Protein AF-A9VCV0-F1 (afdb_monomer)

Secondary structure (DSSP, 8-state):
----PPPPP---HHHHHHHHHHHHHHHHHHHHHHT-----HHHHT-HHHHHHHHHHTTT-HHHHHHHHHHHHHHHHHHHTTTT----HHHHHHHHHTTS-EE-SS--TTSPEEEEEETTT--GGGS-HHHHHHHHHHHHHHHTTSHHHHSTTT-EEEEEE-TT--HHHHTSHHHHHHHHHHHHTSSS-EEEEEEES--HHHHHHHHHHGGGS-HHHHHHEEE--TTSTTGGGTS-GGGSBGGGTS-B-TTS--THHHHHHHHHHHHEEEEEEEEE--SS---EEEEEETTEEEEEEE-TTSHHHHTT--TT-EEEEETTEEP-SGGG----TT-SEEEEEEEEE-HHHHHHHHHHHHHHHHHHHHHHHHHHHHHHTTS----

Organism: Monosiga brevicollis (NCBI:txid81824)

Solvent-accessible surface area (backbone atoms only — not comparable to full-atom values): 20542 Å² total; per-residue (Å²): 134,83,77,89,76,75,74,62,83,81,74,55,74,76,56,48,59,56,50,49,56,50,37,52,54,48,43,56,52,50,35,63,74,66,70,49,80,84,76,61,71,72,58,76,72,32,65,74,62,52,44,28,28,27,39,40,40,73,64,36,56,68,60,17,41,54,24,51,55,43,31,50,58,44,43,55,72,62,39,42,97,80,67,63,88,81,49,61,55,59,36,46,51,50,37,58,37,23,62,54,36,70,49,58,40,60,32,82,69,56,12,46,29,32,38,23,35,29,72,65,35,56,81,84,79,48,59,60,57,59,55,55,47,34,54,51,53,51,48,57,59,49,53,71,37,68,54,27,16,32,60,63,28,4,34,29,36,43,32,39,24,69,61,60,48,71,70,57,63,72,28,69,56,42,52,52,51,53,53,43,66,69,61,21,58,51,49,31,72,43,50,35,37,37,17,32,54,46,83,62,44,62,58,50,47,66,67,47,49,83,83,41,56,73,72,57,52,76,25,52,39,83,38,36,60,67,29,52,64,46,73,81,72,33,49,50,65,60,30,42,47,92,41,75,29,66,21,65,82,82,52,61,16,70,70,49,56,62,48,45,57,54,39,57,73,44,31,46,82,44,83,33,59,41,76,33,61,76,43,54,29,34,49,47,53,42,56,45,54,78,46,18,25,23,70,37,56,41,80,92,19,35,36,38,69,41,62,59,47,66,50,26,31,42,48,25,52,72,87,39,75,3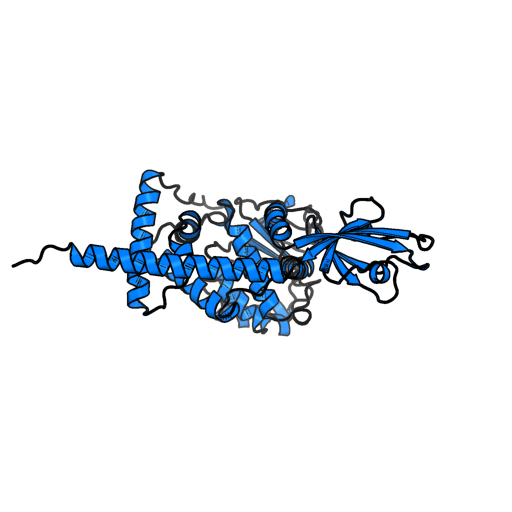3,67,37,40,85,53,61,68,47,67,45,82,47,54,63,48,38,32,37,29,36,36,73,39,72,65,60,52,56,47,52,53,51,51,52,53,49,55,48,56,51,50,53,52,50,54,52,52,51,53,55,52,54,63,74,65,56,79,82,85,125

Structure (mmCIF, N/CA/C/O backbone):
data_AF-A9VCV0-F1
#
_entry.id   AF-A9VCV0-F1
#
loop_
_atom_site.group_PDB
_atom_site.id
_atom_site.type_symbol
_atom_site.label_atom_id
_atom_site.label_alt_id
_atom_site.label_comp_id
_atom_site.label_asym_id
_atom_site.label_entity_id
_atom_site.label_seq_id
_atom_site.pdbx_PDB_ins_code
_atom_site.Cartn_x
_atom_site.Cartn_y
_atom_site.Cartn_z
_atom_site.occupancy
_atom_site.B_iso_or_equiv
_atom_site.auth_seq_id
_atom_site.auth_comp_id
_atom_site.auth_asym_id
_atom_site.auth_atom_id
_atom_site.pdbx_PDB_model_num
ATOM 1 N N . MET A 1 1 ? -25.151 -20.012 10.950 1.00 28.73 1 MET A N 1
ATOM 2 C CA . MET A 1 1 ? -25.998 -18.798 10.973 1.00 28.73 1 MET A CA 1
ATOM 3 C C . MET A 1 1 ? -25.136 -17.638 11.441 1.00 28.73 1 MET A C 1
ATOM 5 O O . MET A 1 1 ? -24.756 -17.620 12.603 1.00 28.73 1 MET A O 1
ATOM 9 N N . ALA A 1 2 ? -24.744 -16.738 10.537 1.00 30.23 2 ALA A N 1
ATOM 10 C CA . ALA A 1 2 ? -24.016 -15.526 10.910 1.00 30.23 2 ALA A CA 1
ATOM 11 C C . ALA A 1 2 ? -24.978 -14.563 11.625 1.00 30.23 2 ALA A C 1
ATOM 13 O O . ALA A 1 2 ? -26.103 -14.368 11.165 1.00 30.23 2 ALA A O 1
ATOM 14 N N . ALA A 1 3 ? -24.561 -14.001 12.761 1.00 27.30 3 ALA A N 1
ATOM 15 C CA . ALA A 1 3 ? -25.341 -12.993 13.473 1.00 27.30 3 ALA A CA 1
ATOM 16 C C . ALA A 1 3 ? -25.596 -11.773 12.560 1.00 27.30 3 ALA A C 1
ATOM 18 O O . ALA A 1 3 ? -24.694 -11.397 11.805 1.00 27.30 3 ALA A O 1
ATOM 19 N N . PRO A 1 4 ? -26.778 -11.131 12.625 1.00 28.61 4 PRO A N 1
ATOM 20 C CA . PRO A 1 4 ? -27.043 -9.929 11.848 1.00 28.61 4 PRO A CA 1
ATOM 21 C C . PRO A 1 4 ? -26.094 -8.820 12.314 1.00 28.61 4 PRO A C 1
ATOM 23 O O . PRO A 1 4 ? -26.136 -8.389 13.467 1.00 28.61 4 PRO A O 1
ATOM 26 N N . GLN A 1 5 ? -25.183 -8.399 11.435 1.00 47.62 5 GLN A N 1
ATOM 27 C CA . GLN A 1 5 ? -24.211 -7.357 11.748 1.00 47.62 5 GLN A CA 1
ATOM 28 C C . GLN A 1 5 ? -24.866 -5.981 11.615 1.00 47.62 5 GLN A C 1
ATOM 30 O O . GLN A 1 5 ? -25.432 -5.640 10.578 1.00 47.62 5 GLN A O 1
ATOM 35 N N . ALA A 1 6 ? -24.787 -5.194 12.689 1.00 38.06 6 ALA A N 1
ATOM 36 C CA . ALA A 1 6 ? -25.297 -3.832 12.739 1.00 38.06 6 ALA A CA 1
ATOM 37 C C . ALA A 1 6 ? -24.638 -2.970 11.650 1.00 38.06 6 ALA A C 1
ATOM 39 O O . ALA A 1 6 ? -23.415 -2.794 11.644 1.00 38.06 6 ALA A O 1
ATOM 40 N N . GLN A 1 7 ? -25.456 -2.415 10.752 1.00 41.75 7 GLN A N 1
ATOM 41 C CA . GLN A 1 7 ? -25.031 -1.349 9.848 1.00 41.75 7 GLN A CA 1
ATOM 42 C C . GLN A 1 7 ? -24.396 -0.231 10.682 1.00 41.75 7 GLN A C 1
ATOM 44 O O . GLN A 1 7 ? -24.913 0.143 11.738 1.00 41.75 7 GLN A O 1
ATOM 49 N N . SER A 1 8 ? -23.244 0.281 10.238 1.00 47.47 8 SER A N 1
ATOM 50 C CA . SER A 1 8 ? -22.664 1.464 10.878 1.00 47.47 8 SER A CA 1
ATOM 51 C C . SER A 1 8 ? -23.692 2.596 10.769 1.00 47.47 8 SER A C 1
ATOM 53 O O . SER A 1 8 ? -24.211 2.804 9.670 1.00 47.47 8 SER A O 1
ATOM 55 N N . PRO A 1 9 ? -24.040 3.285 11.871 1.00 50.66 9 PRO A N 1
ATOM 56 C CA . PRO A 1 9 ? -25.091 4.292 11.843 1.00 50.66 9 PRO A CA 1
ATOM 57 C C . PRO A 1 9 ? -24.738 5.360 10.808 1.00 50.66 9 PRO A C 1
ATOM 59 O O . PRO A 1 9 ? -23.654 5.943 10.844 1.00 50.66 9 PRO A O 1
ATOM 62 N N . THR A 1 10 ? -25.640 5.579 9.853 1.00 57.75 10 THR A N 1
ATOM 63 C CA . THR A 1 10 ? -25.502 6.660 8.877 1.00 57.75 10 THR A CA 1
ATOM 64 C C . THR A 1 10 ? -26.121 7.901 9.505 1.00 57.75 10 THR A C 1
ATOM 66 O O . THR A 1 10 ? -27.335 7.960 9.667 1.00 57.75 10 THR A O 1
ATOM 69 N N . MET A 1 11 ? -25.288 8.852 9.931 1.00 63.97 11 MET A N 1
ATOM 70 C CA . MET A 1 11 ? -25.761 10.119 10.497 1.00 63.97 11 MET A CA 1
ATOM 71 C C . MET A 1 11 ? -26.401 11.006 9.427 1.00 63.97 11 MET A C 1
ATOM 73 O O . MET A 1 11 ? -25.958 11.011 8.274 1.00 63.97 11 MET A O 1
ATOM 77 N N . ALA A 1 12 ? -27.414 11.782 9.820 1.00 63.72 12 ALA A N 1
ATOM 78 C CA . ALA A 1 12 ? -27.997 12.803 8.960 1.00 63.72 12 ALA A CA 1
ATOM 79 C C . ALA A 1 12 ? -26.977 13.933 8.689 1.00 63.72 12 ALA A C 1
ATOM 81 O O . ALA A 1 12 ? -26.151 14.226 9.557 1.00 63.72 12 ALA A O 1
ATOM 82 N N . PRO A 1 13 ? -27.024 14.607 7.521 1.00 60.06 13 PRO A N 1
ATOM 83 C CA . PRO A 1 13 ? -26.061 15.655 7.169 1.00 60.06 13 PRO A CA 1
ATOM 84 C C . PRO A 1 13 ? -25.959 16.801 8.189 1.00 60.06 13 PRO A C 1
ATOM 86 O O . PRO A 1 13 ? -24.859 17.270 8.465 1.00 60.06 13 PRO A O 1
ATOM 89 N N . SER A 1 14 ? -27.080 17.211 8.794 1.00 57.59 14 SER A N 1
ATOM 90 C CA . SER A 1 14 ? -27.118 18.249 9.837 1.00 57.59 14 SER A CA 1
ATOM 91 C C . SER A 1 14 ? -26.346 17.859 11.099 1.00 57.59 14 SER A C 1
ATOM 93 O O . SER A 1 14 ? -25.718 18.708 11.731 1.00 57.59 14 SER A O 1
ATOM 95 N N . ASP A 1 15 ? -26.345 16.571 11.440 1.00 77.62 15 ASP A N 1
ATOM 96 C CA . ASP A 1 15 ? -25.659 16.064 12.625 1.00 77.62 15 ASP A CA 1
ATOM 97 C C . ASP A 1 15 ? -24.148 15.954 12.373 1.00 77.62 15 ASP A C 1
ATOM 99 O O . ASP A 1 15 ? -23.347 16.121 13.290 1.00 77.62 15 ASP A O 1
ATOM 103 N N . ILE A 1 16 ? -23.735 15.741 11.115 1.00 83.19 16 ILE A N 1
ATOM 104 C CA . ILE A 1 16 ? -22.322 15.634 10.725 1.00 83.19 16 ILE A CA 1
ATOM 105 C C . ILE A 1 16 ? -21.578 16.954 10.960 1.00 83.19 16 ILE A C 1
ATOM 107 O O . ILE A 1 16 ? -20.512 16.938 11.575 1.00 83.19 16 ILE A O 1
ATOM 111 N N . THR A 1 17 ? -22.133 18.093 10.532 1.00 85.56 17 THR A N 1
ATOM 112 C CA . THR A 1 17 ? -21.494 19.409 10.722 1.00 85.56 17 THR A CA 1
ATOM 113 C C . THR A 1 17 ? -21.317 19.739 12.206 1.00 85.56 17 THR A C 1
ATOM 115 O O . THR A 1 17 ? -20.238 20.159 12.630 1.00 85.56 17 THR A O 1
ATOM 118 N N . GLY A 1 18 ? -22.351 19.495 13.021 1.00 88.44 18 GLY A N 1
ATOM 119 C CA . GLY A 1 18 ? -22.283 19.697 14.470 1.00 88.44 18 GLY A CA 1
ATOM 120 C C . GLY A 1 18 ? -21.236 18.800 15.138 1.00 88.44 18 GLY A C 1
ATOM 121 O O . GLY A 1 18 ? -20.457 19.267 15.975 1.00 88.44 18 GLY A O 1
ATOM 122 N N . THR A 1 19 ? -21.164 17.532 14.729 1.00 91.50 19 THR A N 1
ATOM 123 C CA . THR A 1 19 ? -20.177 16.574 15.240 1.00 91.50 19 THR A CA 1
ATOM 124 C C . THR A 1 19 ? -18.753 16.905 14.811 1.00 91.50 19 THR A C 1
ATOM 126 O O . THR A 1 19 ? -17.856 16.793 15.640 1.00 91.50 19 THR A O 1
ATOM 129 N N . LEU A 1 20 ? -18.521 17.374 13.584 1.00 92.44 20 LEU A N 1
ATOM 130 C CA . LEU A 1 20 ? -17.201 17.838 13.140 1.00 92.44 20 LEU A CA 1
ATOM 131 C C . LEU A 1 20 ? -16.725 19.048 13.947 1.00 92.44 20 LEU A C 1
ATOM 133 O O . LEU A 1 20 ? -15.592 19.063 14.424 1.00 92.44 20 LEU A O 1
ATOM 137 N N . ALA A 1 21 ? -17.603 20.025 14.192 1.00 90.38 21 ALA A N 1
ATOM 138 C CA . ALA A 1 21 ? -17.280 21.167 15.047 1.00 90.38 21 ALA A CA 1
ATOM 139 C C . ALA A 1 21 ? -16.968 20.737 16.493 1.00 90.38 21 ALA A C 1
ATOM 141 O O . ALA A 1 21 ? -16.046 21.260 17.121 1.00 90.38 21 ALA A O 1
ATOM 142 N N . ALA A 1 22 ? -17.715 19.769 17.034 1.00 92.25 22 ALA A N 1
ATOM 143 C CA . ALA A 1 22 ? -17.426 19.196 18.346 1.00 92.25 22 ALA A CA 1
ATOM 144 C C . ALA A 1 22 ? -16.100 18.423 18.361 1.00 92.25 22 ALA A C 1
ATOM 146 O O . ALA A 1 22 ? -15.353 18.519 19.334 1.00 92.25 22 ALA A O 1
ATOM 147 N N . PHE A 1 23 ? -15.788 17.701 17.284 1.00 93.69 23 PHE A N 1
ATOM 148 C CA . PHE A 1 23 ? -14.555 16.942 17.158 1.00 93.69 23 PHE A CA 1
ATOM 149 C C . PHE A 1 23 ? -13.328 17.853 17.101 1.00 93.69 23 PHE A C 1
ATOM 151 O O . PHE A 1 23 ? -12.401 17.635 17.873 1.00 93.69 23 PHE A O 1
ATOM 158 N N . ARG A 1 24 ? -13.365 18.928 16.303 1.00 90.75 24 ARG A N 1
ATOM 159 C CA . ARG A 1 24 ? -12.315 19.963 16.269 1.00 90.75 24 ARG A CA 1
ATOM 160 C C . ARG A 1 24 ? -12.036 20.545 17.654 1.00 90.75 24 ARG A C 1
ATOM 162 O O . ARG A 1 24 ? -10.899 20.533 18.109 1.00 90.75 24 ARG A O 1
ATOM 169 N N . ARG A 1 25 ? -13.087 20.928 18.392 1.00 89.44 25 ARG A N 1
ATOM 170 C CA . ARG A 1 25 ? -12.940 21.389 19.787 1.00 89.44 25 ARG A CA 1
ATOM 171 C C . ARG A 1 25 ? -12.324 20.325 20.698 1.00 89.44 25 ARG A C 1
ATOM 173 O O . ARG A 1 25 ? -11.567 20.660 21.605 1.00 89.44 25 ARG A O 1
ATOM 180 N N . ASN A 1 26 ? -12.665 19.050 20.502 1.00 90.31 26 ASN A N 1
ATOM 181 C CA . ASN A 1 26 ? -12.069 17.967 21.280 1.00 90.31 26 ASN A CA 1
ATOM 182 C C . ASN A 1 26 ? -10.576 17.792 20.963 1.00 90.31 26 ASN A C 1
ATOM 184 O O . ASN A 1 26 ? -9.793 17.640 21.896 1.00 90.31 26 ASN A O 1
ATOM 188 N N . ILE A 1 27 ? -10.190 17.869 19.685 1.00 89.69 27 ILE A N 1
ATOM 189 C CA . ILE A 1 27 ? -8.788 17.846 19.244 1.00 89.69 27 ILE A CA 1
ATOM 190 C C . ILE A 1 27 ? -8.018 18.993 19.906 1.00 89.69 27 ILE A C 1
ATOM 192 O O . ILE A 1 27 ? -6.995 18.740 20.533 1.00 89.69 27 ILE A O 1
ATOM 196 N N . ASP A 1 28 ? -8.542 20.223 19.876 1.00 85.00 28 ASP A N 1
ATOM 197 C CA . ASP A 1 28 ? -7.894 21.382 20.509 1.00 85.00 28 ASP A C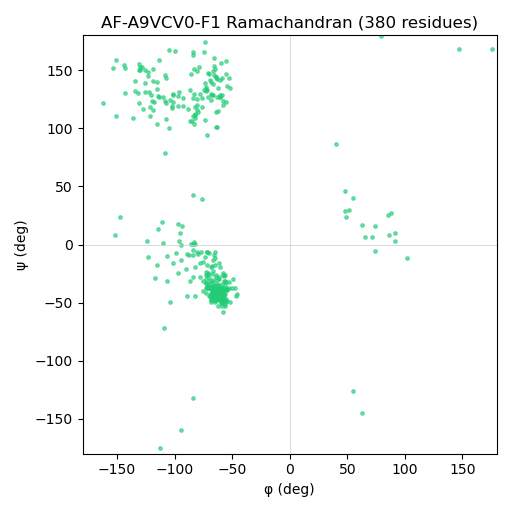A 1
ATOM 198 C C . ASP A 1 28 ? -7.683 21.190 22.015 1.00 85.00 28 ASP A C 1
ATOM 200 O O . ASP A 1 28 ? -6.648 21.564 22.573 1.00 85.00 28 ASP A O 1
ATOM 204 N N . ASN A 1 29 ? -8.678 20.626 22.701 1.00 86.00 29 ASN A N 1
ATOM 205 C CA . ASN A 1 29 ? -8.593 20.361 24.132 1.00 86.00 29 ASN A CA 1
ATOM 206 C C . ASN A 1 29 ? -7.572 19.260 24.444 1.00 86.00 29 ASN A C 1
ATOM 208 O O . ASN A 1 29 ? -6.796 19.393 25.392 1.00 86.00 29 ASN A O 1
ATOM 212 N N . ASP A 1 30 ? -7.555 18.184 23.659 1.00 86.06 30 ASP A N 1
ATOM 213 C CA . ASP A 1 30 ? -6.621 17.075 23.845 1.00 86.06 30 ASP A CA 1
ATOM 214 C C . ASP A 1 30 ? -5.184 17.465 23.474 1.00 86.06 30 ASP A C 1
ATOM 216 O O . ASP A 1 30 ? -4.265 17.109 24.212 1.00 86.06 30 ASP A O 1
ATOM 220 N N . ALA A 1 31 ? -4.981 18.272 22.427 1.00 83.81 31 ALA A N 1
ATOM 221 C CA . ALA A 1 31 ? -3.679 18.835 22.068 1.00 83.81 31 ALA A CA 1
ATOM 222 C C . ALA A 1 31 ? -3.087 19.648 23.230 1.00 83.81 31 ALA A C 1
ATOM 224 O O . ALA A 1 31 ? -1.946 19.416 23.637 1.00 83.81 31 ALA A O 1
ATOM 225 N N . ARG A 1 32 ? -3.894 20.531 23.847 1.00 83.12 32 ARG A N 1
ATOM 226 C CA . ARG A 1 32 ? -3.487 21.304 25.036 1.00 83.12 32 ARG A CA 1
ATOM 227 C C . ARG A 1 32 ? -3.113 20.404 26.209 1.00 83.12 32 ARG A C 1
ATOM 229 O O . ARG A 1 32 ? -2.096 20.639 26.854 1.00 83.12 32 ARG A O 1
ATOM 236 N N . ARG A 1 33 ? -3.913 19.369 26.490 1.00 84.19 33 ARG A N 1
ATOM 237 C CA . ARG A 1 33 ? -3.637 18.414 27.582 1.00 84.19 33 ARG A CA 1
ATOM 238 C C . ARG A 1 33 ? -2.342 17.639 27.359 1.00 84.19 33 ARG A C 1
ATOM 240 O O . ARG A 1 33 ? -1.606 17.410 28.312 1.00 84.19 33 ARG A O 1
ATOM 247 N N . ARG A 1 34 ? -2.083 17.226 26.117 1.00 81.94 34 ARG A N 1
ATOM 248 C CA . ARG A 1 34 ? -0.906 16.436 25.735 1.00 81.94 34 ARG A CA 1
ATOM 249 C C . ARG A 1 34 ? 0.361 17.279 25.577 1.00 81.94 34 ARG A C 1
ATOM 251 O O . ARG A 1 34 ? 1.424 16.697 25.407 1.00 81.94 34 ARG A O 1
ATOM 258 N N . GLN A 1 35 ? 0.255 18.613 25.625 1.00 79.69 35 GLN A N 1
ATOM 259 C CA . GLN A 1 35 ? 1.340 19.536 25.258 1.00 79.69 35 GLN A CA 1
ATOM 260 C C . GLN A 1 35 ? 1.922 19.207 23.872 1.00 79.69 35 GLN A C 1
ATOM 262 O O . GLN A 1 35 ? 3.108 19.405 23.618 1.00 79.69 35 GLN A O 1
ATOM 267 N N . ALA A 1 36 ? 1.088 18.656 22.987 1.00 66.75 36 ALA A N 1
ATOM 268 C CA . ALA A 1 36 ? 1.520 18.236 21.669 1.00 66.75 36 ALA A CA 1
ATOM 269 C C . ALA A 1 36 ? 1.728 19.483 20.796 1.00 66.75 36 ALA A C 1
ATOM 271 O O . ALA A 1 36 ? 0.857 20.360 20.790 1.00 66.75 36 ALA A O 1
ATOM 272 N N . PRO A 1 37 ? 2.847 19.596 20.057 1.00 59.62 37 PRO A N 1
ATOM 273 C CA . PRO A 1 37 ? 2.950 20.604 19.015 1.00 59.62 37 PRO A CA 1
ATOM 274 C C . PRO A 1 37 ? 1.854 20.331 17.982 1.00 59.62 37 PRO A C 1
ATOM 276 O O . PRO A 1 37 ? 1.733 19.215 17.486 1.00 59.62 37 PRO A O 1
ATOM 279 N N . THR A 1 38 ? 1.036 21.334 17.671 1.00 53.50 38 THR A N 1
ATOM 280 C CA . THR A 1 38 ? -0.007 21.218 16.649 1.00 53.50 38 THR A CA 1
ATOM 281 C C . THR A 1 38 ? 0.663 20.974 15.295 1.00 53.50 38 THR A C 1
ATOM 283 O O . THR A 1 38 ? 1.193 21.910 14.692 1.00 53.50 38 THR A O 1
ATOM 286 N N . ARG A 1 39 ? 0.693 19.727 14.811 1.00 54.78 39 ARG A N 1
ATOM 287 C CA . ARG A 1 39 ? 1.146 19.440 13.445 1.00 54.78 39 ARG A CA 1
ATOM 288 C C . ARG A 1 39 ? 0.019 19.789 12.465 1.00 54.78 39 ARG A C 1
ATOM 290 O O . ARG A 1 39 ? -1.135 19.437 12.650 1.00 54.78 39 ARG A O 1
ATOM 297 N N . LEU A 1 40 ? 0.400 20.569 11.453 1.00 52.62 40 LEU A N 1
ATOM 298 C CA . LEU A 1 40 ? -0.338 20.992 10.255 1.00 52.62 40 LEU A CA 1
ATOM 299 C C . LEU A 1 40 ? -1.831 21.348 10.448 1.00 52.62 40 LEU A C 1
ATOM 301 O O . LEU A 1 40 ? -2.701 20.544 10.108 1.00 52.62 40 LEU A O 1
ATOM 305 N N . PRO A 1 41 ? -2.151 22.608 10.813 1.00 52.66 41 PRO A N 1
ATOM 306 C CA . PRO A 1 41 ? -3.531 23.108 10.903 1.00 52.66 41 PRO A CA 1
ATOM 307 C C . PRO A 1 41 ? -4.386 22.813 9.660 1.00 52.66 41 PRO A C 1
ATOM 309 O O . PRO A 1 41 ? -5.588 22.607 9.765 1.00 52.66 41 PRO A O 1
ATOM 312 N N . ILE A 1 42 ? -3.755 22.732 8.480 1.00 54.16 42 ILE A N 1
ATOM 313 C CA . ILE A 1 42 ? -4.431 22.470 7.203 1.00 54.16 42 ILE A CA 1
ATOM 314 C C . ILE A 1 42 ? -5.200 21.137 7.210 1.00 54.16 42 ILE A C 1
ATOM 316 O O . ILE A 1 42 ? -6.291 21.093 6.650 1.00 54.16 42 ILE A O 1
ATOM 320 N N . ARG A 1 43 ? -4.691 20.071 7.854 1.00 69.69 43 ARG A N 1
ATOM 321 C CA . ARG A 1 43 ? -5.380 18.762 7.870 1.00 69.69 43 ARG A CA 1
ATOM 322 C C . ARG A 1 43 ? -6.621 18.762 8.769 1.00 69.69 43 ARG A C 1
ATOM 324 O O . ARG A 1 43 ? -7.571 18.041 8.491 1.00 69.69 43 ARG A O 1
ATOM 331 N N . TYR A 1 44 ? -6.650 19.570 9.828 1.00 74.06 44 TYR A N 1
ATOM 332 C CA . TYR A 1 44 ? -7.803 19.638 10.743 1.00 74.06 44 TYR A CA 1
ATOM 333 C C . TYR A 1 44 ? -8.966 20.465 10.184 1.00 74.06 44 TYR A C 1
ATOM 335 O O . TYR A 1 44 ? -10.106 20.365 10.648 1.00 74.06 44 TYR A O 1
ATOM 343 N N . ASP A 1 45 ? -8.696 21.256 9.154 1.00 74.56 45 ASP A N 1
ATOM 344 C CA . ASP A 1 45 ? -9.710 22.013 8.430 1.00 74.56 45 ASP A CA 1
ATOM 345 C C . ASP A 1 45 ? -10.318 21.221 7.261 1.00 74.56 45 ASP A C 1
ATOM 347 O O . ASP A 1 45 ? -11.336 21.631 6.709 1.00 74.56 45 ASP A O 1
ATOM 351 N N . ASP A 1 46 ? -9.763 20.048 6.948 1.00 83.62 46 ASP A N 1
ATOM 352 C CA . ASP A 1 46 ? -10.320 19.096 5.990 1.00 83.62 46 ASP A CA 1
ATOM 353 C C . ASP A 1 46 ? -11.369 18.192 6.672 1.00 83.62 46 ASP A C 1
ATOM 355 O O . ASP A 1 46 ? -11.057 17.297 7.466 1.00 83.62 46 ASP A O 1
ATOM 359 N N . ASP A 1 47 ? -12.645 18.441 6.361 1.00 88.56 47 ASP A N 1
ATOM 360 C CA . ASP A 1 47 ? -13.772 17.643 6.852 1.00 88.56 47 ASP A CA 1
ATOM 361 C C . ASP A 1 47 ? -13.652 16.163 6.452 1.00 88.56 47 ASP A C 1
ATOM 363 O O . ASP A 1 47 ? -13.951 15.284 7.267 1.00 88.56 47 ASP A O 1
ATOM 367 N N . ASP A 1 48 ? -13.199 15.860 5.233 1.00 84.38 48 ASP A N 1
ATOM 368 C CA . ASP A 1 48 ? -13.107 14.486 4.741 1.00 84.38 48 ASP A CA 1
ATOM 369 C C . ASP A 1 48 ? -12.002 13.709 5.451 1.00 84.38 48 ASP A C 1
ATOM 371 O O . ASP A 1 48 ? -12.196 12.530 5.767 1.00 84.38 48 ASP A O 1
ATOM 375 N N . TYR A 1 49 ? -10.887 14.364 5.783 1.00 86.06 49 TYR A N 1
ATOM 376 C CA . TYR A 1 49 ? -9.840 13.787 6.626 1.00 86.06 49 TYR A CA 1
ATOM 377 C C . TYR A 1 49 ? -10.361 13.455 8.032 1.00 86.06 49 TYR A C 1
ATOM 379 O O . TYR A 1 49 ? -10.270 12.305 8.478 1.00 86.06 49 TYR A O 1
ATOM 387 N N . LEU A 1 50 ? -10.985 14.419 8.719 1.00 90.19 50 LEU A N 1
ATOM 388 C CA . LEU A 1 50 ? -11.512 14.218 10.075 1.00 90.19 50 LEU A CA 1
ATOM 389 C C . LEU A 1 50 ? -12.613 13.151 10.135 1.00 90.19 50 LEU A C 1
ATOM 391 O O . LEU A 1 50 ? -12.702 12.378 11.100 1.00 90.19 50 LEU A O 1
ATOM 395 N N . LEU A 1 51 ? -13.442 13.067 9.091 1.00 89.75 51 LEU A N 1
ATOM 396 C CA . LEU A 1 51 ? -14.497 12.066 8.998 1.00 89.75 51 LEU A CA 1
ATOM 397 C C . LEU A 1 51 ? -13.960 10.633 9.000 1.00 89.75 51 LEU A C 1
ATOM 399 O O . LEU A 1 51 ? -14.672 9.753 9.487 1.00 89.75 51 LEU A O 1
ATOM 403 N N . ARG A 1 52 ? -12.727 10.379 8.535 1.00 89.62 52 ARG A N 1
ATOM 404 C CA . ARG A 1 52 ? -12.104 9.042 8.588 1.00 89.62 52 ARG A CA 1
ATOM 405 C C . ARG A 1 52 ? -12.070 8.531 10.031 1.00 89.62 52 ARG A C 1
ATOM 407 O O . ARG A 1 52 ? -12.592 7.453 10.323 1.00 89.62 52 ARG A O 1
ATOM 414 N N . PHE A 1 53 ? -11.556 9.347 10.953 1.00 90.62 53 PHE A N 1
ATOM 415 C CA . PHE A 1 53 ? -11.426 9.016 12.377 1.00 90.62 53 PHE A CA 1
ATOM 416 C C . PHE A 1 53 ? -12.782 8.856 13.057 1.00 90.62 53 PHE A C 1
ATOM 418 O O . PHE A 1 53 ? -13.001 7.878 13.776 1.00 90.62 53 PHE A O 1
ATOM 425 N N . LEU A 1 54 ? -13.715 9.771 12.788 1.00 90.81 54 LEU A N 1
ATOM 426 C CA . LEU A 1 54 ? -15.069 9.699 13.332 1.00 90.81 54 LEU A CA 1
ATOM 427 C C . LEU A 1 54 ? -15.791 8.428 12.874 1.00 90.81 54 LEU A C 1
ATOM 429 O O . LEU A 1 54 ? -16.337 7.702 13.704 1.00 90.81 54 LEU A O 1
ATOM 433 N N . ARG A 1 55 ? -15.748 8.101 11.576 1.00 88.38 55 ARG A N 1
ATOM 434 C CA . ARG A 1 55 ? -16.417 6.917 11.011 1.00 88.38 55 ARG A CA 1
ATOM 435 C C . ARG A 1 55 ? -15.909 5.630 11.659 1.00 88.38 55 ARG A C 1
ATOM 437 O O . ARG A 1 55 ? -16.714 4.843 12.163 1.00 88.38 55 ARG A O 1
ATOM 444 N N . VAL A 1 56 ? -14.590 5.434 11.732 1.00 85.81 56 VAL A N 1
ATOM 445 C CA . VAL A 1 56 ? -14.012 4.218 12.329 1.00 85.81 56 VAL A CA 1
ATOM 446 C C . VAL A 1 56 ? -14.169 4.170 13.858 1.00 85.81 56 VAL A C 1
ATOM 448 O O . VAL A 1 56 ? -14.225 3.089 14.450 1.00 85.81 56 VAL A O 1
ATOM 451 N N . ALA A 1 57 ? -14.273 5.322 14.525 1.00 88.69 57 ALA A N 1
ATOM 452 C CA . ALA A 1 57 ? -14.548 5.424 15.959 1.00 88.69 57 ALA A CA 1
ATOM 453 C C . ALA A 1 57 ? -16.046 5.342 16.298 1.00 88.69 57 ALA A C 1
ATOM 455 O O . ALA A 1 57 ? -16.400 5.401 17.474 1.00 88.69 57 ALA A O 1
ATOM 456 N N . LYS A 1 58 ? -16.929 5.175 15.300 1.00 88.19 58 LYS A N 1
ATOM 457 C CA . LYS A 1 58 ? -18.392 5.232 15.472 1.00 88.19 58 LYS A CA 1
ATOM 458 C C . LYS A 1 58 ? -18.847 6.540 16.136 1.00 88.19 58 LYS A C 1
ATOM 460 O O . LYS A 1 58 ? -19.732 6.528 16.984 1.00 88.19 58 LYS A O 1
ATOM 465 N N . TYR A 1 59 ? -18.214 7.642 15.740 1.00 89.75 59 TYR A N 1
ATOM 466 C CA . TYR A 1 59 ? -18.456 9.012 16.196 1.00 89.75 59 TYR A CA 1
ATOM 467 C C . TYR A 1 59 ? -18.188 9.259 17.693 1.00 89.75 59 TYR A C 1
ATOM 469 O O . TYR A 1 59 ? -18.592 10.281 18.240 1.00 89.75 59 TYR A O 1
ATOM 477 N N . ASP A 1 60 ? -17.451 8.360 18.352 1.00 91.50 60 ASP A N 1
ATOM 478 C CA . ASP A 1 60 ? -16.889 8.586 19.684 1.00 91.50 60 ASP A CA 1
ATOM 479 C C . ASP A 1 60 ? -15.709 9.567 19.580 1.00 91.50 60 ASP A C 1
ATOM 481 O O . ASP A 1 60 ? -14.644 9.218 19.064 1.00 91.50 60 ASP A O 1
ATOM 485 N N . LEU A 1 61 ? -15.917 10.803 20.044 1.00 93.12 61 LEU A N 1
ATOM 486 C CA . LEU A 1 61 ? -14.949 11.896 19.898 1.00 93.12 61 LEU A CA 1
ATOM 487 C C . LEU A 1 61 ? -13.620 11.603 20.601 1.00 93.12 61 LEU A C 1
ATOM 489 O O . LEU A 1 61 ? -12.562 11.923 20.064 1.00 93.12 61 LEU A O 1
ATOM 493 N N . THR A 1 62 ? -13.666 10.964 21.772 1.00 91.25 62 THR A N 1
ATOM 494 C CA . THR A 1 62 ? -12.468 10.634 22.549 1.00 91.25 62 THR A CA 1
ATOM 495 C C . THR A 1 62 ? -11.643 9.575 21.830 1.00 91.25 62 THR A C 1
ATOM 497 O O . THR A 1 62 ? -10.446 9.767 21.635 1.00 91.25 62 THR A O 1
ATOM 500 N N . LYS A 1 63 ? -12.278 8.495 21.354 1.00 90.25 63 LYS A N 1
ATOM 501 C CA . LYS A 1 63 ? -11.578 7.450 20.587 1.00 90.25 63 LYS A CA 1
ATOM 502 C C . LYS A 1 63 ? -11.068 7.954 19.238 1.00 90.25 63 LYS A C 1
ATOM 504 O O . LYS A 1 63 ? -10.009 7.522 18.790 1.00 90.25 63 LYS A O 1
ATOM 509 N N . ALA A 1 64 ? -11.822 8.829 18.571 1.00 91.38 64 ALA A N 1
ATOM 510 C CA . ALA A 1 64 ? -11.403 9.438 17.311 1.00 91.38 64 ALA A CA 1
ATOM 511 C C . ALA A 1 64 ? -10.158 10.315 17.510 1.00 91.38 64 ALA A C 1
ATOM 513 O O . ALA A 1 64 ? -9.206 10.196 16.744 1.00 91.38 64 ALA A O 1
ATOM 514 N N . SER A 1 65 ? -10.152 11.129 18.570 1.00 90.81 65 SER A N 1
ATOM 515 C CA . SER A 1 65 ? -9.034 12.003 18.946 1.00 90.81 65 SER A CA 1
ATOM 516 C C . SER A 1 65 ? -7.795 11.197 19.320 1.00 90.81 65 SER A C 1
ATOM 518 O O . SER A 1 65 ? -6.715 11.426 18.787 1.00 90.81 65 SER A O 1
ATOM 520 N N . GLU A 1 66 ? -7.957 10.177 20.167 1.00 89.50 66 GLU A N 1
ATOM 521 C CA . GLU A 1 66 ? -6.868 9.277 20.545 1.00 89.50 66 GLU A CA 1
ATOM 522 C C . GLU A 1 66 ? -6.208 8.637 19.319 1.00 89.50 66 GLU A C 1
ATOM 524 O O . GLU A 1 66 ? -4.986 8.654 19.203 1.00 89.50 66 GLU A O 1
ATOM 529 N N . ARG A 1 67 ? -7.012 8.129 18.379 1.00 89.38 67 ARG A N 1
ATOM 530 C CA . ARG A 1 67 ? -6.510 7.518 17.147 1.00 89.38 67 ARG A CA 1
ATOM 531 C C . ARG A 1 67 ? -5.794 8.519 16.240 1.00 89.38 67 ARG A C 1
ATOM 533 O O . ARG A 1 67 ? -4.761 8.167 15.685 1.00 89.38 67 ARG A O 1
ATOM 540 N N . LEU A 1 68 ? -6.314 9.741 16.116 1.00 90.00 68 LEU A N 1
ATOM 541 C CA . LEU A 1 68 ? -5.681 10.819 15.352 1.00 90.00 68 LEU A CA 1
ATOM 542 C C . LEU A 1 68 ? -4.282 11.121 15.890 1.00 90.00 68 LEU A C 1
ATOM 544 O O . LEU A 1 68 ? -3.311 11.008 15.149 1.00 90.00 68 LEU A O 1
ATOM 548 N N . PHE A 1 69 ? -4.153 11.377 17.191 1.00 87.31 69 PHE A N 1
ATOM 549 C CA . PHE A 1 69 ? -2.844 11.652 17.790 1.00 87.31 69 PHE A CA 1
ATOM 550 C C . PHE A 1 69 ? -1.903 10.439 17.765 1.00 87.31 69 PHE A C 1
ATOM 552 O O . PHE A 1 69 ? -0.689 10.605 17.685 1.00 87.31 69 PHE A O 1
ATOM 559 N N . ASN A 1 70 ? -2.435 9.215 17.837 1.00 88.06 70 ASN A N 1
ATOM 560 C CA . ASN A 1 70 ? -1.624 8.002 17.711 1.00 88.06 70 ASN A CA 1
ATOM 561 C C . ASN A 1 70 ? -1.079 7.811 16.289 1.00 88.06 70 ASN A C 1
ATOM 563 O O . ASN A 1 70 ? 0.011 7.255 16.142 1.00 88.06 70 ASN A O 1
ATOM 567 N N . LEU A 1 71 ? -1.831 8.226 15.262 1.00 86.81 71 LEU A N 1
ATOM 568 C CA . LEU A 1 71 ? -1.351 8.246 13.883 1.00 86.81 71 LEU A CA 1
ATOM 569 C C . LEU A 1 71 ? -0.262 9.301 13.715 1.00 86.81 71 LEU A C 1
ATOM 571 O O . LEU A 1 71 ? 0.809 8.969 13.235 1.00 86.81 71 LEU A O 1
ATOM 575 N N . GLU A 1 72 ? -0.493 10.527 14.182 1.00 84.19 72 GLU A N 1
ATOM 576 C CA . GLU A 1 72 ? 0.494 11.608 14.081 1.00 84.19 72 GLU A CA 1
ATOM 577 C C . GLU A 1 72 ? 1.802 11.247 14.779 1.00 84.19 72 GLU A C 1
ATOM 579 O O . GLU A 1 72 ? 2.852 11.266 14.157 1.00 84.19 72 GLU A O 1
ATOM 584 N N . ALA A 1 73 ? 1.752 10.782 16.031 1.00 83.88 73 ALA A N 1
ATOM 585 C CA . ALA A 1 73 ? 2.957 10.342 16.735 1.00 83.88 73 ALA A CA 1
ATOM 586 C C . ALA A 1 73 ? 3.715 9.232 15.982 1.00 83.88 73 ALA A C 1
ATOM 588 O O . ALA A 1 73 ? 4.937 9.137 16.066 1.00 83.88 73 ALA A O 1
ATOM 589 N N . TRP A 1 74 ? 2.996 8.383 15.248 1.00 84.75 74 TRP A N 1
ATOM 590 C CA . TRP A 1 74 ? 3.609 7.357 14.421 1.00 84.75 74 TRP A CA 1
ATOM 591 C C . TRP A 1 74 ? 4.222 7.915 13.138 1.00 84.75 74 TRP A C 1
ATOM 593 O O . TRP A 1 74 ? 5.312 7.483 12.764 1.00 84.75 74 TRP A O 1
ATOM 603 N N . GLU A 1 75 ? 3.551 8.869 12.489 1.00 81.75 75 GLU A N 1
ATOM 604 C CA . GLU A 1 75 ? 4.083 9.611 11.346 1.00 81.75 75 GLU A CA 1
ATOM 605 C C . GLU A 1 75 ? 5.385 10.325 11.735 1.00 81.75 75 GLU A C 1
ATOM 607 O O . GLU A 1 75 ? 6.387 10.205 11.033 1.00 81.75 75 GLU A O 1
ATOM 612 N N . ASP A 1 76 ? 5.410 10.979 12.898 1.00 79.94 76 ASP A N 1
ATOM 613 C CA . ASP A 1 76 ? 6.597 11.620 13.469 1.00 79.94 76 ASP A CA 1
ATOM 614 C C . ASP A 1 76 ? 7.761 10.632 13.643 1.00 79.94 76 ASP A C 1
ATOM 616 O O . ASP A 1 76 ? 8.904 10.949 13.307 1.00 79.94 76 ASP A O 1
ATOM 620 N N . GLU A 1 77 ? 7.465 9.433 14.150 1.00 82.56 77 GLU A N 1
ATOM 621 C CA . GLU A 1 77 ? 8.443 8.380 14.437 1.00 82.56 77 GLU A CA 1
ATOM 622 C C . GLU A 1 77 ? 8.993 7.712 13.159 1.00 82.56 77 GLU A C 1
ATOM 624 O O . GLU A 1 77 ? 10.183 7.407 13.105 1.00 82.56 77 GLU A O 1
ATOM 629 N N . HIS A 1 78 ? 8.169 7.510 12.119 1.00 79.69 78 HIS A N 1
ATOM 630 C CA . HIS A 1 78 ? 8.514 6.645 10.972 1.00 79.69 78 HIS A CA 1
ATOM 631 C C . HIS A 1 78 ? 8.645 7.370 9.623 1.00 79.69 78 HIS A C 1
ATOM 633 O O . HIS A 1 78 ? 9.216 6.816 8.677 1.00 79.69 78 HIS A O 1
ATOM 639 N N . LEU A 1 79 ? 8.116 8.590 9.491 1.00 75.31 79 LEU A N 1
ATOM 640 C CA . LEU A 1 79 ? 8.141 9.365 8.240 1.00 75.31 79 LEU A CA 1
ATOM 641 C C . LEU A 1 79 ? 9.133 10.542 8.277 1.00 75.31 79 LEU A C 1
ATOM 643 O O . LEU A 1 79 ? 9.417 11.125 7.230 1.00 75.31 79 LEU A O 1
ATOM 647 N N . GLY A 1 80 ? 9.700 10.863 9.447 1.00 65.19 80 GLY A N 1
ATOM 648 C CA . GLY A 1 80 ? 10.670 11.949 9.637 1.00 65.19 80 GLY A CA 1
ATOM 649 C C . GLY A 1 80 ? 10.040 13.349 9.717 1.00 65.19 80 GLY A C 1
ATOM 650 O O . GLY A 1 80 ? 8.824 13.516 9.628 1.00 65.19 80 GLY A O 1
ATOM 651 N N . SER A 1 81 ? 10.869 14.388 9.902 1.00 53.47 81 SER A N 1
ATOM 652 C CA . SER A 1 81 ? 10.422 15.789 10.066 1.00 53.47 81 SER A CA 1
ATOM 653 C C . SER A 1 81 ? 9.663 16.339 8.858 1.00 53.47 81 SER A C 1
ATOM 655 O O . SER A 1 81 ? 8.753 17.150 9.022 1.00 53.47 81 SER A O 1
ATOM 657 N N . ASP A 1 82 ? 9.989 15.843 7.668 1.00 54.06 82 ASP A N 1
ATOM 658 C CA . ASP A 1 82 ? 9.439 16.333 6.404 1.00 54.06 82 ASP A CA 1
ATOM 659 C C . ASP A 1 82 ? 8.240 15.479 5.933 1.00 54.06 82 ASP A C 1
ATOM 661 O O . ASP A 1 82 ? 7.688 15.730 4.866 1.00 54.06 82 ASP A O 1
ATOM 665 N N . HIS A 1 83 ? 7.824 14.475 6.731 1.00 54.03 83 HIS A N 1
ATOM 666 C CA . HIS A 1 83 ? 6.770 13.481 6.440 1.00 54.03 83 HIS A CA 1
ATOM 667 C C . HIS A 1 83 ? 6.888 12.810 5.060 1.00 54.03 83 HIS A C 1
ATOM 669 O O . HIS A 1 83 ? 5.887 12.344 4.503 1.00 54.03 83 HIS A O 1
ATOM 675 N N . HIS A 1 84 ? 8.086 12.782 4.468 1.00 56.12 84 HIS A N 1
ATOM 676 C CA . HIS A 1 84 ? 8.192 12.472 3.053 1.00 56.12 84 HIS A CA 1
ATOM 677 C C . HIS A 1 84 ? 9.495 11.809 2.612 1.00 56.12 84 HIS A C 1
ATOM 679 O O . HIS A 1 84 ? 10.528 12.472 2.519 1.00 56.12 84 HIS A O 1
ATOM 685 N N . PRO A 1 85 ? 9.438 10.521 2.221 1.00 60.28 85 PRO A N 1
ATOM 686 C CA . PRO A 1 85 ? 10.431 10.060 1.249 1.00 60.28 85 PRO A CA 1
ATOM 687 C C . PRO A 1 85 ? 9.943 8.967 0.277 1.00 60.28 85 PRO A C 1
ATOM 689 O O . PRO A 1 85 ? 10.769 8.212 -0.239 1.00 60.28 85 PRO A O 1
ATOM 692 N N . MET A 1 86 ? 8.635 8.838 0.023 1.00 74.06 86 MET A N 1
ATOM 693 C CA . MET A 1 86 ? 8.112 7.770 -0.838 1.00 74.06 86 MET A CA 1
ATOM 694 C C . MET A 1 86 ? 7.650 8.307 -2.189 1.00 74.06 86 MET A C 1
ATOM 696 O O . MET A 1 86 ? 6.596 8.922 -2.277 1.00 74.06 86 MET A O 1
ATOM 700 N N . THR A 1 87 ? 8.409 8.004 -3.239 1.00 77.62 87 THR A N 1
ATOM 701 C CA . THR A 1 87 ? 7.999 8.275 -4.620 1.00 77.62 87 THR A CA 1
ATOM 702 C C . THR A 1 87 ? 7.005 7.225 -5.110 1.00 77.62 87 THR A C 1
ATOM 704 O O . THR A 1 87 ? 7.064 6.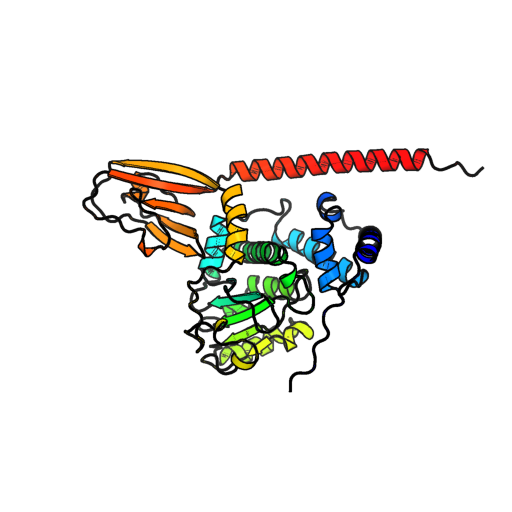061 -4.697 1.00 77.62 87 THR A O 1
ATOM 707 N N . ALA A 1 88 ? 6.143 7.587 -6.057 1.00 79.00 88 ALA A N 1
ATOM 708 C CA . ALA A 1 88 ? 5.156 6.694 -6.652 1.00 79.00 88 ALA A CA 1
ATOM 709 C C . ALA A 1 88 ? 5.786 5.416 -7.216 1.00 79.00 88 ALA A C 1
ATOM 711 O O . ALA A 1 88 ? 5.261 4.321 -7.031 1.00 79.00 88 ALA A O 1
ATOM 712 N N . VAL A 1 89 ? 6.963 5.520 -7.829 1.00 79.50 89 VAL A N 1
ATOM 713 C CA . VAL A 1 89 ? 7.672 4.361 -8.385 1.00 79.50 89 VAL A CA 1
ATOM 714 C C . VAL A 1 89 ? 8.262 3.449 -7.310 1.00 79.50 89 VAL A C 1
ATOM 716 O O . VAL A 1 89 ? 8.181 2.229 -7.444 1.00 79.50 89 VAL A O 1
ATOM 719 N N . ARG A 1 90 ? 8.787 3.997 -6.202 1.00 83.44 90 ARG A N 1
ATOM 720 C CA . ARG A 1 90 ? 9.239 3.176 -5.067 1.00 83.44 90 ARG A CA 1
ATOM 721 C C . ARG A 1 90 ? 8.054 2.510 -4.377 1.00 83.44 90 ARG A C 1
ATOM 723 O O . ARG A 1 90 ? 8.154 1.356 -3.966 1.00 83.44 90 ARG A O 1
ATOM 730 N N . PHE A 1 91 ? 6.942 3.224 -4.267 1.00 85.00 91 PHE A N 1
ATOM 731 C CA . PHE A 1 91 ? 5.703 2.685 -3.739 1.00 85.00 91 PHE A CA 1
ATOM 732 C C . PHE A 1 91 ? 5.228 1.489 -4.578 1.00 85.00 91 PHE A C 1
ATOM 734 O O . PHE A 1 91 ? 5.000 0.410 -4.030 1.00 85.00 91 PHE A O 1
ATOM 741 N N . LEU A 1 92 ? 5.188 1.634 -5.908 1.00 86.06 92 LEU A N 1
ATOM 742 C CA . LEU A 1 92 ? 4.863 0.543 -6.832 1.00 86.06 92 LEU A CA 1
ATOM 743 C C . LEU A 1 92 ? 5.854 -0.628 -6.735 1.00 86.06 92 LEU A C 1
ATOM 745 O O . LEU A 1 92 ? 5.422 -1.777 -6.780 1.00 86.06 92 LEU A O 1
ATOM 749 N N . ASP A 1 93 ? 7.153 -0.369 -6.555 1.00 87.38 93 ASP A N 1
ATOM 750 C CA . ASP A 1 93 ? 8.181 -1.402 -6.344 1.00 87.38 93 ASP A CA 1
ATOM 751 C C . ASP A 1 93 ? 7.901 -2.253 -5.095 1.00 87.38 93 ASP A C 1
ATOM 753 O O . ASP A 1 93 ? 7.894 -3.487 -5.160 1.00 87.38 93 ASP A O 1
ATOM 757 N N . VAL A 1 94 ? 7.545 -1.613 -3.976 1.00 88.94 94 VAL A N 1
ATOM 758 C CA . VAL A 1 94 ? 7.148 -2.332 -2.757 1.00 88.94 94 VAL A CA 1
ATOM 759 C C . VAL A 1 94 ? 5.849 -3.117 -2.970 1.00 88.94 94 VAL A C 1
ATOM 761 O O . VAL A 1 94 ? 5.789 -4.288 -2.595 1.00 88.94 94 VAL A O 1
ATOM 764 N N . LEU A 1 95 ? 4.820 -2.544 -3.606 1.00 87.00 95 LEU A N 1
ATOM 765 C CA . LEU A 1 95 ? 3.577 -3.283 -3.875 1.00 87.00 95 LEU A CA 1
ATOM 766 C C . LEU A 1 95 ? 3.815 -4.499 -4.786 1.00 87.00 95 LEU A C 1
ATOM 768 O O . LEU A 1 95 ? 3.318 -5.589 -4.501 1.00 87.00 95 LEU A O 1
ATOM 772 N N . GLY A 1 96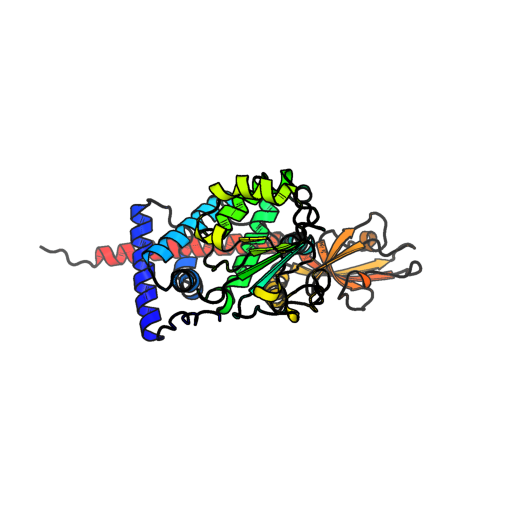 ? 4.597 -4.327 -5.856 1.00 85.81 96 GLY A N 1
ATOM 773 C CA . GLY A 1 96 ? 4.903 -5.372 -6.838 1.00 85.81 96 GLY A CA 1
ATOM 774 C C . GLY A 1 96 ? 5.740 -6.520 -6.284 1.00 85.81 96 GLY A C 1
ATOM 775 O O . GLY A 1 96 ? 5.661 -7.641 -6.784 1.00 85.81 96 GLY A O 1
ATOM 776 N N . SER A 1 97 ? 6.483 -6.275 -5.205 1.00 87.69 97 SER A N 1
ATOM 777 C CA . SER A 1 97 ? 7.243 -7.314 -4.509 1.00 87.69 97 SER A CA 1
ATOM 778 C C . SER A 1 97 ? 6.380 -8.310 -3.719 1.00 87.69 97 SER A C 1
ATOM 780 O O . SER A 1 97 ? 6.907 -9.297 -3.213 1.00 87.69 97 SER A O 1
ATOM 782 N N . GLY A 1 98 ? 5.064 -8.084 -3.625 1.00 87.50 98 GLY A N 1
ATOM 783 C CA . GLY A 1 98 ? 4.129 -8.971 -2.930 1.00 87.50 98 GLY A CA 1
ATOM 784 C C . GLY A 1 98 ? 3.897 -8.622 -1.459 1.00 87.50 98 GLY A C 1
ATOM 785 O O . GLY A 1 98 ? 3.259 -9.401 -0.759 1.00 87.50 98 GLY A O 1
ATOM 786 N N . MET A 1 99 ? 4.375 -7.466 -0.976 1.00 87.75 99 MET A N 1
ATOM 787 C CA . MET A 1 99 ? 4.204 -7.060 0.426 1.00 87.75 99 MET A CA 1
ATOM 788 C C . MET A 1 99 ? 2.726 -6.992 0.832 1.00 87.75 99 MET A C 1
ATOM 790 O O . MET A 1 99 ? 2.297 -7.650 1.780 1.00 87.75 99 MET A O 1
ATOM 794 N N . LEU A 1 100 ? 1.948 -6.167 0.129 1.00 88.00 100 LEU A N 1
ATOM 795 C CA . LEU A 1 100 ? 0.518 -5.985 0.358 1.00 88.00 100 LEU A CA 1
ATOM 796 C C . LEU A 1 100 ? -0.099 -5.341 -0.886 1.00 88.00 100 LEU A C 1
ATOM 798 O O . LEU A 1 100 ? 0.319 -4.259 -1.278 1.00 88.00 100 LEU A O 1
ATOM 802 N N . THR A 1 101 ? -1.080 -5.981 -1.514 1.00 85.81 101 THR A N 1
ATOM 803 C CA . THR A 1 101 ? -1.670 -5.521 -2.781 1.00 85.81 101 THR A CA 1
ATOM 804 C C . THR A 1 101 ? -3.196 -5.520 -2.701 1.00 85.81 101 THR A C 1
ATOM 806 O O . THR A 1 101 ? -3.768 -6.543 -2.324 1.00 85.81 101 THR A O 1
ATOM 809 N N . PRO A 1 102 ? -3.893 -4.430 -3.072 1.00 85.56 102 PRO A N 1
ATOM 810 C CA . PRO A 1 102 ? -5.350 -4.438 -3.147 1.00 85.56 102 PRO A CA 1
ATOM 811 C C . PRO A 1 102 ? -5.862 -5.332 -4.270 1.00 85.56 102 PRO A C 1
ATOM 813 O O . PRO A 1 102 ? -5.457 -5.188 -5.426 1.00 85.56 102 PRO A O 1
ATOM 816 N N . LEU A 1 103 ? -6.786 -6.226 -3.933 1.00 84.69 103 LEU A N 1
ATOM 817 C CA . LEU A 1 103 ? -7.455 -7.099 -4.888 1.00 84.69 103 LEU A CA 1
ATOM 818 C C . LEU A 1 103 ? -8.636 -6.376 -5.555 1.00 84.69 103 LEU A C 1
ATOM 820 O O . LEU A 1 103 ? -9.257 -5.506 -4.945 1.00 84.69 103 LEU A O 1
ATOM 824 N N . PRO A 1 104 ? -8.986 -6.735 -6.803 1.00 79.69 104 PRO A N 1
ATOM 825 C CA . PRO A 1 104 ? -10.002 -6.015 -7.570 1.00 79.69 104 PRO A CA 1
ATOM 826 C C . PRO A 1 104 ? -11.432 -6.207 -7.069 1.00 79.69 104 PRO A C 1
ATOM 828 O O . PRO A 1 104 ? -12.282 -5.357 -7.318 1.00 79.69 104 PRO A O 1
ATOM 831 N N . ALA A 1 105 ? -11.713 -7.308 -6.374 1.00 79.38 105 ALA A N 1
ATOM 832 C CA . ALA A 1 105 ? -13.046 -7.609 -5.878 1.00 79.38 105 ALA A CA 1
ATOM 833 C C . ALA A 1 105 ? -13.161 -7.273 -4.380 1.00 79.38 105 ALA A C 1
ATOM 835 O O . ALA A 1 105 ? -12.342 -7.754 -3.589 1.00 79.38 105 ALA A O 1
ATOM 836 N N . PRO A 1 106 ? -14.196 -6.521 -3.953 1.00 84.31 106 PRO A N 1
ATOM 837 C CA . PRO A 1 106 ? -14.472 -6.348 -2.535 1.00 84.31 106 PRO A CA 1
ATOM 838 C C . PRO A 1 106 ? -14.884 -7.685 -1.918 1.00 84.31 106 PRO A C 1
ATOM 840 O O . PRO A 1 106 ? -15.431 -8.563 -2.592 1.00 84.31 106 PRO A O 1
ATOM 843 N N . GLY A 1 107 ? -14.645 -7.838 -0.621 1.00 85.19 107 GLY A N 1
ATOM 844 C CA . GLY A 1 107 ? -15.051 -9.020 0.124 1.00 85.19 107 GLY A CA 1
ATOM 845 C C . GLY A 1 107 ? -16.556 -9.072 0.395 1.00 85.19 107 GLY A C 1
ATOM 846 O O . GLY A 1 107 ? -17.270 -8.098 0.146 1.00 85.19 107 GLY A O 1
ATOM 847 N N . PRO A 1 108 ? -17.060 -10.178 0.972 1.00 84.50 108 PRO A N 1
ATOM 848 C CA . PRO A 1 108 ? -18.498 -10.393 1.178 1.00 84.50 108 PRO A CA 1
ATOM 849 C C . PRO A 1 108 ? -19.202 -9.317 2.017 1.00 84.50 108 PRO A C 1
ATOM 851 O O . PRO A 1 108 ? -20.406 -9.123 1.892 1.00 84.50 108 PRO A O 1
ATOM 854 N N . LEU A 1 109 ? -18.457 -8.605 2.870 1.00 8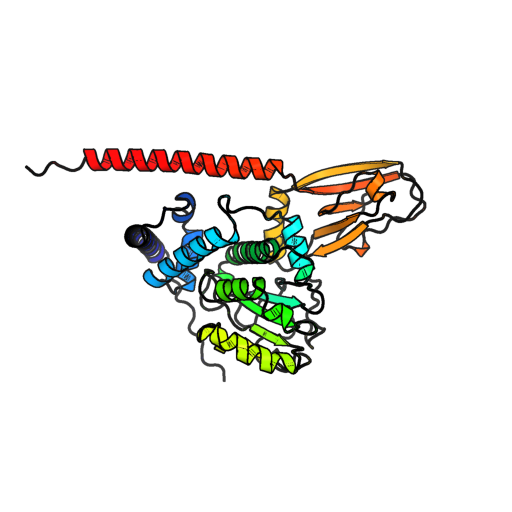2.38 109 LEU A N 1
ATOM 855 C CA . LEU A 1 109 ? -18.982 -7.504 3.687 1.00 82.38 109 LEU A CA 1
ATOM 856 C C . LEU A 1 109 ? -18.772 -6.124 3.042 1.00 82.38 109 LEU A C 1
ATOM 858 O O . LEU A 1 109 ? -18.942 -5.120 3.721 1.00 82.38 109 LEU A O 1
ATOM 862 N N . GLY A 1 110 ? -18.349 -6.056 1.776 1.00 81.31 110 GLY A N 1
ATOM 863 C CA . GLY A 1 110 ? -17.999 -4.807 1.089 1.00 81.31 110 GLY A CA 1
ATOM 864 C C . GLY A 1 110 ? -16.663 -4.200 1.532 1.00 81.31 110 GLY A C 1
ATOM 865 O O . GLY A 1 110 ? -16.419 -3.019 1.302 1.00 81.31 110 GLY A O 1
ATOM 866 N N . HIS A 1 111 ? -15.820 -4.980 2.209 1.00 84.81 111 HIS A N 1
ATOM 867 C CA . HIS A 1 111 ? -14.487 -4.562 2.639 1.00 84.81 111 HIS A CA 1
ATOM 868 C C . HIS A 1 111 ? -13.478 -4.657 1.496 1.00 84.81 111 HIS A C 1
ATOM 870 O O . HIS A 1 111 ? -13.591 -5.542 0.646 1.00 84.81 111 HIS A O 1
ATOM 876 N N . THR A 1 112 ? -12.462 -3.795 1.499 1.00 86.50 112 THR A N 1
ATOM 877 C CA . THR A 1 112 ? -11.324 -3.958 0.587 1.00 86.50 112 THR A CA 1
ATOM 878 C C . THR A 1 112 ? -10.542 -5.202 0.996 1.00 86.50 112 THR A C 1
ATOM 880 O O . THR A 1 112 ? -10.208 -5.364 2.171 1.00 86.50 112 THR A O 1
ATOM 883 N N . VAL A 1 113 ? -10.254 -6.090 0.045 1.00 88.31 113 VAL A N 1
ATOM 884 C CA . VAL A 1 113 ? -9.411 -7.265 0.290 1.00 88.31 113 VAL A CA 1
ATOM 885 C C . VAL A 1 113 ? -7.996 -6.947 -0.165 1.00 88.31 113 VAL A C 1
ATOM 887 O O . VAL A 1 113 ? -7.788 -6.505 -1.291 1.00 88.31 113 VAL A O 1
ATOM 890 N N . LEU A 1 114 ? -7.031 -7.168 0.716 1.00 90.31 114 LEU A N 1
ATOM 891 C CA . LEU A 1 114 ? -5.609 -7.040 0.439 1.00 90.31 114 LEU A CA 1
ATOM 892 C C . LEU A 1 114 ? -4.980 -8.432 0.400 1.00 90.31 114 LEU A C 1
ATOM 894 O O . LEU A 1 114 ? -5.382 -9.319 1.155 1.00 90.31 114 LEU A O 1
ATOM 898 N N . PHE A 1 115 ? -3.980 -8.611 -0.452 1.00 89.94 115 PHE A N 1
ATOM 899 C CA . PHE A 1 115 ? -3.218 -9.844 -0.563 1.00 89.94 115 PHE A CA 1
ATOM 900 C C . PHE A 1 115 ? -1.739 -9.601 -0.281 1.00 89.94 115 PHE A C 1
ATOM 902 O O . PHE A 1 115 ? -1.133 -8.717 -0.881 1.00 89.94 115 PHE A O 1
ATOM 909 N N . SER A 1 116 ? -1.173 -10.395 0.621 1.00 90.75 116 SER A N 1
ATOM 910 C CA . SER A 1 116 ? 0.265 -10.480 0.866 1.00 90.75 116 SER A CA 1
ATOM 911 C C . SER A 1 116 ? 0.778 -11.805 0.318 1.00 90.75 116 SER A C 1
ATOM 913 O O . SER A 1 116 ? 0.318 -12.868 0.731 1.00 90.75 116 SER A O 1
ATOM 915 N N . ASP A 1 117 ? 1.736 -11.742 -0.598 1.00 88.81 117 ASP A N 1
ATOM 916 C CA . ASP A 1 117 ? 2.388 -12.894 -1.214 1.00 88.81 117 ASP A CA 1
ATOM 917 C C . ASP A 1 117 ? 3.823 -13.009 -0.686 1.00 88.81 117 ASP A C 1
ATOM 919 O O . ASP A 1 117 ? 4.794 -12.618 -1.346 1.00 88.81 117 ASP A O 1
ATOM 923 N N . TYR A 1 118 ? 3.977 -13.549 0.528 1.00 86.25 118 TYR A N 1
ATOM 924 C CA . TYR A 1 118 ? 5.306 -13.724 1.118 1.00 86.25 118 TYR A CA 1
ATOM 925 C C . TYR A 1 118 ? 6.125 -14.802 0.411 1.00 86.25 118 TYR A C 1
ATOM 927 O O . TYR A 1 118 ? 7.314 -14.911 0.680 1.00 86.25 118 TYR A O 1
ATOM 935 N N . SER A 1 119 ? 5.554 -15.565 -0.530 1.00 82.81 119 SER A N 1
ATOM 936 C CA . SER A 1 119 ? 6.363 -16.425 -1.401 1.00 82.81 119 SER A CA 1
ATOM 937 C C . SER A 1 119 ? 7.310 -15.609 -2.298 1.00 82.81 119 SER A C 1
ATOM 939 O O . SER A 1 119 ? 8.373 -16.104 -2.674 1.00 82.81 119 SER A O 1
ATOM 941 N N . LYS A 1 120 ? 6.956 -14.349 -2.592 1.00 83.56 120 LYS A N 1
ATOM 942 C CA . LYS A 1 120 ? 7.730 -13.420 -3.432 1.00 83.56 120 LYS A CA 1
ATOM 943 C C . LYS A 1 120 ? 8.421 -12.319 -2.638 1.00 83.56 120 LYS A C 1
ATOM 945 O O . LYS A 1 120 ? 9.479 -11.844 -3.055 1.00 83.56 120 LYS A O 1
ATOM 950 N N . PHE A 1 121 ? 7.827 -11.901 -1.523 1.00 86.44 121 PHE A N 1
ATOM 951 C CA . PHE A 1 121 ? 8.340 -10.773 -0.762 1.00 86.44 121 PHE A CA 1
ATOM 952 C C . PHE A 1 121 ? 9.624 -11.119 -0.002 1.00 86.44 121 PHE A C 1
ATOM 954 O O . PHE A 1 121 ? 9.700 -12.125 0.697 1.00 86.44 121 PHE A O 1
ATOM 961 N N . ASN A 1 122 ? 10.619 -10.236 -0.089 1.00 82.69 122 ASN A N 1
ATOM 962 C CA . ASN A 1 122 ? 11.862 -10.335 0.667 1.00 82.69 122 ASN A CA 1
ATOM 963 C C . ASN A 1 122 ? 12.039 -9.080 1.529 1.00 82.69 122 ASN A C 1
ATOM 965 O O . ASN A 1 122 ? 12.345 -8.005 1.009 1.00 82.69 122 ASN A O 1
ATOM 969 N N . PHE A 1 123 ? 11.918 -9.234 2.850 1.00 79.12 123 PHE A N 1
ATOM 970 C CA . PHE A 1 123 ? 12.075 -8.145 3.820 1.00 79.12 123 PHE A CA 1
ATOM 971 C C . PHE A 1 123 ? 13.447 -7.459 3.753 1.00 79.12 123 PHE A C 1
ATOM 973 O O . PHE A 1 123 ? 13.552 -6.282 4.080 1.00 79.12 123 PHE A O 1
ATOM 980 N N . ASN A 1 124 ? 14.488 -8.159 3.292 1.00 82.19 124 ASN A N 1
ATOM 981 C CA . ASN A 1 124 ? 15.843 -7.614 3.175 1.00 82.19 124 ASN A CA 1
ATOM 982 C C . ASN A 1 124 ? 16.103 -6.906 1.836 1.00 82.19 124 ASN A C 1
ATOM 984 O O . ASN A 1 124 ? 17.144 -6.272 1.678 1.00 82.19 124 ASN A O 1
ATOM 988 N N . ALA A 1 125 ? 15.189 -7.011 0.864 1.00 83.94 125 ALA A N 1
ATOM 989 C CA . ALA A 1 125 ? 15.325 -6.328 -0.424 1.00 83.94 125 ALA A CA 1
ATOM 990 C C . ALA A 1 125 ? 15.017 -4.824 -0.331 1.00 83.94 125 ALA A C 1
ATOM 992 O O . ALA A 1 125 ? 15.365 -4.060 -1.230 1.00 83.94 125 ALA A O 1
ATOM 993 N N . PHE A 1 126 ? 14.383 -4.391 0.761 1.00 85.06 126 PHE A N 1
ATOM 994 C CA . PHE A 1 126 ? 13.980 -3.012 0.982 1.00 85.06 126 PHE A CA 1
ATOM 995 C C . PHE A 1 126 ? 14.527 -2.495 2.306 1.00 85.06 126 PHE A C 1
ATOM 997 O O . PHE A 1 126 ? 14.664 -3.228 3.283 1.00 85.06 126 PHE A O 1
ATOM 1004 N N . ARG A 1 127 ? 14.785 -1.186 2.359 1.00 85.25 127 ARG A N 1
ATOM 1005 C CA . ARG A 1 127 ? 14.962 -0.505 3.642 1.00 85.25 127 ARG A CA 1
ATOM 1006 C C . ARG A 1 127 ? 13.649 -0.564 4.424 1.00 85.25 127 ARG A C 1
ATOM 1008 O O . ARG A 1 127 ? 12.576 -0.457 3.827 1.00 85.25 127 ARG A O 1
ATOM 1015 N N . LYS A 1 128 ? 13.736 -0.691 5.746 1.00 84.31 128 LYS A N 1
ATOM 1016 C CA . LYS A 1 128 ? 12.570 -0.819 6.635 1.00 84.31 128 LYS A CA 1
ATOM 1017 C C . LYS A 1 128 ? 11.606 0.352 6.470 1.00 84.31 128 LYS A C 1
ATOM 1019 O O . LYS A 1 128 ? 10.400 0.157 6.341 1.00 84.31 128 LYS A O 1
ATOM 1024 N N . GLU A 1 129 ? 12.167 1.551 6.370 1.00 82.81 129 GLU A N 1
ATOM 1025 C CA . GLU A 1 129 ? 11.433 2.803 6.228 1.00 82.81 129 GLU A CA 1
ATOM 1026 C C . GLU A 1 129 ? 10.600 2.799 4.942 1.00 82.81 129 GLU A C 1
ATOM 1028 O O . GLU A 1 129 ? 9.448 3.218 4.963 1.00 82.81 129 GLU A O 1
ATOM 1033 N N . HIS A 1 130 ? 11.129 2.242 3.842 1.00 84.69 130 HIS A N 1
ATOM 1034 C CA . HIS A 1 130 ? 10.391 2.148 2.579 1.00 84.69 130 HIS A CA 1
ATOM 1035 C C . HIS A 1 130 ? 9.174 1.228 2.688 1.00 84.69 130 HIS A C 1
ATOM 1037 O O . HIS A 1 130 ? 8.126 1.532 2.126 1.00 84.69 130 HIS A O 1
ATOM 1043 N N . ILE A 1 131 ? 9.294 0.107 3.403 1.00 87.31 131 ILE A N 1
ATOM 1044 C CA . ILE A 1 131 ? 8.173 -0.820 3.593 1.00 87.31 131 ILE A CA 1
ATOM 1045 C C . ILE A 1 131 ? 7.073 -0.123 4.397 1.00 87.31 131 ILE A C 1
ATOM 1047 O O . ILE A 1 131 ? 5.912 -0.103 3.993 1.00 87.31 131 ILE A O 1
ATOM 1051 N N . VAL A 1 132 ? 7.457 0.488 5.516 1.00 86.25 132 VAL A N 1
ATOM 1052 C CA . VAL A 1 132 ? 6.541 1.173 6.427 1.00 86.25 132 VAL A CA 1
ATOM 1053 C C . VAL A 1 132 ? 5.837 2.349 5.742 1.00 86.25 132 VAL A C 1
ATOM 1055 O O . VAL A 1 132 ? 4.614 2.475 5.822 1.00 86.25 132 VAL A O 1
ATOM 1058 N N . GLN A 1 133 ? 6.584 3.168 5.004 1.00 84.81 133 GLN A N 1
ATOM 1059 C CA . GLN A 1 133 ? 6.036 4.272 4.220 1.00 84.81 133 GLN A CA 1
ATOM 1060 C C . GLN A 1 133 ? 5.096 3.776 3.132 1.00 84.81 133 GLN A C 1
ATOM 1062 O O . GLN A 1 133 ? 4.011 4.324 2.979 1.00 84.81 133 GLN A O 1
ATOM 1067 N N . ALA A 1 134 ? 5.464 2.723 2.401 1.00 86.62 134 ALA A N 1
ATOM 1068 C CA . ALA A 1 134 ? 4.600 2.198 1.357 1.00 86.62 134 ALA A CA 1
ATOM 1069 C C . ALA A 1 134 ? 3.272 1.708 1.943 1.00 86.62 134 ALA A C 1
ATOM 1071 O O . ALA A 1 134 ? 2.217 2.015 1.402 1.00 86.62 134 ALA A O 1
ATOM 1072 N N . LEU A 1 135 ? 3.286 1.033 3.093 1.00 87.31 135 LEU A N 1
ATOM 1073 C CA . LEU A 1 135 ? 2.045 0.668 3.774 1.00 87.31 135 LEU A CA 1
ATOM 1074 C C . LEU A 1 135 ? 1.233 1.903 4.176 1.00 87.31 135 LEU A C 1
ATOM 1076 O O . LEU A 1 135 ? 0.031 1.931 3.930 1.00 87.31 135 LEU A O 1
ATOM 1080 N N . TYR A 1 136 ? 1.867 2.936 4.731 1.00 86.25 136 TYR A N 1
ATOM 1081 C CA . TYR A 1 136 ? 1.183 4.189 5.053 1.00 86.25 136 TYR A CA 1
ATOM 1082 C C . TYR A 1 136 ? 0.491 4.812 3.834 1.00 86.25 136 TYR A C 1
ATOM 1084 O O . TYR A 1 136 ? -0.719 5.036 3.871 1.00 86.25 136 TYR A O 1
ATOM 1092 N N . TYR A 1 137 ? 1.220 4.997 2.731 1.00 82.44 137 TYR A N 1
ATOM 1093 C CA . TYR A 1 137 ? 0.662 5.545 1.493 1.00 82.44 137 TYR A CA 1
ATOM 1094 C C . TYR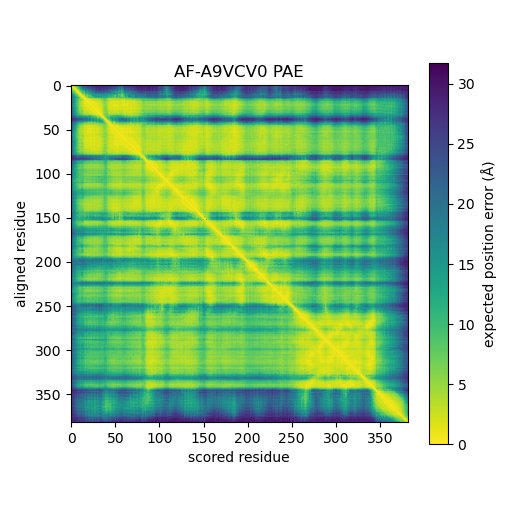 A 1 137 ? -0.452 4.666 0.931 1.00 82.44 137 TYR A C 1
ATOM 1096 O O . TYR A 1 137 ? -1.487 5.185 0.525 1.00 82.44 137 TYR A O 1
ATOM 1104 N N . LEU A 1 138 ? -0.295 3.341 0.967 1.00 85.00 138 LEU A N 1
ATOM 1105 C CA . LEU A 1 138 ? -1.347 2.424 0.544 1.00 85.00 138 LEU A CA 1
ATOM 1106 C C . LEU A 1 138 ? -2.634 2.681 1.331 1.00 85.00 138 LEU A C 1
ATOM 1108 O O . LEU A 1 138 ? -3.699 2.834 0.739 1.00 85.00 138 LEU A O 1
ATOM 1112 N N . PHE A 1 139 ? -2.548 2.756 2.658 1.00 85.31 139 PHE A N 1
ATOM 1113 C CA . PHE A 1 139 ? -3.723 2.987 3.489 1.00 85.31 139 PHE A CA 1
ATOM 1114 C C . PHE A 1 139 ? -4.317 4.384 3.311 1.00 85.31 139 PHE A C 1
ATOM 1116 O O . PHE A 1 139 ? -5.540 4.486 3.288 1.00 85.31 139 PHE A O 1
ATOM 1123 N N . GLU A 1 140 ? -3.509 5.427 3.113 1.00 81.31 140 GLU A N 1
ATOM 1124 C CA . GLU A 1 140 ? -4.009 6.763 2.759 1.00 81.31 140 GLU A CA 1
ATOM 1125 C C . GLU A 1 140 ? -4.853 6.734 1.477 1.00 81.31 140 GLU A C 1
ATOM 1127 O O . GLU A 1 140 ? -5.942 7.309 1.439 1.00 81.31 140 GLU A O 1
ATOM 1132 N N . GLN A 1 141 ? -4.407 5.993 0.457 1.00 77.81 141 GLN A N 1
ATOM 1133 C CA . GLN A 1 141 ? -5.147 5.824 -0.798 1.00 77.81 141 GLN A CA 1
ATOM 1134 C C . GLN A 1 141 ? -6.437 5.022 -0.594 1.00 77.81 141 GLN A C 1
ATOM 1136 O O . GLN A 1 141 ? -7.512 5.441 -1.025 1.00 77.81 141 GLN A O 1
ATOM 1141 N N . LEU A 1 142 ? -6.376 3.909 0.144 1.00 79.75 142 LEU A N 1
ATOM 1142 C CA . LEU A 1 142 ? -7.564 3.114 0.476 1.00 79.75 142 LEU A CA 1
ATOM 1143 C C . LEU A 1 142 ? -8.601 3.940 1.248 1.00 79.75 142 LEU A C 1
ATOM 1145 O O . LEU A 1 142 ? -9.805 3.830 1.008 1.00 79.75 142 LEU A O 1
ATOM 1149 N N . LEU A 1 143 ? -8.135 4.800 2.154 1.00 80.31 143 LEU A N 1
ATOM 1150 C CA . LEU A 1 143 ? -8.964 5.677 2.968 1.00 80.31 143 LEU A CA 1
ATOM 1151 C C . LEU A 1 143 ? -9.595 6.826 2.183 1.00 80.31 143 LEU A C 1
ATOM 1153 O O . LEU A 1 143 ? -10.461 7.487 2.745 1.00 80.31 143 LEU A O 1
ATOM 1157 N N . GLN A 1 144 ? -9.279 7.045 0.905 1.00 74.00 144 GLN A N 1
ATOM 1158 C CA . GLN A 1 144 ? -10.062 7.958 0.062 1.00 74.00 144 GLN A CA 1
ATOM 1159 C C . GLN A 1 144 ? -11.470 7.407 -0.213 1.00 74.00 144 GLN A C 1
ATOM 1161 O O . GLN A 1 144 ? -12.429 8.159 -0.394 1.00 74.00 144 GLN A O 1
ATOM 1166 N N . ARG A 1 145 ? -11.648 6.080 -0.159 1.00 68.62 145 ARG A N 1
ATOM 1167 C CA . ARG A 1 145 ? -12.954 5.445 -0.342 1.00 68.62 145 ARG A CA 1
ATOM 1168 C C . ARG A 1 145 ? -13.738 5.429 0.955 1.00 68.62 145 ARG A C 1
ATOM 1170 O O . ARG A 1 145 ? -13.339 4.805 1.938 1.00 68.62 145 ARG A O 1
ATOM 1177 N N . ARG A 1 146 ? -14.961 5.963 0.917 1.00 64.56 146 ARG A N 1
ATOM 1178 C CA . ARG A 1 146 ? -15.897 5.879 2.049 1.00 64.56 146 ARG A CA 1
ATOM 1179 C C . ARG A 1 146 ? -16.089 4.436 2.532 1.00 64.56 146 ARG A C 1
ATOM 1181 O O . ARG A 1 146 ? -16.149 4.219 3.735 1.00 64.56 146 ARG A O 1
ATOM 1188 N N . GLY A 1 147 ? -16.126 3.460 1.619 1.00 65.19 147 GLY A N 1
ATOM 1189 C CA . GLY A 1 147 ? -16.230 2.034 1.945 1.00 65.19 147 GLY A CA 1
ATOM 1190 C C . GLY A 1 147 ? -15.111 1.522 2.857 1.00 65.19 147 GLY A C 1
ATOM 1191 O O . GLY A 1 147 ? -15.401 0.791 3.792 1.00 65.19 147 GLY A O 1
ATOM 1192 N N . ALA A 1 148 ? -13.862 1.954 2.688 1.00 65.88 148 ALA A N 1
ATOM 1193 C CA . ALA A 1 148 ? -12.763 1.542 3.568 1.00 65.88 148 ALA A CA 1
ATOM 1194 C C . ALA A 1 148 ? -12.841 2.201 4.961 1.00 65.88 148 ALA A C 1
ATOM 1196 O O . ALA A 1 148 ? -12.374 1.644 5.953 1.00 65.88 148 ALA A O 1
ATOM 1197 N N . GLN A 1 149 ? -13.472 3.375 5.052 1.00 65.06 149 GLN A N 1
ATOM 1198 C CA . GLN A 1 149 ? -13.568 4.163 6.285 1.00 65.06 149 GLN A CA 1
ATOM 1199 C C . GLN A 1 149 ? -14.698 3.706 7.224 1.00 65.06 149 GLN A C 1
ATOM 1201 O O . GLN A 1 149 ? -14.713 4.054 8.408 1.00 65.06 149 GLN A O 1
ATOM 1206 N N . LEU A 1 150 ? -15.693 2.970 6.718 1.00 67.94 150 LEU A N 1
ATOM 1207 C CA . LEU A 1 150 ? -16.833 2.552 7.534 1.00 67.94 150 LEU A CA 1
ATOM 1208 C C . LEU A 1 150 ? -16.424 1.454 8.524 1.00 67.94 150 LEU A C 1
ATOM 1210 O O . LEU A 1 150 ? -15.809 0.448 8.172 1.00 67.94 150 LEU A O 1
ATOM 1214 N N . ALA A 1 151 ? -16.867 1.593 9.776 1.00 56.97 151 ALA A N 1
ATOM 1215 C CA . ALA A 1 151 ? -16.563 0.647 10.852 1.00 56.97 151 ALA A CA 1
ATOM 1216 C C . ALA A 1 151 ? -17.158 -0.766 10.653 1.00 56.97 151 ALA A C 1
ATOM 1218 O O . ALA A 1 151 ? -16.897 -1.650 11.477 1.00 56.97 151 ALA A O 1
ATOM 1219 N N . GLY A 1 152 ? -17.984 -0.975 9.621 1.00 60.44 152 GLY A N 1
ATOM 1220 C CA . GLY A 1 152 ? -18.593 -2.261 9.266 1.00 60.44 152 GLY A CA 1
ATOM 1221 C C . GLY A 1 152 ? -17.859 -3.034 8.164 1.00 60.44 152 GLY A C 1
ATOM 1222 O O . GLY A 1 152 ? -17.949 -4.254 8.136 1.00 60.44 152 GLY A O 1
ATOM 1223 N N . THR A 1 153 ? -17.113 -2.345 7.303 1.00 73.81 153 THR A N 1
ATOM 1224 C CA . THR A 1 153 ? -16.463 -2.896 6.101 1.00 73.81 153 THR A CA 1
ATOM 1225 C C . THR A 1 153 ? -14.950 -2.948 6.325 1.00 73.81 153 THR A C 1
ATOM 1227 O O . THR A 1 153 ? -14.419 -4.017 6.616 1.00 73.81 153 THR A O 1
ATOM 1230 N N . GLY A 1 154 ? -14.258 -1.806 6.334 1.00 84.31 154 GLY A N 1
ATOM 1231 C CA . GLY A 1 154 ? -12.814 -1.752 6.570 1.00 84.31 154 GLY A CA 1
ATOM 1232 C C . GLY A 1 154 ? -11.988 -2.490 5.509 1.00 84.31 154 GLY A C 1
ATOM 1233 O O . GLY A 1 154 ? -12.349 -2.512 4.332 1.00 84.31 154 GLY A O 1
ATOM 1234 N N . VAL A 1 155 ? -10.890 -3.110 5.947 1.00 88.19 155 VAL A N 1
ATOM 1235 C CA . VAL A 1 155 ? -9.994 -3.942 5.127 1.00 88.19 155 VAL A CA 1
ATOM 1236 C C . VAL A 1 155 ? -9.952 -5.374 5.646 1.00 88.19 155 VAL A C 1
ATOM 1238 O O . VAL A 1 155 ? -10.076 -5.590 6.844 1.00 88.19 155 VAL A O 1
ATOM 1241 N N . ALA A 1 156 ? -9.711 -6.357 4.793 1.00 91.31 156 ALA A N 1
ATOM 1242 C CA . ALA A 1 156 ? -9.346 -7.710 5.205 1.00 91.31 156 ALA A CA 1
ATOM 1243 C C . ALA A 1 156 ? -8.107 -8.159 4.432 1.00 91.31 156 ALA A C 1
ATOM 1245 O O . ALA A 1 156 ? -7.864 -7.676 3.330 1.00 91.31 156 ALA A O 1
ATOM 1246 N N . VAL A 1 157 ? -7.320 -9.060 5.010 1.00 92.19 157 VAL A N 1
ATOM 1247 C CA . VAL A 1 157 ? -6.039 -9.493 4.446 1.00 92.19 157 VAL A CA 1
ATOM 1248 C C . VAL A 1 157 ? -6.056 -11.000 4.242 1.00 92.19 157 VAL A C 1
ATOM 1250 O O . VAL A 1 157 ? -6.402 -11.745 5.157 1.00 92.19 157 VAL A O 1
ATOM 1253 N N . ILE A 1 158 ? -5.651 -11.441 3.056 1.00 92.50 158 ILE A N 1
ATOM 1254 C CA . ILE A 1 158 ? -5.231 -12.814 2.779 1.00 92.50 158 ILE A CA 1
ATOM 1255 C C . ILE A 1 158 ? -3.704 -12.782 2.692 1.00 92.50 158 ILE A C 1
ATOM 1257 O O . ILE A 1 158 ? -3.153 -12.004 1.922 1.00 92.50 158 ILE A O 1
ATOM 1261 N N . ALA A 1 159 ? -3.010 -13.596 3.479 1.00 90.94 159 ALA A N 1
ATOM 1262 C CA . ALA A 1 159 ? -1.555 -13.679 3.465 1.00 90.94 159 ALA A CA 1
ATOM 1263 C C . ALA A 1 159 ? -1.112 -15.106 3.137 1.00 90.94 159 ALA A C 1
ATOM 1265 O O . ALA A 1 159 ? -1.403 -16.037 3.888 1.00 90.94 159 ALA A O 1
ATOM 1266 N N . ASP A 1 160 ? -0.401 -15.277 2.027 1.00 89.06 160 ASP A N 1
ATOM 1267 C CA . ASP A 1 160 ? 0.327 -16.504 1.721 1.00 89.06 160 ASP A CA 1
ATOM 1268 C C . ASP A 1 160 ? 1.676 -16.474 2.445 1.00 89.06 160 ASP A C 1
ATOM 1270 O O . ASP A 1 160 ? 2.538 -15.656 2.127 1.00 89.06 160 ASP A O 1
ATOM 1274 N N . ALA A 1 161 ? 1.849 -17.349 3.436 1.00 85.56 161 ALA A N 1
ATOM 1275 C CA . ALA A 1 161 ? 3.011 -17.378 4.315 1.00 85.56 161 ALA A CA 1
ATOM 1276 C C . ALA A 1 161 ? 4.095 -18.395 3.899 1.00 85.56 161 ALA A C 1
ATOM 1278 O O . ALA A 1 161 ? 4.945 -18.723 4.727 1.00 85.56 161 ALA A O 1
ATOM 1279 N N . THR A 1 162 ? 4.099 -18.883 2.649 1.00 80.94 162 THR A N 1
ATOM 1280 C CA . THR A 1 162 ? 4.986 -19.972 2.177 1.00 80.94 162 THR A CA 1
ATOM 1281 C C . THR A 1 162 ? 6.476 -19.772 2.508 1.00 80.94 162 THR A C 1
ATOM 1283 O O . THR A 1 162 ? 7.141 -20.740 2.872 1.00 80.94 162 THR A O 1
ATOM 1286 N N . ASN A 1 163 ? 6.999 -18.540 2.457 1.00 76.19 163 ASN A N 1
ATOM 1287 C CA . ASN A 1 163 ? 8.390 -18.224 2.836 1.00 76.19 163 ASN A CA 1
ATOM 1288 C C . ASN A 1 163 ? 8.497 -17.317 4.070 1.00 76.19 163 ASN A C 1
ATOM 1290 O O . ASN A 1 163 ? 9.564 -16.781 4.350 1.00 76.19 163 ASN A O 1
ATOM 1294 N N . PHE A 1 164 ? 7.407 -17.139 4.816 1.00 78.38 164 PHE A N 1
ATOM 1295 C CA . PHE A 1 164 ? 7.410 -16.284 5.993 1.00 78.38 164 PHE A CA 1
ATOM 1296 C C . PHE A 1 164 ? 7.968 -17.040 7.203 1.00 78.38 164 PHE A C 1
ATOM 1298 O O . PHE A 1 164 ? 7.368 -18.006 7.692 1.00 78.38 164 PHE A O 1
ATOM 1305 N N . GLY A 1 165 ? 9.140 -16.613 7.671 1.00 72.81 165 GLY A N 1
ATOM 1306 C CA . GLY A 1 165 ? 9.909 -17.303 8.699 1.00 72.81 165 GLY A CA 1
ATOM 1307 C C . GLY A 1 165 ? 10.012 -16.563 10.032 1.00 72.81 165 GLY A C 1
ATOM 1308 O O . GLY A 1 165 ? 9.444 -15.496 10.257 1.00 72.81 165 GLY A O 1
ATOM 1309 N N . TRP A 1 166 ? 10.798 -17.153 10.937 1.00 70.81 166 TRP A N 1
ATOM 1310 C CA . TRP A 1 166 ? 11.106 -16.583 12.253 1.00 70.81 166 TRP A CA 1
ATOM 1311 C C . TRP A 1 166 ? 11.719 -15.178 12.152 1.00 70.81 166 TRP A C 1
ATOM 1313 O O . TRP A 1 166 ? 11.268 -14.260 12.834 1.00 70.81 166 TRP A O 1
ATOM 1323 N N . SER A 1 167 ? 12.722 -15.010 11.283 1.00 73.81 167 SER A N 1
ATOM 1324 C CA . SER A 1 167 ? 13.453 -13.750 11.099 1.00 73.81 167 SER A CA 1
ATOM 1325 C C . SER A 1 167 ? 12.562 -12.608 10.625 1.00 73.81 167 SER A C 1
ATOM 1327 O O . SER A 1 167 ? 12.764 -11.469 11.044 1.00 73.81 167 SER A O 1
ATOM 1329 N N . ASP A 1 168 ? 11.570 -12.917 9.791 1.00 75.19 168 ASP A N 1
ATOM 1330 C CA . ASP A 1 168 ? 10.655 -11.927 9.229 1.00 75.19 168 ASP A CA 1
ATOM 1331 C C . ASP A 1 168 ? 9.679 -11.430 10.295 1.00 75.19 168 ASP A C 1
ATOM 1333 O O . ASP A 1 168 ? 9.461 -10.224 10.418 1.00 75.19 168 ASP A O 1
ATOM 1337 N N . LEU A 1 169 ? 9.158 -12.329 11.142 1.00 68.50 169 LEU A N 1
ATOM 1338 C CA . LEU A 1 169 ? 8.223 -11.927 12.193 1.00 68.50 169 LEU A CA 1
ATOM 1339 C C . LEU A 1 169 ? 8.897 -11.171 13.346 1.00 68.50 169 LEU A C 1
ATOM 1341 O 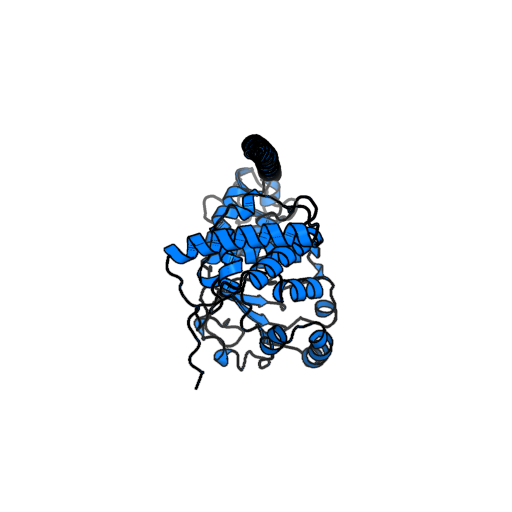O . LEU A 1 169 ? 8.278 -10.288 13.933 1.00 68.50 169 LEU A O 1
ATOM 1345 N N . THR A 1 170 ? 10.149 -11.497 13.676 1.00 64.00 170 THR A N 1
ATOM 1346 C CA . THR A 1 170 ? 10.916 -10.761 14.699 1.00 64.00 170 THR A CA 1
ATOM 1347 C C . THR A 1 170 ? 11.590 -9.502 14.157 1.00 64.00 170 THR A C 1
ATOM 1349 O O . THR A 1 170 ? 12.340 -8.845 14.878 1.00 64.00 170 THR A O 1
ATOM 1352 N N . SER A 1 171 ? 11.383 -9.180 12.879 1.00 75.38 171 SER A N 1
ATOM 1353 C CA . SER A 1 171 ? 11.916 -7.953 12.307 1.00 75.38 171 SER A CA 1
ATOM 1354 C C . SER A 1 171 ? 11.249 -6.733 12.948 1.00 75.38 171 SER A C 1
ATOM 1356 O O . SER A 1 171 ? 10.061 -6.730 13.273 1.00 75.38 171 SER A O 1
ATOM 1358 N N . GLU A 1 172 ? 12.019 -5.661 13.103 1.00 79.12 172 GLU A N 1
ATOM 1359 C CA . GLU A 1 172 ? 11.501 -4.358 13.543 1.00 79.12 172 GLU A CA 1
ATOM 1360 C C . GLU A 1 172 ? 10.351 -3.876 12.643 1.00 79.12 172 GLU A C 1
ATOM 1362 O O . GLU A 1 172 ? 9.325 -3.435 13.148 1.00 79.12 172 GLU A O 1
ATOM 1367 N N . VAL A 1 173 ? 10.455 -4.127 11.328 1.00 80.81 173 VAL A N 1
ATOM 1368 C CA . VAL A 1 173 ? 9.394 -3.852 10.344 1.00 80.81 173 VAL A CA 1
ATOM 1369 C C . VAL A 1 173 ? 8.071 -4.464 10.784 1.00 80.81 173 VAL A C 1
ATOM 1371 O O . VAL A 1 173 ? 7.047 -3.788 10.801 1.00 80.81 173 VAL A O 1
ATOM 1374 N N . GLN A 1 174 ? 8.070 -5.740 11.164 1.00 79.88 174 GLN A N 1
ATOM 1375 C CA . GLN A 1 174 ? 6.840 -6.413 11.547 1.00 79.88 174 GLN A CA 1
ATOM 1376 C C . GLN A 1 174 ? 6.245 -5.837 12.836 1.00 79.88 174 GLN A C 1
ATOM 1378 O O . GLN A 1 174 ? 5.023 -5.710 12.939 1.00 79.88 174 GLN A O 1
ATOM 1383 N N . HIS A 1 175 ? 7.077 -5.467 13.813 1.00 80.94 175 HIS A N 1
ATOM 1384 C CA . HIS A 1 175 ? 6.602 -4.796 15.023 1.00 80.94 175 HIS A CA 1
ATOM 1385 C C . HIS A 1 175 ? 5.920 -3.462 14.697 1.00 80.94 175 HIS A C 1
ATOM 1387 O O . HIS A 1 175 ? 4.841 -3.187 15.235 1.00 80.94 175 HIS A O 1
ATOM 1393 N N . ASP A 1 176 ? 6.486 -2.684 13.777 1.00 83.75 176 ASP A N 1
ATOM 1394 C CA . ASP A 1 176 ? 5.916 -1.407 13.349 1.00 83.75 176 ASP A CA 1
ATOM 1395 C C . ASP A 1 176 ? 4.601 -1.603 12.599 1.00 83.75 176 ASP A C 1
ATOM 1397 O O . ASP A 1 176 ? 3.613 -0.942 12.922 1.00 83.75 176 ASP A O 1
ATOM 1401 N N . VAL A 1 177 ? 4.533 -2.584 11.691 1.00 83.62 177 VAL A N 1
ATOM 1402 C CA . VAL A 1 177 ? 3.299 -2.959 10.979 1.00 83.62 177 VAL A CA 1
ATOM 1403 C C . VAL A 1 177 ? 2.206 -3.398 11.951 1.00 83.62 177 VAL A C 1
ATOM 1405 O O . VAL A 1 177 ? 1.060 -2.960 11.853 1.00 83.62 177 VAL A O 1
ATOM 1408 N N . ILE A 1 178 ? 2.542 -4.239 12.928 1.00 82.50 178 ILE A N 1
ATOM 1409 C CA . ILE A 1 178 ? 1.599 -4.720 13.942 1.00 82.50 178 ILE A CA 1
ATOM 1410 C C . ILE A 1 178 ? 1.038 -3.550 14.756 1.00 82.50 178 ILE A C 1
ATOM 1412 O O . ILE A 1 178 ? -0.174 -3.488 14.974 1.00 82.50 178 ILE A O 1
ATOM 1416 N N . ARG A 1 179 ? 1.886 -2.610 15.190 1.00 82.38 179 ARG A N 1
ATOM 1417 C CA . ARG A 1 179 ? 1.436 -1.422 15.930 1.00 82.38 179 ARG A CA 1
ATOM 1418 C C . ARG A 1 179 ? 0.625 -0.469 15.044 1.00 82.38 179 ARG A C 1
ATOM 1420 O O . ARG A 1 179 ? -0.371 0.090 15.502 1.00 82.38 179 ARG A O 1
ATOM 1427 N N . PHE A 1 180 ? 1.012 -0.318 13.779 1.00 83.12 180 PHE A N 1
ATOM 1428 C CA . PHE A 1 180 ? 0.306 0.474 12.770 1.00 83.12 180 PHE A CA 1
ATOM 1429 C C . PHE A 1 180 ? -1.131 -0.025 12.538 1.00 83.12 180 PHE A C 1
ATOM 1431 O O . PHE A 1 180 ? -2.079 0.762 12.581 1.00 83.12 180 PHE A O 1
ATOM 1438 N N . LEU A 1 181 ? -1.316 -1.344 12.412 1.00 81.44 181 LEU A N 1
ATOM 1439 C CA . LEU A 1 181 ? -2.622 -1.977 12.190 1.00 81.44 181 LEU A CA 1
ATOM 1440 C C . LEU A 1 181 ? -3.545 -1.991 13.421 1.00 81.44 181 LEU A C 1
ATOM 1442 O O . LEU A 1 181 ? -4.759 -2.138 13.267 1.00 81.44 181 LEU A O 1
ATOM 1446 N N . GLN A 1 182 ? -3.004 -1.903 14.640 1.00 78.06 182 GLN A N 1
ATOM 1447 C CA . GLN A 1 182 ? -3.794 -2.142 15.852 1.00 78.06 182 GLN A CA 1
ATOM 1448 C C . GLN A 1 182 ? -4.613 -0.951 16.318 1.00 78.06 182 GLN A C 1
ATOM 1450 O O . GLN A 1 182 ? -5.774 -1.160 16.662 1.00 78.06 182 GLN A O 1
ATOM 1455 N N . ASP A 1 183 ? -4.048 0.258 16.328 1.00 72.12 183 ASP A N 1
ATOM 1456 C CA . ASP A 1 183 ? -4.707 1.413 16.958 1.00 72.12 183 ASP A CA 1
ATOM 1457 C C . ASP A 1 183 ? -4.341 2.776 16.334 1.00 72.12 183 ASP A C 1
ATOM 1459 O O . ASP A 1 183 ? -4.746 3.813 16.862 1.00 72.12 183 ASP A O 1
ATOM 1463 N N . ARG A 1 184 ? -3.611 2.794 15.210 1.00 81.62 184 ARG A N 1
ATOM 1464 C CA . ARG A 1 184 ? -3.106 4.035 14.593 1.00 81.62 184 ARG A CA 1
ATOM 1465 C C . ARG A 1 184 ? -3.899 4.438 13.353 1.00 81.62 184 ARG A C 1
ATOM 1467 O O . ARG A 1 184 ? -4.384 5.558 13.271 1.00 81.62 184 ARG A O 1
ATOM 1474 N N . LEU A 1 185 ? -4.127 3.514 12.424 1.00 82.50 185 LEU A N 1
ATOM 1475 C CA . LEU A 1 185 ? -4.882 3.821 11.210 1.00 82.50 185 LEU A CA 1
ATOM 1476 C C . LEU A 1 185 ? -6.370 4.110 11.473 1.00 82.50 185 LEU A C 1
ATOM 1478 O O . LEU A 1 185 ? -7.018 3.347 12.201 1.00 82.50 185 LEU A O 1
ATOM 1482 N N . PRO A 1 186 ? -6.982 5.101 10.791 1.00 85.69 186 PRO A N 1
ATOM 1483 C CA . PRO A 1 186 ? -8.425 5.327 10.805 1.00 85.69 186 PRO A CA 1
ATOM 1484 C C . PRO A 1 186 ? -9.187 4.316 9.927 1.00 85.69 186 PRO A C 1
ATOM 1486 O O . PRO A 1 186 ? -10.171 4.650 9.274 1.00 85.69 186 PRO A O 1
ATOM 1489 N N . VAL A 1 187 ? -8.752 3.054 9.940 1.00 86.12 187 VAL A N 1
ATOM 1490 C CA . VAL A 1 187 ? -9.341 1.942 9.195 1.00 86.12 187 VAL A CA 1
ATOM 1491 C C . VAL A 1 187 ? -9.725 0.824 10.153 1.00 86.12 187 VAL A C 1
ATOM 1493 O O . VAL A 1 187 ? -9.051 0.555 11.151 1.00 86.12 187 VAL A O 1
ATOM 1496 N N . ARG A 1 188 ? -10.818 0.124 9.857 1.00 84.00 188 ARG A N 1
ATOM 1497 C CA . ARG A 1 188 ? -11.096 -1.138 10.539 1.00 84.00 188 ARG A CA 1
ATOM 1498 C C . ARG A 1 188 ? -10.302 -2.246 9.862 1.00 84.00 188 ARG A C 1
ATOM 1500 O O . ARG A 1 188 ? -10.595 -2.598 8.729 1.00 84.00 188 ARG A O 1
ATOM 1507 N N . VAL A 1 189 ? -9.400 -2.881 10.597 1.00 87.00 189 VAL A N 1
ATOM 1508 C CA . VAL A 1 189 ? -8.861 -4.183 10.189 1.00 87.00 189 VAL A CA 1
ATOM 1509 C C . VAL A 1 189 ? -9.914 -5.257 10.475 1.00 87.00 189 VAL A C 1
ATOM 1511 O O . VAL A 1 189 ? -10.368 -5.399 11.601 1.00 87.00 189 VAL A O 1
ATOM 1514 N N . GLY A 1 190 ? -10.389 -5.948 9.455 1.00 88.12 190 GLY A N 1
ATOM 1515 C CA . GLY A 1 190 ? -11.299 -7.085 9.511 1.00 88.12 190 GLY A CA 1
ATOM 1516 C C . GLY A 1 190 ? -10.519 -8.369 9.757 1.00 88.12 190 GLY A C 1
ATOM 1517 O O . GLY A 1 190 ? -9.686 -8.408 10.655 1.00 88.12 190 GLY A O 1
ATOM 1518 N N . THR A 1 191 ? -10.794 -9.412 8.980 1.00 90.62 191 THR A N 1
ATOM 1519 C CA . THR A 1 191 ? -10.075 -10.690 9.060 1.00 90.62 191 THR A CA 1
ATOM 1520 C C . THR A 1 191 ? -8.669 -10.574 8.467 1.00 90.62 191 THR A C 1
ATOM 1522 O O . THR A 1 191 ? -8.503 -9.971 7.411 1.00 90.62 191 THR A O 1
ATOM 1525 N N . ILE A 1 192 ? -7.677 -11.189 9.112 1.00 91.50 192 ILE A N 1
ATOM 1526 C CA . ILE A 1 192 ? -6.351 -11.471 8.544 1.00 91.50 192 ILE A CA 1
ATOM 1527 C C . ILE A 1 192 ? -6.217 -12.992 8.464 1.00 91.50 192 ILE A C 1
ATOM 1529 O O . ILE A 1 192 ? -6.024 -13.638 9.490 1.00 91.50 192 ILE A O 1
ATOM 1533 N N . ALA A 1 193 ? -6.353 -13.573 7.276 1.00 91.50 193 ALA A N 1
ATOM 1534 C CA . ALA A 1 193 ? -6.245 -15.011 7.060 1.00 91.50 193 ALA A CA 1
ATOM 1535 C C . ALA A 1 193 ? -4.835 -15.386 6.581 1.00 91.50 193 ALA A C 1
ATOM 1537 O O . ALA A 1 193 ? -4.410 -14.932 5.520 1.00 91.50 193 ALA A O 1
ATOM 1538 N N . LEU A 1 194 ? -4.118 -16.213 7.344 1.00 88.69 194 LEU A N 1
ATOM 1539 C CA . LEU A 1 194 ? -2.780 -16.699 6.996 1.00 88.69 194 LEU A CA 1
ATOM 1540 C C . LEU A 1 194 ? -2.853 -18.135 6.464 1.00 88.69 194 LEU A C 1
ATOM 1542 O O . LEU A 1 194 ? -3.231 -19.054 7.194 1.00 88.69 194 LEU A O 1
ATOM 1546 N N . CYS A 1 195 ? -2.452 -18.309 5.207 1.00 87.94 195 CYS A N 1
ATOM 1547 C CA . CYS A 1 195 ? -2.392 -19.575 4.469 1.00 87.94 195 CYS A CA 1
ATOM 1548 C C . CYS A 1 195 ? -0.942 -20.052 4.350 1.00 87.94 195 CYS A C 1
ATOM 1550 O O . CYS A 1 195 ? -0.026 -19.275 4.609 1.00 87.94 195 CYS A O 1
ATOM 1552 N N . HIS A 1 196 ? -0.719 -21.309 3.942 1.00 80.44 196 HIS A N 1
ATOM 1553 C CA . HIS A 1 196 ? 0.626 -21.884 3.758 1.00 80.44 196 HIS A CA 1
ATOM 1554 C C . HIS A 1 196 ? 1.580 -21.643 4.941 1.00 80.44 196 HIS A C 1
ATOM 1556 O O . HIS A 1 196 ? 2.797 -21.557 4.790 1.00 80.44 196 HIS A O 1
ATOM 1562 N N . HIS A 1 197 ? 1.030 -21.526 6.147 1.00 73.38 197 HIS A N 1
ATOM 1563 C CA . HIS A 1 197 ? 1.822 -21.265 7.326 1.00 73.38 197 HIS A CA 1
ATOM 1564 C C . HIS A 1 197 ? 2.612 -22.523 7.704 1.00 73.38 197 HIS A C 1
ATOM 1566 O O . HIS A 1 197 ? 2.077 -23.632 7.746 1.00 73.38 197 HIS A O 1
ATOM 1572 N N . SER A 1 198 ? 3.909 -22.365 7.957 1.00 70.19 198 SER A N 1
ATOM 1573 C CA . SER A 1 198 ? 4.750 -23.480 8.393 1.00 70.19 198 SER A CA 1
ATOM 1574 C C . SER A 1 198 ? 4.322 -23.975 9.783 1.00 70.19 198 SER A C 1
ATOM 1576 O O . SER A 1 198 ? 3.726 -23.230 10.561 1.00 70.19 198 SER A O 1
ATOM 1578 N N . ALA A 1 199 ? 4.689 -25.205 10.163 1.00 68.44 199 ALA A N 1
ATOM 1579 C CA . ALA A 1 199 ? 4.511 -25.672 11.548 1.00 68.44 199 ALA A CA 1
ATOM 1580 C C . ALA A 1 199 ? 5.218 -24.747 12.567 1.00 68.44 199 ALA A C 1
ATOM 1582 O O . ALA A 1 199 ? 4.786 -24.611 13.712 1.00 68.44 199 ALA A O 1
ATOM 1583 N N . VAL A 1 200 ? 6.274 -24.055 12.122 1.00 64.06 200 VAL A N 1
ATOM 1584 C CA . VAL A 1 200 ? 6.980 -23.016 12.878 1.00 64.06 200 VAL A CA 1
ATOM 1585 C C . VAL A 1 200 ? 6.090 -21.788 13.107 1.00 64.06 200 VAL A C 1
ATOM 1587 O O . VAL A 1 200 ? 6.169 -21.188 14.177 1.00 64.06 200 VAL A O 1
ATOM 1590 N N . MET A 1 201 ? 5.175 -21.453 12.189 1.00 69.94 201 MET A N 1
ATOM 1591 C CA . MET A 1 201 ? 4.255 -20.321 12.346 1.00 69.94 201 MET A CA 1
ATOM 1592 C C . MET A 1 201 ? 3.363 -20.454 13.584 1.00 69.94 201 MET A C 1
ATOM 1594 O O . MET A 1 201 ? 3.113 -19.460 14.256 1.00 69.94 201 MET A O 1
ATOM 1598 N N . SER A 1 202 ? 2.889 -21.652 13.939 1.00 70.25 202 SER A N 1
ATOM 1599 C CA . SER A 1 202 ? 2.063 -21.815 15.146 1.00 70.25 202 SER A CA 1
ATOM 1600 C C . SER A 1 202 ? 2.843 -21.476 16.424 1.00 70.25 202 SER A C 1
ATOM 1602 O O . SER A 1 202 ? 2.303 -20.840 17.330 1.00 70.25 202 SER A O 1
ATOM 1604 N N . MET A 1 203 ? 4.129 -21.843 16.482 1.00 66.94 203 MET A N 1
ATOM 1605 C CA . MET A 1 203 ? 5.031 -21.485 17.586 1.00 66.94 203 MET A CA 1
ATOM 1606 C C . MET A 1 203 ? 5.305 -19.976 17.608 1.00 66.94 203 MET A C 1
ATOM 1608 O O . MET A 1 203 ? 5.179 -19.316 18.638 1.00 66.94 203 MET A O 1
ATOM 1612 N N . VAL A 1 204 ? 5.624 -19.431 16.442 1.00 67.31 204 VAL A N 1
ATOM 1613 C CA . VAL A 1 204 ? 5.895 -18.018 16.184 1.00 67.31 204 VAL A CA 1
ATOM 1614 C C . VAL A 1 204 ? 4.692 -17.126 16.548 1.00 67.31 204 VAL A C 1
ATOM 1616 O O . VAL A 1 204 ? 4.847 -16.126 17.251 1.00 67.31 204 VAL A O 1
ATOM 1619 N N . TRP A 1 205 ? 3.470 -17.520 16.175 1.00 74.06 205 TRP A N 1
ATOM 1620 C CA . TRP A 1 205 ? 2.237 -16.831 16.559 1.00 74.06 205 TRP A CA 1
ATOM 1621 C C . TRP A 1 205 ? 2.050 -16.827 18.075 1.00 74.06 205 TRP A C 1
ATOM 1623 O O . TRP A 1 205 ? 1.688 -15.797 18.637 1.00 74.06 205 TRP A O 1
ATOM 1633 N N . GLY A 1 206 ? 2.364 -17.932 18.759 1.00 73.44 206 GLY A N 1
ATOM 1634 C CA . GLY A 1 206 ? 2.359 -17.994 20.223 1.00 73.44 206 GLY A CA 1
ATOM 1635 C C . GLY A 1 206 ? 3.246 -16.930 20.883 1.00 73.44 206 GLY A C 1
ATOM 1636 O O . GLY A 1 206 ? 2.884 -16.411 21.939 1.00 73.44 206 GLY A O 1
ATOM 1637 N N . ILE A 1 207 ? 4.352 -16.559 20.232 1.00 69.25 207 ILE A N 1
ATOM 1638 C CA . ILE A 1 207 ? 5.328 -15.575 20.723 1.00 69.25 207 ILE A CA 1
ATOM 1639 C C . ILE A 1 207 ? 4.948 -14.142 20.347 1.00 69.25 207 ILE A C 1
ATOM 1641 O O . ILE A 1 207 ? 5.217 -13.228 21.123 1.00 69.25 207 ILE A O 1
ATOM 1645 N N . VAL A 1 208 ? 4.280 -13.928 19.211 1.00 72.31 208 VAL A N 1
ATOM 1646 C CA . VAL A 1 208 ? 3.819 -12.589 18.806 1.00 72.31 208 VAL A CA 1
ATOM 1647 C C . VAL A 1 208 ? 2.483 -12.195 19.417 1.00 72.31 208 VAL A C 1
ATOM 1649 O O . VAL A 1 208 ? 2.254 -11.019 19.694 1.00 72.31 208 VAL A O 1
ATOM 1652 N N . ARG A 1 209 ? 1.627 -13.167 19.734 1.00 78.81 209 ARG A N 1
ATOM 1653 C CA . ARG A 1 209 ? 0.317 -12.962 20.365 1.00 78.81 209 ARG A CA 1
ATOM 1654 C C . ARG A 1 209 ? 0.321 -12.012 21.584 1.00 78.81 209 ARG A C 1
ATOM 1656 O O . ARG A 1 209 ? -0.649 -11.267 21.726 1.00 78.81 209 ARG A O 1
ATOM 1663 N N . PRO A 1 210 ? 1.328 -11.975 22.477 1.00 80.88 210 PRO A N 1
ATOM 1664 C CA . PRO A 1 210 ? 1.389 -11.003 23.574 1.00 80.88 210 PRO A CA 1
ATOM 1665 C C . PRO A 1 210 ? 1.500 -9.541 23.116 1.00 80.88 210 PRO A C 1
ATOM 1667 O O . PRO A 1 210 ? 0.964 -8.665 23.786 1.00 80.88 210 PRO A O 1
ATOM 1670 N N . PHE A 1 211 ? 2.130 -9.281 21.968 1.00 77.50 211 PHE A N 1
ATOM 1671 C CA . PHE A 1 211 ? 2.279 -7.944 21.374 1.00 77.50 211 PHE A CA 1
ATOM 1672 C C . PHE A 1 211 ? 1.075 -7.537 20.511 1.00 77.50 211 PHE A C 1
ATOM 1674 O O . PHE A 1 211 ? 1.062 -6.458 19.920 1.00 77.50 211 PHE A O 1
ATOM 1681 N N . VAL A 1 212 ? 0.063 -8.407 20.420 1.00 81.31 212 VAL A N 1
ATOM 1682 C CA . VAL A 1 212 ? -1.162 -8.171 19.663 1.00 81.31 212 VAL A CA 1
ATOM 1683 C C . VAL A 1 212 ? -2.332 -7.933 20.609 1.00 81.31 212 VAL A C 1
ATOM 1685 O O . VAL A 1 212 ? -2.644 -8.773 21.461 1.00 81.31 212 VAL A O 1
ATOM 1688 N N . ASN A 1 213 ? -3.005 -6.790 20.455 1.00 84.69 213 ASN A N 1
ATOM 1689 C CA . ASN A 1 213 ? -4.185 -6.455 21.242 1.00 84.69 213 ASN A CA 1
ATOM 1690 C C . ASN A 1 213 ? -5.306 -7.499 21.039 1.00 84.69 213 ASN A C 1
ATOM 1692 O O . ASN A 1 213 ? -5.362 -8.214 20.035 1.00 84.69 213 ASN A O 1
ATOM 1696 N N . ALA A 1 214 ? -6.216 -7.624 22.012 1.00 85.31 214 ALA A N 1
ATOM 1697 C CA . ALA A 1 214 ? -7.253 -8.661 21.988 1.00 85.31 214 ALA A CA 1
ATOM 1698 C C . ALA A 1 214 ? -8.087 -8.653 20.693 1.00 85.31 214 ALA A C 1
ATOM 1700 O O . ALA A 1 214 ? -8.335 -9.712 20.124 1.00 85.31 214 ALA A O 1
ATOM 1701 N N . LYS A 1 215 ? -8.416 -7.460 20.182 1.00 84.25 215 LYS A N 1
ATOM 1702 C CA . LYS A 1 215 ? -9.211 -7.286 18.960 1.00 84.25 215 LYS A CA 1
ATOM 1703 C C . LYS A 1 215 ? -8.497 -7.818 17.723 1.00 84.25 215 LYS A C 1
ATOM 1705 O O . LYS A 1 215 ? -9.127 -8.496 16.920 1.00 84.25 215 LYS A O 1
ATOM 1710 N N . LEU A 1 216 ? -7.214 -7.499 17.538 1.00 83.81 216 LEU A N 1
ATOM 1711 C CA . LEU A 1 216 ? -6.466 -7.971 16.376 1.00 83.81 216 LEU A CA 1
ATOM 1712 C C . LEU A 1 216 ? -6.161 -9.468 16.489 1.00 83.81 216 LEU A C 1
ATOM 1714 O O . LEU A 1 216 ? -6.230 -10.171 15.488 1.00 83.81 216 LEU A O 1
ATOM 1718 N N . ARG A 1 217 ? -5.941 -9.998 17.700 1.00 86.69 217 ARG A N 1
ATOM 1719 C CA . ARG A 1 217 ? -5.778 -11.449 17.902 1.00 86.69 217 ARG A CA 1
ATOM 1720 C C . ARG A 1 217 ? -6.981 -12.256 17.441 1.00 86.69 217 ARG A C 1
ATOM 1722 O O . ARG A 1 217 ? -6.797 -13.290 16.819 1.00 86.69 217 ARG A O 1
ATOM 1729 N N . GLU A 1 218 ? -8.190 -11.794 17.747 1.00 87.56 218 GLU A N 1
ATOM 1730 C CA . GLU A 1 218 ? -9.437 -12.450 17.325 1.00 87.56 218 GLU A CA 1
ATOM 1731 C C . GLU A 1 218 ? -9.665 -12.374 15.810 1.00 87.56 218 GLU A C 1
ATOM 1733 O O . GLU A 1 218 ? -10.447 -13.137 15.252 1.00 87.56 218 GLU A O 1
ATOM 1738 N N . ARG A 1 219 ? -8.991 -11.442 15.136 1.00 89.38 219 ARG A N 1
ATOM 1739 C CA . ARG A 1 219 ? -9.102 -11.208 13.696 1.00 89.38 219 ARG A CA 1
ATOM 1740 C C . ARG A 1 219 ? -8.108 -12.016 12.874 1.00 89.38 219 ARG A C 1
ATOM 1742 O O . ARG A 1 219 ? -8.351 -12.215 11.687 1.00 89.38 219 ARG A O 1
ATOM 1749 N N . VAL A 1 220 ? -7.025 -12.480 13.490 1.00 88.56 220 VAL A N 1
ATOM 1750 C CA . VAL A 1 220 ? -6.025 -13.334 12.848 1.00 88.56 220 VAL A CA 1
ATOM 1751 C C . VAL A 1 220 ? -6.525 -14.776 12.818 1.00 88.56 220 VAL A C 1
ATOM 1753 O O . VAL A 1 220 ? -6.791 -15.375 13.857 1.00 88.56 220 VAL A O 1
ATOM 1756 N N . GLN A 1 221 ? -6.649 -15.325 11.615 1.00 88.56 221 GLN A N 1
ATOM 1757 C CA . GLN A 1 221 ? -7.168 -16.657 11.337 1.00 88.56 221 GLN A CA 1
ATOM 1758 C C . GLN A 1 221 ? -6.070 -17.469 10.652 1.00 88.56 221 GLN A C 1
ATOM 1760 O O . GLN A 1 221 ? -5.632 -17.128 9.556 1.00 88.56 221 GLN A O 1
ATOM 1765 N N . LEU A 1 222 ? -5.607 -18.536 11.299 1.00 86.31 222 LEU A N 1
ATOM 1766 C CA . LEU A 1 222 ? -4.712 -19.502 10.664 1.00 86.31 222 LEU A CA 1
ATOM 1767 C C . LEU A 1 222 ? -5.590 -20.490 9.894 1.00 86.31 222 LEU A C 1
ATOM 1769 O O . LEU A 1 222 ? -6.344 -21.243 10.509 1.00 86.31 222 LEU A O 1
ATOM 1773 N N . VAL A 1 223 ? -5.533 -20.444 8.566 1.00 85.69 223 VAL A N 1
ATOM 1774 C CA . VAL A 1 223 ? -6.308 -21.335 7.689 1.00 85.69 223 VAL A CA 1
ATOM 1775 C C . VAL A 1 223 ? -5.432 -22.484 7.191 1.00 85.69 223 VAL A C 1
ATOM 1777 O O . VAL A 1 223 ? -4.210 -22.470 7.366 1.00 85.69 223 VAL A O 1
ATOM 1780 N N . GLY A 1 224 ? -6.058 -23.517 6.625 1.00 76.38 224 GLY A N 1
ATOM 1781 C CA . GLY A 1 224 ? -5.381 -24.727 6.168 1.00 76.38 224 GLY A CA 1
ATOM 1782 C C . GLY A 1 224 ? -4.256 -24.437 5.178 1.00 76.38 224 GLY A C 1
ATOM 1783 O O . GLY A 1 224 ? -4.220 -23.390 4.526 1.00 76.38 224 GLY A O 1
ATOM 1784 N N . SER A 1 225 ? -3.312 -25.377 5.070 1.00 70.06 225 SER A N 1
ATOM 1785 C CA . SER A 1 225 ? -2.078 -25.158 4.316 1.00 70.06 225 SER A CA 1
ATOM 1786 C C . SER A 1 225 ? -2.354 -24.728 2.881 1.00 70.06 225 SER A C 1
ATOM 1788 O O . SER A 1 225 ? -1.713 -23.788 2.460 1.00 70.06 225 SER A O 1
ATOM 1790 N N . LYS A 1 226 ? -3.357 -25.279 2.187 1.00 71.25 226 LYS A N 1
ATOM 1791 C CA . LYS A 1 226 ? -3.697 -24.926 0.794 1.00 71.25 226 LYS A CA 1
ATOM 1792 C C . LYS A 1 226 ? -4.779 -23.845 0.636 1.00 71.25 226 LYS A C 1
ATOM 1794 O O . LYS A 1 226 ? -5.350 -23.715 -0.441 1.00 71.25 226 LYS A O 1
ATOM 1799 N N . GLY A 1 227 ? -5.077 -23.093 1.697 1.00 76.94 227 GLY A N 1
ATOM 1800 C CA . GLY A 1 227 ? -6.170 -22.113 1.714 1.00 76.94 227 GLY A CA 1
ATOM 1801 C C . GLY A 1 227 ? -7.509 -22.668 2.212 1.00 76.94 227 GLY A C 1
ATOM 1802 O O . GLY A 1 227 ? -8.485 -21.923 2.251 1.00 76.94 227 GLY A O 1
ATOM 1803 N N . ASP A 1 228 ? -7.562 -23.935 2.644 1.00 84.44 228 ASP A N 1
ATOM 1804 C CA . ASP A 1 228 ? -8.778 -24.544 3.200 1.00 84.44 228 ASP A CA 1
ATOM 1805 C C . ASP A 1 228 ? -9.307 -23.712 4.385 1.00 84.44 228 ASP A C 1
ATOM 1807 O O . ASP A 1 228 ? -8.594 -23.490 5.370 1.00 84.44 228 ASP A O 1
ATOM 1811 N N . GLY A 1 229 ? -10.553 -23.244 4.307 1.00 86.00 229 GLY A N 1
ATOM 1812 C CA . GLY A 1 229 ? -11.180 -22.378 5.305 1.00 86.00 229 GLY A CA 1
ATOM 1813 C C . GLY A 1 229 ? -11.235 -20.899 4.913 1.00 86.00 229 GLY A C 1
ATOM 1814 O O . GLY A 1 229 ? -11.973 -20.144 5.554 1.00 86.00 229 GLY A O 1
ATOM 1815 N N . LEU A 1 230 ? -10.532 -20.463 3.857 1.00 91.12 230 LEU A N 1
ATOM 1816 C CA . LEU A 1 230 ? -10.663 -19.100 3.322 1.00 91.12 230 LEU A CA 1
ATOM 1817 C C . LEU A 1 230 ? -12.098 -18.783 2.892 1.00 91.12 230 LEU A C 1
ATOM 1819 O O . LEU A 1 230 ? -12.554 -17.655 3.080 1.00 91.12 230 LEU A O 1
ATOM 1823 N N . GLU A 1 231 ? -12.829 -19.777 2.388 1.00 90.75 231 GLU A N 1
ATOM 1824 C CA . GLU A 1 231 ? -14.226 -19.676 1.960 1.00 90.75 231 GLU A CA 1
ATOM 1825 C C . GLU A 1 231 ? -15.191 -19.292 3.094 1.00 90.75 231 GLU A C 1
ATOM 1827 O O . GLU A 1 231 ? -16.311 -18.846 2.847 1.00 90.75 231 GLU A O 1
ATOM 1832 N N . THR A 1 232 ? -14.751 -19.411 4.353 1.00 91.00 232 THR A N 1
ATOM 1833 C CA . THR A 1 232 ? -15.504 -18.931 5.522 1.00 91.00 232 THR A CA 1
ATOM 1834 C C . THR A 1 232 ? -15.520 -17.400 5.603 1.00 91.00 232 THR A C 1
ATOM 1836 O O . THR A 1 232 ? -16.433 -16.814 6.189 1.00 91.00 232 THR A O 1
ATOM 1839 N N . PHE A 1 233 ? -14.513 -16.738 5.027 1.00 90.19 233 PHE A N 1
ATOM 1840 C CA . PHE A 1 233 ? -14.292 -15.294 5.147 1.00 90.19 233 PHE A CA 1
ATOM 1841 C C . PHE A 1 233 ? -14.400 -14.556 3.808 1.00 90.19 233 PHE A C 1
ATOM 1843 O O . PHE A 1 233 ? -14.786 -13.384 3.784 1.00 90.19 233 PHE A O 1
ATOM 1850 N N . PHE A 1 234 ? -14.083 -15.234 2.705 1.00 91.69 234 PHE A N 1
ATOM 1851 C CA . PHE A 1 234 ? -13.983 -14.670 1.363 1.00 91.69 234 PHE A CA 1
ATOM 1852 C C . PHE A 1 234 ? -14.759 -15.521 0.355 1.00 91.69 234 PHE A C 1
ATOM 1854 O O . PHE A 1 234 ? -14.896 -16.728 0.522 1.00 91.69 234 PHE A O 1
ATOM 1861 N N . GLY A 1 235 ? -15.273 -14.902 -0.707 1.00 90.56 235 GLY A N 1
ATOM 1862 C CA . GLY A 1 235 ? -15.863 -15.637 -1.823 1.00 90.56 235 GLY A CA 1
ATOM 1863 C C . GLY A 1 235 ? -14.799 -16.103 -2.828 1.00 90.56 235 GLY A C 1
ATOM 1864 O O . GLY A 1 235 ? -13.673 -15.595 -2.827 1.00 90.56 235 GLY A O 1
ATOM 1865 N N . PRO A 1 236 ? -15.146 -17.027 -3.745 1.00 89.56 236 PRO A N 1
ATOM 1866 C CA . PRO A 1 236 ? -14.202 -17.566 -4.729 1.00 89.56 236 PRO A CA 1
ATOM 1867 C C . PRO A 1 236 ? -13.533 -16.490 -5.593 1.00 89.56 236 PRO A C 1
ATOM 1869 O O . PRO A 1 236 ? -12.352 -16.596 -5.910 1.00 89.56 236 PRO A O 1
ATOM 1872 N N . THR A 1 237 ? -14.256 -15.415 -5.916 1.00 89.38 237 THR A N 1
ATOM 1873 C CA . THR A 1 237 ? -13.760 -14.296 -6.731 1.00 89.38 237 THR A CA 1
ATOM 1874 C C . THR A 1 237 ? -12.784 -13.378 -5.998 1.00 89.38 237 THR A C 1
ATOM 1876 O O . THR A 1 237 ? -12.182 -12.524 -6.638 1.00 89.38 237 THR A O 1
ATOM 1879 N N . GLN A 1 238 ? -12.637 -13.509 -4.676 1.00 89.44 238 GLN A N 1
ATOM 1880 C CA . GLN A 1 238 ? -11.646 -12.768 -3.886 1.00 89.44 238 GLN A CA 1
ATOM 1881 C C . GLN A 1 238 ? -10.413 -13.611 -3.545 1.00 89.44 238 GLN A C 1
ATOM 1883 O O . GLN A 1 238 ? -9.391 -13.058 -3.150 1.00 89.44 238 GLN A O 1
ATOM 1888 N N . ILE A 1 239 ? -10.493 -14.936 -3.680 1.00 90.81 239 ILE A N 1
ATOM 1889 C CA . ILE A 1 239 ? -9.402 -15.846 -3.334 1.00 90.81 239 ILE A CA 1
ATOM 1890 C C . ILE A 1 239 ? -8.549 -16.098 -4.589 1.00 90.81 239 ILE A C 1
ATOM 1892 O O . ILE A 1 239 ? -9.104 -16.507 -5.615 1.00 90.81 239 ILE A O 1
ATOM 1896 N N . PRO A 1 240 ? -7.218 -15.884 -4.542 1.00 88.50 240 PRO A N 1
ATOM 1897 C CA . PRO A 1 240 ? -6.319 -16.228 -5.643 1.00 88.50 240 PRO A CA 1
ATOM 1898 C C . PRO A 1 240 ? -6.482 -17.680 -6.101 1.00 88.50 240 PRO A C 1
ATOM 1900 O O . PRO A 1 240 ? -6.649 -18.583 -5.280 1.00 88.50 240 PRO A O 1
ATOM 1903 N N . ALA A 1 241 ? -6.363 -17.933 -7.406 1.00 87.88 241 ALA A N 1
ATOM 1904 C CA . ALA A 1 241 ? -6.431 -19.293 -7.950 1.00 87.88 241 ALA A CA 1
ATOM 1905 C C . ALA A 1 241 ? -5.391 -20.252 -7.328 1.00 87.88 241 ALA A C 1
ATOM 1907 O O . ALA A 1 241 ? -5.667 -21.437 -7.150 1.00 87.88 241 ALA A O 1
ATOM 1908 N N . SER A 1 242 ? -4.221 -19.739 -6.926 1.00 83.62 242 SER A N 1
ATOM 1909 C CA . SER A 1 242 ? -3.188 -20.505 -6.209 1.00 83.62 242 SER A CA 1
ATOM 1910 C C . SER A 1 242 ? -3.615 -20.982 -4.815 1.00 83.62 242 SER A C 1
ATOM 1912 O O . SER A 1 242 ? -2.998 -21.897 -4.280 1.00 83.62 242 SER A O 1
ATOM 1914 N N . LEU A 1 243 ? -4.666 -20.387 -4.244 1.00 87.75 243 LEU A N 1
ATOM 1915 C CA . LEU A 1 243 ? -5.237 -20.703 -2.931 1.00 87.75 243 LEU A CA 1
ATOM 1916 C C . LEU A 1 243 ? -6.632 -21.346 -3.045 1.00 87.75 243 LEU A C 1
ATOM 1918 O O . LEU A 1 243 ? -7.409 -21.316 -2.095 1.00 87.75 243 LEU A O 1
ATOM 1922 N N . GLY A 1 244 ? -6.972 -21.896 -4.218 1.00 87.25 244 GLY A N 1
ATOM 1923 C CA . GLY A 1 244 ? -8.227 -22.624 -4.440 1.00 87.25 244 GLY A CA 1
ATOM 1924 C C . GLY A 1 244 ? -9.432 -21.762 -4.829 1.00 87.25 244 GLY A C 1
ATOM 1925 O O . GLY A 1 244 ? -10.548 -22.275 -4.894 1.00 87.25 244 GLY A O 1
ATOM 1926 N N . GLY A 1 245 ? -9.233 -20.470 -5.103 1.00 90.44 245 GLY A N 1
ATOM 1927 C CA . GLY A 1 245 ? -10.282 -19.582 -5.607 1.00 90.44 245 GLY A CA 1
ATOM 1928 C C . GLY A 1 245 ? -10.318 -19.458 -7.131 1.00 90.44 245 GLY A C 1
ATOM 1929 O O . GLY A 1 245 ? -9.801 -20.297 -7.866 1.00 90.44 245 GLY A O 1
ATOM 1930 N N . THR A 1 246 ? -10.935 -18.381 -7.617 1.00 90.75 246 THR A N 1
ATOM 1931 C CA . THR A 1 246 ? -11.071 -18.070 -9.051 1.00 90.75 246 THR A CA 1
ATOM 1932 C C . THR A 1 246 ? -10.506 -16.701 -9.419 1.00 90.75 246 THR A C 1
ATOM 1934 O O . THR A 1 246 ? -10.652 -16.279 -10.566 1.00 90.75 246 THR A O 1
ATOM 1937 N N . LEU A 1 247 ? -9.914 -15.971 -8.468 1.00 86.75 247 LEU A N 1
ATOM 1938 C CA . LEU A 1 247 ? -9.321 -14.672 -8.753 1.00 86.75 247 LEU A CA 1
ATOM 1939 C C . LEU A 1 247 ? -8.043 -14.847 -9.578 1.00 86.75 247 LEU A C 1
ATOM 1941 O O . LEU A 1 247 ? -7.120 -15.554 -9.161 1.00 86.75 247 LEU A O 1
ATOM 1945 N N . ASP A 1 248 ? -7.972 -14.137 -10.703 1.00 79.00 248 ASP A N 1
ATOM 1946 C CA . ASP A 1 248 ? -6.708 -13.849 -11.372 1.00 79.00 248 ASP A CA 1
ATOM 1947 C C . ASP A 1 248 ? -6.054 -12.636 -10.684 1.00 79.00 248 ASP A C 1
ATOM 1949 O O . ASP A 1 248 ? -6.551 -11.511 -10.819 1.00 79.00 248 ASP A O 1
ATOM 1953 N N . PRO A 1 249 ? -4.954 -12.825 -9.931 1.00 64.50 249 PRO A N 1
ATOM 1954 C CA . PRO A 1 249 ? -4.293 -11.738 -9.213 1.00 64.50 249 PRO A CA 1
ATOM 1955 C C . PRO A 1 249 ? -3.667 -10.690 -10.146 1.00 64.50 249 PRO A C 1
ATOM 1957 O O . PRO A 1 249 ? -3.241 -9.644 -9.668 1.00 64.50 249 PRO A O 1
ATOM 1960 N N . LYS A 1 250 ? -3.617 -10.935 -11.464 1.00 62.78 250 LYS A N 1
ATOM 1961 C CA . LYS A 1 250 ? -3.177 -9.947 -12.462 1.00 62.78 250 LYS A CA 1
ATOM 1962 C C . LYS A 1 250 ? -4.235 -8.883 -12.779 1.00 62.78 250 LYS A C 1
ATOM 1964 O O . LYS A 1 250 ? -3.948 -7.956 -13.533 1.00 62.78 250 LYS A O 1
ATOM 1969 N N . GLY A 1 251 ? -5.454 -9.013 -12.251 1.00 61.09 251 GLY A N 1
ATOM 1970 C CA . GLY A 1 251 ? -6.506 -8.016 -12.427 1.00 61.09 251 GLY A CA 1
ATOM 1971 C C . GLY A 1 251 ? -6.142 -6.662 -11.811 1.00 61.09 251 GLY A C 1
ATOM 1972 O O . GLY A 1 251 ? -5.551 -6.588 -10.736 1.00 61.09 251 GLY A O 1
ATOM 1973 N N . VAL A 1 252 ? -6.531 -5.575 -12.479 1.00 59.75 252 VAL A N 1
ATOM 1974 C CA . VAL A 1 252 ? -6.349 -4.212 -11.962 1.00 59.75 252 VAL A CA 1
ATOM 1975 C C . VAL A 1 252 ? -7.468 -3.910 -10.969 1.00 59.75 252 VAL A C 1
ATOM 1977 O O . VAL A 1 252 ? -8.638 -3.872 -11.350 1.00 59.75 252 VAL A O 1
ATOM 1980 N N . SER A 1 253 ? -7.131 -3.702 -9.697 1.00 64.56 253 SER A N 1
ATOM 1981 C CA . SER A 1 253 ? -8.094 -3.177 -8.729 1.00 64.56 253 SER A CA 1
ATOM 1982 C C . SER A 1 253 ? -8.399 -1.713 -9.013 1.00 64.56 253 SER A C 1
ATOM 1984 O O . SER A 1 253 ? -7.539 -0.963 -9.470 1.00 64.56 253 SER A O 1
ATOM 1986 N N . GLU A 1 254 ? -9.625 -1.273 -8.729 1.00 61.34 254 GLU A N 1
ATOM 1987 C CA . GLU A 1 254 ? -9.959 0.148 -8.854 1.00 61.34 254 GLU A CA 1
ATOM 1988 C C . GLU A 1 254 ? -9.090 1.032 -7.934 1.00 61.34 254 GLU A C 1
ATOM 1990 O O . GLU A 1 254 ? -8.966 2.231 -8.172 1.00 61.34 254 GLU A O 1
ATOM 1995 N N . ASP A 1 255 ? -8.470 0.463 -6.896 1.00 64.25 255 ASP A N 1
ATOM 1996 C CA . ASP A 1 255 ? -7.505 1.157 -6.036 1.00 64.25 255 ASP A CA 1
ATOM 1997 C C . ASP A 1 255 ? -6.241 1.569 -6.809 1.00 64.25 255 ASP A C 1
ATOM 1999 O O . ASP A 1 255 ? -5.652 2.607 -6.518 1.00 64.25 255 ASP A O 1
ATOM 2003 N N . PHE A 1 256 ? -5.877 0.847 -7.874 1.00 67.44 256 PHE A N 1
ATOM 2004 C CA . PHE A 1 256 ? -4.816 1.280 -8.784 1.00 67.44 256 PHE A CA 1
ATOM 2005 C C . PHE A 1 256 ? -5.204 2.460 -9.683 1.00 67.44 256 PHE A C 1
ATOM 2007 O O . PHE A 1 256 ? -4.310 3.128 -10.200 1.00 67.44 256 PHE A O 1
ATOM 2014 N N . ASN A 1 257 ? -6.496 2.764 -9.852 1.00 65.88 257 ASN A N 1
ATOM 2015 C CA . ASN A 1 257 ? -6.903 3.984 -10.557 1.00 65.88 257 ASN A CA 1
ATOM 2016 C C . ASN A 1 257 ? -6.619 5.235 -9.715 1.00 65.88 257 ASN A C 1
ATOM 2018 O O . ASN A 1 257 ? -6.197 6.239 -10.276 1.00 65.88 257 ASN A O 1
ATOM 2022 N N . LEU A 1 258 ? -6.766 5.158 -8.386 1.00 62.69 258 LEU A N 1
ATOM 2023 C CA . LEU A 1 258 ? -6.411 6.256 -7.470 1.00 62.69 258 LEU A CA 1
ATOM 2024 C C . LEU A 1 258 ? -4.899 6.528 -7.484 1.00 62.69 258 LEU A C 1
ATOM 2026 O O . LEU A 1 258 ? -4.450 7.670 -7.454 1.00 62.69 258 LEU A O 1
ATOM 2030 N N . LEU A 1 259 ? -4.102 5.471 -7.648 1.00 71.62 259 LEU A N 1
ATOM 2031 C CA . LEU A 1 259 ? -2.653 5.584 -7.805 1.00 71.62 259 LEU A CA 1
ATOM 2032 C C . LEU A 1 259 ? -2.231 6.244 -9.117 1.00 71.62 259 LEU A C 1
ATOM 2034 O O . LEU A 1 259 ? -1.098 6.701 -9.217 1.00 71.62 259 LEU A O 1
ATOM 2038 N N . ARG A 1 260 ? -3.112 6.311 -10.118 1.00 78.50 260 ARG A N 1
ATOM 2039 C CA . ARG A 1 260 ? -2.800 6.934 -11.405 1.00 78.50 260 ARG A CA 1
ATOM 2040 C C . ARG A 1 260 ? -2.656 8.439 -11.282 1.00 78.50 260 ARG A C 1
ATOM 2042 O O . ARG A 1 260 ? -1.680 8.967 -11.788 1.00 78.50 260 ARG A O 1
ATOM 2049 N N . GLU A 1 261 ? -3.558 9.099 -10.563 1.00 75.94 261 GLU A N 1
ATOM 2050 C CA . GLU A 1 261 ? -3.438 10.534 -10.282 1.00 75.94 261 GLU A CA 1
ATOM 2051 C C . GLU A 1 261 ? -2.155 10.824 -9.501 1.00 75.94 261 GLU A C 1
ATOM 2053 O O . GLU A 1 261 ? -1.385 11.697 -9.882 1.00 75.94 261 GLU A O 1
ATOM 2058 N N . PHE A 1 262 ? -1.860 10.016 -8.480 1.00 75.25 262 PHE A N 1
ATOM 2059 C CA . PHE A 1 262 ? -0.627 10.141 -7.704 1.00 75.25 262 PHE A CA 1
ATOM 2060 C C . PHE A 1 262 ? 0.639 9.977 -8.562 1.00 75.25 262 PHE A C 1
ATOM 2062 O O . PHE A 1 262 ? 1.538 10.812 -8.514 1.00 75.25 262 PHE A O 1
ATOM 2069 N N . VAL A 1 263 ? 0.699 8.934 -9.396 1.00 81.50 263 VAL A N 1
ATOM 2070 C CA . VAL A 1 263 ? 1.798 8.730 -10.352 1.00 81.50 263 VAL A CA 1
ATOM 2071 C C . VAL A 1 263 ? 1.897 9.908 -11.322 1.00 81.50 263 VAL A C 1
ATOM 2073 O O . VAL A 1 263 ? 2.999 10.374 -11.602 1.00 81.50 263 VAL A O 1
ATOM 2076 N N . ASP A 1 264 ? 0.771 10.394 -11.838 1.00 84.06 264 ASP A N 1
ATOM 2077 C CA . ASP A 1 264 ? 0.724 11.485 -12.808 1.00 84.06 264 ASP A CA 1
ATOM 2078 C C . ASP A 1 264 ? 1.189 12.818 -12.200 1.00 84.06 264 ASP A C 1
ATOM 2080 O O . ASP A 1 264 ? 1.866 13.580 -12.884 1.00 84.06 264 ASP A O 1
ATOM 2084 N N . GLU A 1 265 ? 0.891 13.080 -10.926 1.00 77.06 265 GLU A N 1
ATOM 2085 C CA . GLU A 1 265 ? 1.357 14.267 -10.197 1.00 77.06 265 GLU A CA 1
ATOM 2086 C C . GLU A 1 265 ? 2.863 14.247 -9.891 1.00 77.06 265 GLU A C 1
ATOM 2088 O O . GLU A 1 265 ? 3.480 15.305 -9.769 1.00 77.06 265 GLU A O 1
ATOM 2093 N N . GLU A 1 266 ? 3.461 13.063 -9.737 1.00 76.88 266 GLU A N 1
ATOM 2094 C CA . GLU A 1 266 ? 4.868 12.909 -9.338 1.00 76.88 266 GLU A CA 1
ATOM 2095 C C . GLU A 1 266 ? 5.834 12.640 -10.495 1.00 76.88 266 GLU A C 1
ATOM 2097 O O . GLU A 1 266 ? 7.056 12.584 -10.301 1.00 76.88 266 GLU A O 1
ATOM 2102 N N . THR A 1 267 ? 5.308 12.431 -11.699 1.00 85.81 267 THR A N 1
ATOM 2103 C CA . THR A 1 267 ? 6.106 12.050 -12.862 1.00 85.81 267 THR A CA 1
ATOM 2104 C C . THR A 1 267 ? 5.937 13.024 -14.012 1.00 85.81 267 THR A C 1
ATOM 2106 O O . THR A 1 267 ? 4.870 13.588 -14.234 1.00 85.81 267 THR A O 1
ATOM 2109 N N . GLU A 1 268 ? 6.998 13.181 -14.794 1.00 88.94 268 GLU A N 1
ATOM 2110 C CA . GLU A 1 268 ? 6.945 13.873 -16.076 1.00 88.94 268 GLU A CA 1
ATOM 2111 C C . GLU A 1 268 ? 7.067 12.854 -17.204 1.00 88.94 268 GLU A C 1
ATOM 2113 O O . GLU A 1 268 ? 7.780 11.851 -17.093 1.00 88.94 268 GLU A O 1
ATOM 2118 N N . GLU A 1 269 ? 6.345 13.101 -18.295 1.00 93.31 269 GLU A N 1
ATOM 2119 C CA . GLU A 1 269 ? 6.441 12.271 -19.486 1.00 93.31 269 GLU A CA 1
ATOM 2120 C C . GLU A 1 269 ? 7.628 12.712 -20.349 1.00 93.31 269 GLU A C 1
ATOM 2122 O O . GLU A 1 269 ? 7.776 13.888 -20.675 1.00 93.31 269 GLU A O 1
ATOM 2127 N N . ILE A 1 270 ? 8.469 11.752 -20.724 1.00 94.38 270 ILE A N 1
ATOM 2128 C CA . ILE A 1 270 ? 9.700 11.956 -21.480 1.00 94.38 270 ILE A CA 1
ATOM 2129 C C . ILE A 1 270 ? 9.668 11.055 -22.712 1.00 94.38 270 ILE A C 1
ATOM 2131 O O . ILE A 1 270 ? 9.411 9.851 -22.623 1.00 94.38 270 ILE A O 1
ATOM 2135 N N . GLU A 1 271 ? 9.966 11.639 -23.870 1.00 96.81 271 GLU A N 1
ATOM 2136 C CA . GLU A 1 271 ? 10.210 10.896 -25.100 1.00 96.81 271 GLU A CA 1
ATOM 2137 C C . GLU A 1 271 ? 11.710 10.618 -25.241 1.00 96.81 271 GLU A C 1
ATOM 2139 O O . GLU A 1 271 ? 12.535 11.529 -25.291 1.00 96.81 271 GLU A O 1
ATOM 2144 N N . LEU A 1 272 ? 12.059 9.337 -25.282 1.00 96.75 272 LEU A N 1
ATOM 2145 C CA . LEU A 1 272 ? 13.417 8.835 -25.437 1.00 96.75 272 LEU A CA 1
ATOM 2146 C C . LEU A 1 272 ? 13.530 8.197 -26.815 1.00 96.75 272 LEU A C 1
ATOM 2148 O O . LEU A 1 272 ? 12.727 7.336 -27.167 1.00 96.75 272 LEU A O 1
ATOM 2152 N N . SER A 1 273 ? 14.513 8.593 -27.615 1.00 96.38 273 SER A N 1
ATOM 2153 C CA . SER A 1 273 ? 14.747 7.950 -28.905 1.00 96.38 273 SER A CA 1
ATOM 2154 C C . SER A 1 273 ? 16.196 8.061 -29.349 1.00 96.38 273 SER A C 1
ATOM 2156 O O . SER A 1 273 ? 16.903 8.994 -28.971 1.00 96.38 273 SER A O 1
ATOM 2158 N N . GLY A 1 274 ? 16.646 7.095 -30.144 1.00 95.25 274 GLY A N 1
ATOM 2159 C CA . GLY A 1 274 ? 17.995 7.111 -30.686 1.00 95.25 274 GLY A CA 1
ATOM 2160 C C . GLY A 1 274 ? 18.347 5.862 -31.481 1.00 95.25 274 GLY A C 1
ATOM 2161 O O . GLY A 1 274 ? 17.638 4.852 -31.459 1.00 95.25 274 GLY A O 1
ATOM 2162 N N . ALA A 1 275 ? 19.475 5.945 -32.188 1.00 93.88 275 ALA A N 1
ATOM 2163 C CA . ALA A 1 275 ? 20.097 4.781 -32.803 1.00 93.88 275 ALA A CA 1
ATOM 2164 C C . ALA A 1 275 ? 20.617 3.833 -31.715 1.00 93.88 275 ALA A C 1
ATOM 2166 O O . ALA A 1 275 ? 21.201 4.286 -30.730 1.00 93.88 275 ALA A O 1
ATOM 2167 N N . VAL A 1 276 ? 20.421 2.531 -31.911 1.00 92.81 276 VAL A N 1
ATOM 2168 C CA . VAL A 1 276 ? 20.823 1.496 -30.953 1.00 92.81 276 VAL A CA 1
ATOM 2169 C C . VAL A 1 276 ? 21.625 0.393 -31.636 1.00 92.81 276 VAL A C 1
ATOM 2171 O O . VAL A 1 276 ? 21.466 0.129 -32.829 1.00 92.81 276 VAL A O 1
ATOM 2174 N N . GLY A 1 277 ? 22.527 -0.226 -30.876 1.00 86.50 277 GLY A N 1
ATOM 2175 C CA . GLY A 1 277 ? 23.246 -1.426 -31.304 1.00 86.50 277 GLY A CA 1
ATOM 2176 C C . GLY A 1 277 ? 22.364 -2.682 -31.263 1.00 86.50 277 GLY A C 1
ATOM 2177 O O . GLY A 1 277 ? 21.305 -2.661 -30.635 1.00 86.50 277 GLY A O 1
ATOM 2178 N N . PRO A 1 278 ? 22.798 -3.789 -31.891 1.00 84.81 278 PRO A N 1
ATOM 2179 C CA . PRO A 1 278 ? 22.057 -5.043 -31.840 1.00 84.81 278 PRO A CA 1
ATOM 2180 C C . PRO A 1 278 ? 22.001 -5.588 -30.409 1.00 84.81 278 PRO A C 1
ATOM 2182 O O . PRO A 1 278 ? 22.978 -5.492 -29.662 1.00 84.81 278 PRO A O 1
ATOM 2185 N N . GLY A 1 279 ? 20.880 -6.205 -30.048 1.00 85.94 279 GLY A N 1
ATOM 2186 C CA . GLY A 1 279 ? 20.703 -6.844 -28.745 1.00 85.94 279 GLY A CA 1
ATOM 2187 C C . GLY A 1 279 ? 19.274 -6.771 -28.220 1.00 85.94 279 GLY A C 1
ATOM 2188 O O . GLY A 1 279 ? 18.434 -6.044 -28.747 1.00 85.94 279 GLY A O 1
ATOM 2189 N N . ASP A 1 280 ? 19.006 -7.536 -27.166 1.00 90.19 280 ASP A N 1
ATOM 2190 C CA . ASP A 1 280 ? 17.720 -7.501 -26.471 1.00 90.19 280 ASP A CA 1
ATOM 2191 C C . ASP A 1 280 ? 17.497 -6.140 -25.812 1.00 90.19 280 ASP A C 1
ATOM 2193 O O . ASP A 1 280 ? 18.452 -5.505 -25.377 1.00 90.19 280 ASP A O 1
ATOM 2197 N N . PHE A 1 281 ? 16.232 -5.726 -25.672 1.00 91.94 281 PHE A N 1
ATOM 2198 C CA . PHE A 1 281 ? 15.849 -4.418 -25.120 1.00 91.94 281 PHE A CA 1
ATOM 2199 C C . PHE A 1 281 ? 16.613 -4.042 -23.843 1.00 91.94 281 PHE A C 1
ATOM 2201 O O . PHE A 1 281 ? 17.085 -2.914 -23.741 1.00 91.94 281 PHE A O 1
ATOM 2208 N N . GLY A 1 282 ? 16.790 -4.997 -22.921 1.00 92.69 282 GLY A N 1
ATOM 2209 C CA . GLY A 1 282 ? 17.663 -4.840 -21.756 1.00 92.69 282 GLY A CA 1
ATOM 2210 C C . GLY A 1 282 ? 17.012 -4.220 -20.525 1.00 92.69 282 GLY A C 1
ATOM 2211 O O . GLY A 1 282 ? 17.703 -3.604 -19.717 1.00 92.69 282 GLY A O 1
ATOM 2212 N N . VAL A 1 283 ? 15.697 -4.378 -20.379 1.00 94.19 283 VAL A N 1
ATOM 2213 C CA . VAL A 1 283 ? 14.947 -3.943 -19.195 1.00 94.19 283 VAL A CA 1
ATOM 2214 C C . VAL A 1 283 ? 14.378 -5.154 -18.472 1.00 94.19 283 VAL A C 1
ATOM 2216 O O . VAL A 1 283 ? 13.653 -5.950 -19.071 1.00 94.19 283 VAL A O 1
ATOM 2219 N N . GLU A 1 284 ? 14.639 -5.253 -17.169 1.00 92.88 284 GLU A N 1
ATOM 2220 C CA . GLU A 1 284 ? 13.868 -6.131 -16.293 1.00 92.88 284 GLU A CA 1
ATOM 2221 C C . GLU A 1 284 ? 12.597 -5.387 -15.866 1.00 92.88 284 GLU A C 1
ATOM 2223 O O . GLU A 1 284 ? 12.633 -4.453 -15.064 1.00 92.88 284 GLU A O 1
ATOM 2228 N N . GLY A 1 285 ? 11.462 -5.753 -16.461 1.00 90.75 285 GLY A N 1
ATOM 2229 C CA . GLY A 1 285 ? 10.181 -5.103 -16.202 1.00 90.75 285 GLY A CA 1
ATOM 2230 C C . GLY A 1 285 ? 9.437 -5.667 -15.003 1.00 90.75 285 GLY A C 1
ATOM 2231 O O . GLY A 1 285 ? 9.413 -6.878 -14.793 1.00 90.75 285 GLY A O 1
ATOM 2232 N N . MET A 1 286 ? 8.711 -4.803 -14.297 1.00 89.62 286 MET A N 1
ATOM 2233 C CA . MET A 1 286 ? 7.693 -5.212 -13.331 1.00 89.62 286 MET A CA 1
ATOM 2234 C C . MET A 1 286 ? 6.353 -4.553 -13.651 1.00 89.62 286 MET A C 1
ATOM 2236 O O . MET A 1 286 ? 6.308 -3.375 -14.001 1.00 89.62 286 MET A O 1
ATOM 2240 N N . THR A 1 287 ? 5.266 -5.320 -13.531 1.00 88.38 287 THR A N 1
ATOM 2241 C CA . THR A 1 287 ? 3.896 -4.831 -13.738 1.00 88.38 287 THR A CA 1
ATOM 2242 C C . THR A 1 287 ? 3.121 -4.860 -12.435 1.00 88.38 287 THR A C 1
ATOM 2244 O O . THR A 1 287 ? 3.036 -5.900 -11.784 1.00 88.38 287 THR A O 1
ATOM 2247 N N . VAL A 1 288 ? 2.538 -3.719 -12.080 1.00 85.00 288 VAL A N 1
ATOM 2248 C CA . VAL A 1 288 ? 1.761 -3.514 -10.858 1.00 85.00 288 VAL A CA 1
ATOM 2249 C C . VAL A 1 288 ? 0.509 -2.726 -11.225 1.00 85.00 288 VAL A C 1
ATOM 2251 O O . VAL A 1 288 ? 0.586 -1.551 -11.585 1.00 85.00 288 VAL A O 1
ATOM 2254 N N . GLY A 1 289 ? -0.650 -3.387 -11.187 1.00 82.12 289 GLY A N 1
ATOM 2255 C CA . GLY A 1 289 ? -1.884 -2.812 -11.720 1.00 82.12 289 GLY A CA 1
ATOM 2256 C C . GLY A 1 289 ? -1.704 -2.388 -13.190 1.00 82.12 289 GLY A C 1
ATOM 2257 O O . GLY A 1 289 ? -1.287 -3.216 -14.000 1.00 82.12 289 GLY A O 1
ATOM 2258 N N . PRO A 1 290 ? -1.993 -1.125 -13.562 1.00 83.56 290 PRO A N 1
ATOM 2259 C CA . PRO A 1 290 ? -1.832 -0.629 -14.927 1.00 83.56 290 PRO A CA 1
ATOM 2260 C C . PRO A 1 290 ? -0.401 -0.168 -15.252 1.00 83.56 290 PRO A C 1
ATOM 2262 O O . PRO A 1 290 ? -0.140 0.230 -16.386 1.00 83.56 290 PRO A O 1
ATOM 2265 N N . PHE A 1 291 ? 0.516 -0.162 -14.281 1.00 89.00 291 PHE A N 1
ATOM 2266 C CA . PHE A 1 291 ? 1.856 0.393 -14.452 1.00 89.00 291 PHE A CA 1
ATOM 2267 C C . PHE A 1 291 ? 2.846 -0.710 -14.793 1.00 89.00 291 PHE A C 1
ATOM 2269 O O . PHE A 1 291 ? 2.905 -1.729 -14.109 1.00 89.00 291 PHE A O 1
ATOM 2276 N N . THR A 1 292 ? 3.654 -0.492 -15.827 1.00 91.94 292 THR A N 1
ATOM 2277 C CA . THR A 1 292 ? 4.830 -1.318 -16.109 1.00 91.94 292 THR A CA 1
ATOM 2278 C C . THR A 1 292 ? 6.059 -0.430 -16.071 1.00 91.94 292 THR A C 1
ATOM 2280 O O . THR A 1 292 ? 6.112 0.568 -16.783 1.00 91.94 292 THR A O 1
ATOM 2283 N N . PHE A 1 293 ? 7.032 -0.773 -15.236 1.00 91.44 293 PHE A N 1
ATOM 2284 C CA . PHE A 1 293 ? 8.232 0.036 -15.048 1.00 91.44 293 PHE A CA 1
ATOM 2285 C C . PHE A 1 293 ? 9.506 -0.793 -15.134 1.00 91.44 293 PHE A C 1
ATOM 2287 O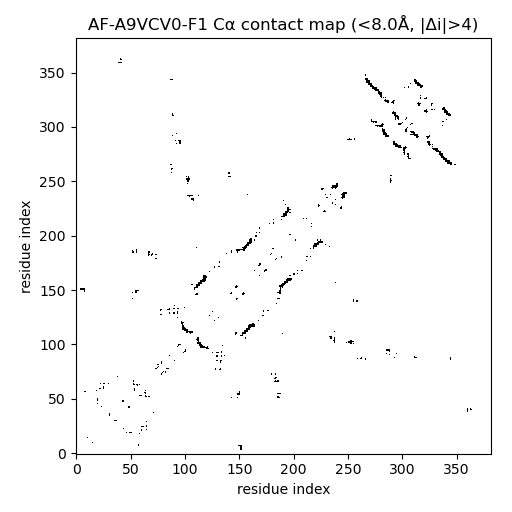 O . PHE A 1 293 ? 9.498 -2.006 -14.903 1.00 91.44 293 PHE A O 1
ATOM 2294 N N . ALA A 1 294 ? 10.594 -0.116 -15.490 1.00 93.06 294 ALA A N 1
ATOM 2295 C CA . ALA A 1 294 ? 11.933 -0.673 -15.531 1.00 93.06 294 ALA A CA 1
ATOM 2296 C C . ALA A 1 294 ? 12.435 -0.899 -14.103 1.00 93.06 294 ALA A C 1
ATOM 2298 O O . ALA A 1 294 ? 12.949 0.014 -13.464 1.00 93.06 294 ALA A O 1
ATOM 2299 N N . ARG A 1 295 ? 12.268 -2.107 -13.569 1.00 90.44 295 ARG A N 1
ATOM 2300 C CA . ARG A 1 295 ? 12.777 -2.445 -12.237 1.00 90.44 295 ARG A CA 1
ATOM 2301 C C . ARG A 1 295 ? 14.303 -2.447 -12.214 1.00 90.44 295 ARG A C 1
ATOM 2303 O O . ARG A 1 295 ? 14.893 -2.026 -11.222 1.00 90.44 295 ARG A O 1
ATOM 2310 N N . ASP A 1 296 ? 14.913 -2.884 -13.309 1.00 91.44 296 ASP A N 1
ATOM 2311 C CA . ASP A 1 296 ? 16.342 -2.749 -13.563 1.00 91.44 296 ASP A CA 1
ATOM 2312 C C . ASP A 1 296 ? 16.606 -2.482 -15.053 1.00 91.44 296 ASP A C 1
ATOM 2314 O O . ASP A 1 296 ? 15.793 -2.836 -15.917 1.00 91.44 296 ASP A O 1
ATOM 2318 N N . VAL A 1 297 ? 17.736 -1.844 -15.351 1.00 94.44 297 VAL A N 1
ATOM 2319 C CA . VAL A 1 297 ? 18.177 -1.523 -16.713 1.00 94.44 297 VAL A CA 1
ATOM 2320 C C . VAL A 1 297 ? 19.600 -2.030 -16.899 1.00 94.44 297 VAL A C 1
ATOM 2322 O O . VAL A 1 297 ? 20.539 -1.565 -16.257 1.00 94.44 297 VAL A O 1
ATOM 2325 N N . ILE A 1 298 ? 19.771 -2.973 -17.821 1.00 94.38 298 ILE A N 1
ATOM 2326 C CA . ILE A 1 298 ? 21.054 -3.625 -18.068 1.00 94.38 298 ILE A CA 1
ATOM 2327 C C . ILE A 1 298 ? 21.961 -2.673 -18.855 1.00 94.38 298 ILE A C 1
ATOM 2329 O O . ILE A 1 298 ? 21.608 -2.208 -19.942 1.00 94.38 298 ILE A O 1
ATOM 2333 N N . SER A 1 299 ? 23.164 -2.416 -18.344 1.00 93.50 299 SER A N 1
ATOM 2334 C CA . SER A 1 299 ? 24.161 -1.574 -19.013 1.00 93.50 299 SER A CA 1
ATOM 2335 C C . SER A 1 299 ? 24.481 -2.051 -20.434 1.00 93.50 299 SER A C 1
ATOM 2337 O O . SER A 1 299 ? 24.528 -3.247 -20.714 1.00 93.50 299 SER A O 1
ATOM 2339 N N . ASN A 1 300 ? 24.780 -1.102 -21.323 1.00 90.31 300 ASN A N 1
ATOM 2340 C CA . ASN A 1 300 ? 25.144 -1.325 -22.734 1.00 90.31 300 ASN A CA 1
ATOM 2341 C C . ASN A 1 300 ? 24.047 -1.924 -23.634 1.00 90.31 300 ASN A C 1
ATOM 2343 O O . ASN A 1 300 ? 24.314 -2.185 -24.806 1.00 90.31 300 ASN A O 1
ATOM 2347 N N . THR A 1 301 ? 22.820 -2.086 -23.145 1.00 93.62 301 THR A N 1
ATOM 2348 C CA . THR A 1 301 ? 21.671 -2.517 -23.958 1.00 93.62 301 THR A CA 1
ATOM 2349 C C . THR A 1 301 ? 21.001 -1.345 -24.691 1.00 93.62 301 THR A C 1
ATOM 2351 O O . THR A 1 301 ? 21.218 -0.190 -24.312 1.00 93.62 301 THR A O 1
ATOM 2354 N N . PRO A 1 302 ? 20.173 -1.599 -25.725 1.00 95.00 302 PRO A N 1
ATOM 2355 C CA . PRO A 1 302 ? 19.357 -0.585 -26.391 1.00 95.00 302 PRO A CA 1
ATOM 2356 C C . PRO A 1 302 ? 18.593 0.346 -25.438 1.00 95.00 302 PRO A C 1
ATOM 2358 O O . PRO A 1 302 ? 18.636 1.559 -25.630 1.00 95.00 302 PRO A O 1
ATOM 2361 N N . ALA A 1 303 ? 17.950 -0.179 -24.387 1.00 95.00 303 ALA A N 1
ATOM 2362 C CA . ALA A 1 303 ? 17.242 0.639 -23.399 1.00 95.00 303 ALA A CA 1
ATOM 2363 C C . ALA A 1 303 ? 18.174 1.611 -22.662 1.00 95.00 303 ALA A C 1
ATOM 2365 O O . ALA A 1 303 ? 17.867 2.799 -22.553 1.00 95.00 303 ALA A O 1
ATOM 2366 N N . HIS A 1 304 ? 19.334 1.128 -22.207 1.00 95.12 304 HIS A N 1
ATOM 2367 C CA . HIS A 1 304 ? 20.345 1.969 -21.566 1.00 95.12 304 HIS A CA 1
ATOM 2368 C C . HIS A 1 304 ? 20.883 3.043 -22.527 1.00 95.12 304 HIS A C 1
ATOM 2370 O O . HIS A 1 304 ? 21.075 4.190 -22.131 1.00 95.12 304 HIS A O 1
ATOM 2376 N N . GLN A 1 305 ? 21.091 2.699 -23.803 1.00 95.06 305 GLN A N 1
ATOM 2377 C CA . GLN A 1 305 ? 21.616 3.614 -24.826 1.00 95.06 305 GLN A CA 1
ATOM 2378 C C . GLN A 1 305 ? 20.679 4.796 -25.110 1.00 95.06 305 GLN A C 1
ATOM 2380 O O . GLN A 1 305 ? 21.160 5.916 -25.266 1.00 95.06 305 GLN A O 1
ATOM 2385 N N . ILE A 1 306 ? 19.359 4.576 -25.132 1.00 95.81 306 ILE A N 1
ATOM 2386 C CA . ILE A 1 306 ? 18.379 5.667 -25.295 1.00 95.81 306 ILE A CA 1
ATOM 2387 C C . ILE A 1 306 ? 18.063 6.405 -23.985 1.00 95.81 306 ILE A C 1
ATOM 2389 O O . ILE A 1 306 ? 17.255 7.331 -23.983 1.00 95.81 306 ILE A O 1
ATOM 2393 N N . GLY A 1 307 ? 18.688 6.010 -22.872 1.00 95.12 307 GLY A N 1
ATOM 2394 C CA . GLY A 1 307 ? 18.570 6.698 -21.591 1.00 95.12 307 GLY A CA 1
ATOM 2395 C C . GLY A 1 307 ? 17.364 6.295 -20.743 1.00 95.12 307 GLY A C 1
ATOM 2396 O O . GLY A 1 307 ? 16.932 7.106 -19.917 1.00 95.12 307 GLY A O 1
ATOM 2397 N N . ILE A 1 308 ? 16.823 5.080 -20.915 1.00 95.44 308 ILE A N 1
ATOM 2398 C CA . ILE A 1 308 ? 15.895 4.503 -19.929 1.00 95.44 308 ILE A CA 1
ATOM 2399 C C . ILE A 1 308 ? 16.648 4.335 -18.608 1.00 95.44 308 ILE A C 1
ATOM 2401 O O . ILE A 1 308 ? 17.788 3.871 -18.578 1.00 95.44 308 ILE A O 1
ATOM 2405 N N . GLN A 1 309 ? 16.004 4.729 -17.517 1.00 92.81 309 GLN A N 1
ATOM 2406 C CA . GLN A 1 309 ? 16.537 4.658 -16.165 1.00 92.81 309 GLN A CA 1
ATOM 2407 C C . GLN A 1 309 ? 15.744 3.664 -15.323 1.00 92.81 309 GLN A C 1
ATOM 2409 O O . GLN A 1 309 ? 14.588 3.343 -15.611 1.00 92.81 309 GLN A O 1
ATOM 2414 N N . GLN A 1 310 ? 16.379 3.188 -14.252 1.00 90.50 310 GLN A N 1
ATOM 2415 C CA . GLN A 1 310 ? 15.680 2.429 -13.228 1.00 90.50 310 GLN A CA 1
ATOM 2416 C C . GLN A 1 310 ? 14.485 3.243 -12.715 1.00 90.50 310 GLN A C 1
ATOM 2418 O O . GLN A 1 310 ? 14.605 4.437 -12.449 1.00 90.50 310 GLN A O 1
ATOM 2423 N N . PHE A 1 311 ? 13.353 2.565 -12.561 1.00 90.00 311 PHE A N 1
ATOM 2424 C CA . PHE A 1 311 ? 12.056 3.088 -12.146 1.00 90.00 311 PHE A CA 1
ATOM 2425 C C . PHE A 1 311 ? 11.312 3.966 -13.155 1.00 90.00 311 PHE A C 1
ATOM 2427 O O . PHE A 1 311 ? 10.224 4.440 -12.836 1.00 90.00 311 PHE A O 1
ATOM 2434 N N . ASP A 1 312 ? 11.801 4.110 -14.387 1.00 92.50 312 ASP A N 1
ATOM 2435 C CA . ASP A 1 312 ? 10.977 4.679 -15.454 1.00 92.50 312 ASP A CA 1
ATOM 2436 C C . ASP A 1 312 ? 9.729 3.819 -15.680 1.00 92.50 312 ASP A C 1
ATOM 2438 O O . ASP A 1 312 ? 9.821 2.614 -15.933 1.00 92.50 312 ASP A O 1
ATOM 2442 N N . ILE A 1 313 ? 8.552 4.442 -15.636 1.00 93.75 313 ILE A N 1
ATOM 2443 C CA . ILE A 1 313 ? 7.293 3.814 -16.036 1.00 93.75 313 ILE A CA 1
ATOM 2444 C C . ILE A 1 313 ? 7.226 3.869 -17.558 1.00 93.75 313 ILE A C 1
ATOM 2446 O O . ILE A 1 313 ? 7.133 4.942 -18.146 1.00 93.75 313 ILE A O 1
ATOM 2450 N N . ILE A 1 314 ? 7.264 2.719 -18.218 1.00 94.94 314 ILE A N 1
ATOM 2451 C CA . ILE A 1 314 ? 7.331 2.639 -19.675 1.00 94.94 314 ILE A CA 1
ATOM 2452 C C . ILE A 1 314 ? 5.907 2.635 -20.225 1.00 94.94 314 ILE A C 1
ATOM 2454 O O . ILE A 1 314 ? 5.135 1.716 -19.963 1.00 94.94 314 ILE A O 1
ATOM 2458 N N . LEU A 1 315 ? 5.561 3.665 -20.997 1.00 95.38 315 LEU A N 1
ATOM 2459 C CA . LEU A 1 315 ? 4.241 3.819 -21.610 1.00 95.38 315 LEU A CA 1
ATOM 2460 C C . LEU A 1 315 ? 4.186 3.154 -22.984 1.00 95.38 315 LEU A C 1
ATOM 2462 O O . LEU A 1 315 ? 3.207 2.483 -23.320 1.00 95.38 315 LEU A O 1
ATOM 2466 N N . THR A 1 316 ? 5.228 3.355 -23.794 1.00 96.31 316 THR A N 1
ATOM 2467 C CA . THR A 1 316 ? 5.319 2.788 -25.142 1.00 96.31 316 THR A CA 1
ATOM 2468 C C . THR A 1 316 ? 6.741 2.363 -25.492 1.00 96.31 316 THR A C 1
ATOM 2470 O O . THR A 1 316 ? 7.715 2.944 -25.017 1.00 96.31 316 THR A O 1
ATOM 2473 N N . VAL A 1 317 ? 6.852 1.368 -26.375 1.00 95.56 317 VAL A N 1
ATOM 2474 C CA . VAL A 1 317 ? 8.098 0.950 -27.033 1.00 95.56 317 VAL A CA 1
ATOM 2475 C C . VAL A 1 317 ? 7.826 0.841 -28.533 1.00 95.56 317 VAL A C 1
ATOM 2477 O O . VAL A 1 317 ? 6.925 0.118 -28.958 1.00 95.56 317 VAL A O 1
ATOM 2480 N N . ASN A 1 318 ? 8.564 1.593 -29.347 1.00 93.38 318 ASN A N 1
ATOM 2481 C CA . ASN A 1 318 ? 8.385 1.733 -30.796 1.00 93.38 318 ASN A CA 1
ATOM 2482 C C . ASN A 1 318 ? 6.921 1.996 -31.196 1.00 93.38 318 ASN A C 1
ATOM 2484 O O . ASN A 1 318 ? 6.365 1.343 -32.080 1.00 93.38 318 ASN A O 1
ATOM 2488 N N . GLY A 1 319 ? 6.272 2.922 -30.483 1.00 90.69 319 GLY A N 1
ATOM 2489 C CA . GLY A 1 319 ? 4.869 3.296 -30.691 1.00 90.69 319 GLY A CA 1
ATOM 2490 C C . GLY A 1 319 ? 3.839 2.269 -30.203 1.00 90.69 319 GLY A C 1
ATOM 2491 O O . GLY A 1 319 ? 2.645 2.563 -30.218 1.00 90.69 319 GLY A O 1
ATOM 2492 N N . LYS A 1 320 ? 4.261 1.086 -29.737 1.00 93.56 320 LYS A N 1
ATOM 2493 C CA . LYS A 1 320 ? 3.362 0.071 -29.174 1.00 93.56 320 LYS A CA 1
ATOM 2494 C C . LYS A 1 320 ? 3.145 0.318 -27.678 1.00 93.56 320 LYS A C 1
ATOM 2496 O O . LYS A 1 320 ? 4.133 0.510 -26.970 1.00 93.56 320 LYS A O 1
ATOM 2501 N N . PRO A 1 321 ? 1.896 0.293 -27.180 1.00 94.88 321 PRO A N 1
ATOM 2502 C CA . PRO A 1 321 ? 1.618 0.422 -25.753 1.00 94.88 321 PRO A CA 1
ATOM 2503 C C . PRO A 1 321 ? 2.254 -0.698 -24.927 1.00 94.88 321 PRO A C 1
ATOM 2505 O O . PRO A 1 321 ? 2.236 -1.864 -25.326 1.00 94.88 321 PRO A O 1
ATOM 2508 N N . VAL A 1 322 ? 2.754 -0.343 -23.748 1.00 93.56 322 VAL A N 1
ATOM 2509 C CA . VAL A 1 322 ? 3.221 -1.286 -22.733 1.00 93.56 322 VAL A CA 1
ATOM 2510 C C . VAL A 1 322 ? 2.151 -1.394 -21.653 1.00 93.56 322 VAL A C 1
ATOM 2512 O O . VAL A 1 322 ? 1.796 -0.419 -21.002 1.00 93.56 322 VAL A O 1
ATOM 2515 N N . THR A 1 323 ? 1.624 -2.601 -21.476 1.00 88.06 323 THR A N 1
ATOM 2516 C CA . THR A 1 323 ? 0.601 -2.921 -20.460 1.00 88.06 323 THR A CA 1
ATOM 2517 C C . THR A 1 323 ? 1.043 -4.044 -19.529 1.00 88.06 323 THR A C 1
ATOM 2519 O O . THR A 1 323 ? 0.413 -4.299 -18.508 1.00 88.06 323 THR A O 1
ATOM 2522 N N . SER A 1 324 ? 2.138 -4.717 -19.876 1.00 90.25 324 SER A N 1
ATOM 2523 C CA . SER A 1 324 ? 2.756 -5.772 -19.090 1.00 90.25 324 SER A CA 1
ATOM 2524 C C . SER A 1 324 ? 4.261 -5.814 -19.349 1.00 90.25 324 SER A C 1
ATOM 2526 O O . SER A 1 324 ? 4.724 -5.406 -20.417 1.00 90.25 324 SER A O 1
ATOM 2528 N N . ALA A 1 325 ? 5.024 -6.395 -18.423 1.00 89.00 325 ALA A N 1
ATOM 2529 C CA . ALA A 1 325 ? 6.458 -6.628 -18.582 1.00 89.00 325 ALA A CA 1
ATOM 2530 C C . ALA A 1 325 ? 6.783 -7.461 -19.838 1.00 89.00 325 ALA A C 1
ATOM 2532 O O . ALA A 1 325 ? 7.826 -7.272 -20.452 1.00 89.00 325 ALA A O 1
ATOM 2533 N N . GLY A 1 326 ? 5.854 -8.313 -20.293 1.00 88.44 326 GLY A N 1
ATOM 2534 C CA . GLY A 1 326 ? 5.990 -9.058 -21.549 1.00 88.44 326 GLY A CA 1
ATOM 2535 C C . GLY A 1 326 ? 5.969 -8.185 -22.812 1.00 88.44 326 GLY A C 1
ATOM 2536 O O . GLY A 1 326 ? 6.333 -8.659 -23.883 1.00 88.44 326 GLY A O 1
ATOM 2537 N N . ASN A 1 327 ? 5.564 -6.914 -22.714 1.00 89.69 327 ASN A N 1
ATOM 2538 C CA . ASN A 1 327 ? 5.657 -5.955 -23.816 1.00 89.69 327 ASN A CA 1
ATOM 2539 C C . ASN A 1 327 ? 7.042 -5.294 -23.922 1.00 89.69 327 ASN A C 1
ATOM 2541 O O . ASN A 1 327 ? 7.301 -4.622 -24.916 1.00 89.69 327 ASN A O 1
ATOM 2545 N N . LEU A 1 328 ? 7.937 -5.494 -22.945 1.00 89.38 328 LEU A N 1
ATOM 2546 C CA . LEU A 1 328 ? 9.297 -4.939 -22.931 1.00 89.38 328 LEU A CA 1
ATOM 2547 C C . LEU A 1 328 ? 10.281 -5.813 -23.720 1.00 89.38 328 LEU A C 1
ATOM 2549 O O . LEU A 1 328 ? 11.399 -6.081 -23.288 1.00 89.38 328 LEU A O 1
ATOM 2553 N N . VAL A 1 329 ? 9.842 -6.286 -24.883 1.00 82.31 329 VAL A N 1
ATOM 2554 C CA . VAL A 1 329 ? 10.646 -7.105 -25.786 1.00 82.31 329 VAL A CA 1
ATOM 2555 C C . VAL A 1 329 ? 10.804 -6.342 -27.090 1.00 82.31 329 VAL A C 1
ATOM 2557 O O . VAL A 1 329 ? 9.824 -5.986 -27.746 1.00 82.31 329 VAL A O 1
ATOM 2560 N N . VAL A 1 330 ? 12.054 -6.101 -27.465 1.00 78.75 330 VAL A N 1
ATOM 2561 C CA . VAL A 1 330 ? 12.437 -5.502 -28.745 1.00 78.75 330 VAL A CA 1
ATOM 2562 C C . VAL A 1 330 ? 13.213 -6.550 -29.522 1.00 78.75 330 VAL A C 1
ATOM 2564 O O . VAL A 1 330 ? 13.983 -7.304 -28.928 1.00 78.75 330 VAL A O 1
ATOM 2567 N N . THR A 1 331 ? 12.978 -6.640 -30.832 1.00 77.81 331 THR A N 1
ATOM 2568 C CA . THR A 1 331 ? 13.703 -7.603 -31.659 1.00 77.81 331 THR A CA 1
ATOM 2569 C C . THR A 1 331 ? 15.180 -7.193 -31.776 1.00 77.81 331 THR A C 1
ATOM 2571 O O . THR A 1 331 ? 15.465 -5.998 -31.885 1.00 77.81 331 THR A O 1
ATOM 2574 N N . PRO A 1 332 ? 16.137 -8.141 -31.753 1.00 78.06 332 PRO A N 1
ATOM 2575 C CA . PRO A 1 332 ? 17.568 -7.813 -31.677 1.00 78.06 332 PRO A CA 1
ATOM 2576 C C . PRO A 1 332 ? 18.148 -7.058 -32.884 1.00 78.06 332 PRO A C 1
ATOM 2578 O O . PRO A 1 332 ? 19.286 -6.599 -32.829 1.00 78.06 332 PRO A O 1
ATOM 2581 N N . ASP A 1 333 ? 17.397 -6.969 -33.981 1.00 77.94 333 ASP A N 1
ATOM 2582 C CA . ASP A 1 333 ? 17.754 -6.353 -35.261 1.00 77.94 333 ASP A CA 1
ATOM 2583 C C . ASP A 1 333 ? 17.305 -4.886 -35.397 1.00 77.94 333 ASP A C 1
ATOM 2585 O O . ASP A 1 333 ? 17.556 -4.249 -36.422 1.00 77.94 333 ASP A O 1
ATOM 2589 N N . VAL A 1 334 ? 16.654 -4.325 -34.374 1.00 80.25 334 VAL A N 1
ATOM 2590 C CA . VAL A 1 334 ? 16.221 -2.924 -34.374 1.00 80.25 334 VAL A CA 1
ATOM 2591 C C . VAL A 1 334 ? 17.433 -1.992 -34.321 1.00 80.25 334 VAL A C 1
ATOM 2593 O O . VAL A 1 334 ? 18.231 -2.055 -33.396 1.00 80.25 334 VAL A O 1
ATOM 2596 N N . THR A 1 335 ? 17.544 -1.083 -35.293 1.00 88.38 335 THR A N 1
ATOM 2597 C CA . THR A 1 335 ? 18.626 -0.079 -35.369 1.00 88.38 335 THR A CA 1
ATOM 2598 C C . THR A 1 335 ? 18.256 1.269 -34.755 1.00 88.38 335 THR A C 1
ATOM 2600 O O . THR A 1 335 ? 19.123 2.118 -34.549 1.00 88.38 335 THR A O 1
ATOM 2603 N N . HIS A 1 336 ? 16.970 1.491 -34.480 1.00 93.06 336 HIS A N 1
ATOM 2604 C CA . HIS A 1 336 ? 16.455 2.712 -33.875 1.00 93.06 336 HIS A CA 1
ATOM 2605 C C . HIS A 1 336 ? 15.319 2.388 -32.911 1.00 93.06 336 HIS A C 1
ATOM 2607 O O . HIS A 1 336 ? 14.361 1.706 -33.272 1.00 93.06 336 HIS A O 1
ATOM 2613 N N . LEU A 1 337 ? 15.405 2.925 -31.702 1.00 94.31 337 LEU A N 1
ATOM 2614 C CA . LEU A 1 337 ? 14.456 2.681 -30.627 1.00 94.31 337 LEU A CA 1
ATOM 2615 C C . LEU A 1 337 ? 13.793 3.999 -30.223 1.00 94.31 337 LEU A C 1
ATOM 2617 O O . LEU A 1 337 ? 14.444 5.040 -30.185 1.00 94.31 337 LEU A O 1
ATOM 2621 N N . SER A 1 338 ? 12.494 3.958 -29.938 1.00 95.44 338 SER A N 1
ATOM 2622 C CA . SER A 1 338 ? 11.740 5.079 -29.372 1.00 95.44 338 SER A CA 1
ATOM 2623 C C . SER A 1 338 ? 10.858 4.582 -28.233 1.00 95.44 338 SER A C 1
ATOM 2625 O O . SER A 1 338 ? 10.147 3.588 -28.383 1.00 95.44 338 SER A O 1
ATOM 2627 N N . CYS A 1 339 ? 10.891 5.268 -27.100 1.00 96.94 339 CYS A N 1
ATOM 2628 C CA . CYS A 1 339 ? 10.098 4.970 -25.922 1.00 96.94 339 CYS A CA 1
ATOM 2629 C C . CYS A 1 339 ? 9.476 6.250 -25.373 1.00 96.94 339 CYS A C 1
ATOM 2631 O O . CYS A 1 339 ? 10.131 7.286 -25.298 1.00 96.94 339 CYS A O 1
ATOM 2633 N N . ARG A 1 340 ? 8.226 6.159 -24.921 1.00 97.12 340 ARG A N 1
ATOM 2634 C CA . ARG A 1 340 ? 7.647 7.160 -24.019 1.00 97.12 340 ARG A CA 1
ATOM 2635 C C . ARG A 1 340 ? 7.676 6.603 -22.612 1.00 97.12 340 ARG A C 1
ATOM 2637 O O . ARG A 1 340 ? 7.202 5.486 -22.391 1.00 97.12 340 ARG A O 1
ATOM 2644 N N . VAL A 1 341 ? 8.212 7.372 -21.676 1.00 95.38 341 VAL A N 1
ATOM 2645 C CA . VAL A 1 341 ? 8.304 6.985 -20.268 1.00 95.38 341 VAL A CA 1
ATOM 2646 C C . VAL A 1 341 ? 7.738 8.076 -19.372 1.00 95.38 341 VAL A C 1
ATOM 2648 O O . VAL A 1 341 ? 7.775 9.247 -19.725 1.00 95.38 341 VAL A O 1
ATOM 2651 N N . LYS A 1 342 ? 7.238 7.698 -18.201 1.00 92.94 342 LYS A N 1
ATOM 2652 C CA . LYS A 1 342 ? 7.013 8.597 -17.073 1.00 92.94 342 LYS A CA 1
ATOM 2653 C C . LYS A 1 342 ? 8.148 8.414 -16.080 1.00 92.94 342 LYS A C 1
ATOM 2655 O O . LYS A 1 342 ? 8.378 7.299 -15.612 1.00 92.94 342 LYS A O 1
ATOM 2660 N N . ARG A 1 343 ? 8.847 9.499 -15.767 1.00 89.75 343 ARG A N 1
ATOM 2661 C CA . ARG A 1 343 ? 9.981 9.509 -14.841 1.00 89.75 343 ARG A CA 1
ATOM 2662 C C . ARG A 1 343 ? 9.637 10.341 -13.622 1.00 89.75 343 ARG A C 1
ATOM 2664 O O . ARG A 1 343 ? 9.130 11.450 -13.763 1.00 89.75 343 ARG A O 1
ATOM 2671 N N . THR A 1 344 ? 9.924 9.820 -12.433 1.00 81.75 344 THR A N 1
ATOM 2672 C CA . THR A 1 344 ? 9.756 10.587 -11.196 1.00 81.75 344 THR A CA 1
ATOM 2673 C C . THR A 1 344 ? 10.682 11.792 -11.204 1.00 81.75 344 THR A C 1
ATOM 2675 O O . THR A 1 344 ? 11.893 11.652 -11.376 1.00 81.75 344 THR A O 1
ATOM 2678 N N . VAL A 1 345 ? 10.114 12.973 -10.975 1.00 72.69 345 VAL A N 1
ATOM 2679 C CA . VAL A 1 345 ? 10.884 14.213 -10.906 1.00 72.69 345 VAL A CA 1
ATOM 2680 C C . VAL A 1 345 ? 11.001 14.628 -9.453 1.00 72.69 345 VAL A C 1
ATOM 2682 O O . VAL A 1 345 ? 10.086 15.210 -8.874 1.00 72.69 345 VAL A O 1
ATOM 2685 N N . GLN A 1 346 ? 12.161 14.340 -8.862 1.00 59.28 346 GLN A N 1
ATOM 2686 C CA . GLN A 1 346 ? 12.461 14.683 -7.471 1.00 59.28 346 GLN A CA 1
ATOM 2687 C C . GLN A 1 346 ? 12.215 16.181 -7.177 1.00 59.28 346 GLN A C 1
ATOM 2689 O O . GLN A 1 346 ? 11.766 16.536 -6.089 1.00 59.28 346 GLN A O 1
ATOM 2694 N N . ASP A 1 347 ? 12.423 17.059 -8.166 1.00 52.16 347 ASP A N 1
ATOM 2695 C CA . ASP A 1 347 ? 12.223 18.507 -8.041 1.00 52.16 347 ASP A CA 1
ATOM 2696 C C . ASP A 1 347 ? 10.753 18.957 -8.051 1.00 52.16 347 ASP A C 1
ATOM 2698 O O . ASP A 1 347 ? 10.426 19.943 -7.392 1.00 52.16 347 ASP A O 1
ATOM 2702 N N . VAL A 1 348 ? 9.848 18.260 -8.753 1.00 54.62 348 VAL A N 1
ATOM 2703 C CA . VAL A 1 348 ? 8.397 18.546 -8.690 1.00 54.62 348 VAL A CA 1
ATOM 2704 C C . VAL A 1 348 ? 7.903 18.323 -7.267 1.00 54.62 348 VAL A C 1
ATOM 2706 O O . VAL A 1 348 ? 7.186 19.156 -6.711 1.00 54.62 348 VAL A O 1
ATOM 2709 N N . TRP A 1 349 ? 8.372 17.244 -6.648 1.00 52.28 349 TRP A N 1
ATOM 2710 C CA . TRP A 1 349 ? 8.018 16.913 -5.283 1.00 52.28 349 TRP A CA 1
ATOM 2711 C C . TRP A 1 349 ? 8.628 17.882 -4.251 1.00 52.28 349 TRP A C 1
ATOM 2713 O O . TRP A 1 349 ? 7.922 18.388 -3.375 1.00 52.28 349 TRP A O 1
ATOM 2723 N N . ASN A 1 350 ? 9.912 18.235 -4.398 1.00 54.53 350 ASN A N 1
ATOM 2724 C CA . ASN A 1 350 ? 10.568 19.243 -3.553 1.00 54.53 350 ASN A CA 1
ATOM 2725 C C . ASN A 1 350 ? 9.852 20.609 -3.611 1.00 54.53 350 ASN A C 1
ATOM 2727 O O . ASN A 1 350 ? 9.718 21.291 -2.589 1.00 54.53 350 ASN A O 1
ATOM 2731 N N . ARG A 1 351 ? 9.342 21.000 -4.789 1.00 57.84 351 ARG A N 1
ATOM 2732 C CA . ARG A 1 351 ? 8.509 22.203 -4.962 1.00 57.84 351 ARG A CA 1
ATOM 2733 C C . ARG A 1 351 ? 7.172 22.084 -4.224 1.00 57.84 351 ARG A C 1
ATOM 2735 O O . ARG A 1 351 ? 6.852 22.972 -3.442 1.00 57.84 351 ARG A O 1
ATOM 2742 N N . LYS A 1 352 ? 6.454 20.963 -4.365 1.00 58.25 352 LYS A N 1
ATOM 2743 C CA . LYS A 1 352 ? 5.171 20.720 -3.672 1.00 58.25 352 LYS A CA 1
ATOM 2744 C C . LYS A 1 352 ? 5.310 20.776 -2.145 1.00 58.25 352 LYS A C 1
ATOM 2746 O O . LYS A 1 352 ? 4.466 21.366 -1.473 1.00 58.25 352 LYS A O 1
ATOM 2751 N N . LEU A 1 353 ? 6.392 20.221 -1.591 1.00 54.81 353 LEU A N 1
ATOM 2752 C CA . LEU A 1 353 ? 6.698 20.324 -0.158 1.00 54.81 353 LEU A CA 1
ATOM 2753 C C . LEU A 1 353 ? 6.961 21.767 0.280 1.00 54.81 353 LEU A C 1
ATOM 2755 O O . LEU A 1 353 ? 6.476 22.191 1.329 1.00 54.81 353 LEU A O 1
ATOM 2759 N N . THR A 1 354 ? 7.695 22.524 -0.533 1.00 57.41 354 THR A N 1
ATOM 2760 C CA . THR A 1 354 ? 7.976 23.940 -0.266 1.00 57.41 354 THR A CA 1
ATOM 2761 C C . THR A 1 354 ? 6.684 24.762 -0.267 1.00 57.41 354 THR A C 1
ATOM 2763 O O . THR A 1 354 ? 6.462 25.557 0.647 1.00 57.41 354 THR A O 1
ATOM 2766 N N . ASP A 1 355 ? 5.794 24.521 -1.231 1.00 63.25 355 ASP A N 1
ATOM 2767 C CA . ASP A 1 355 ? 4.504 25.206 -1.342 1.00 63.25 355 ASP A CA 1
ATOM 2768 C C . ASP A 1 355 ? 3.569 24.864 -0.172 1.00 63.25 355 ASP A C 1
ATOM 2770 O O . ASP A 1 355 ? 2.935 25.752 0.404 1.00 63.25 355 ASP A O 1
ATOM 2774 N N . LEU A 1 356 ? 3.521 23.591 0.241 1.00 58.06 356 LEU A N 1
ATOM 2775 C CA . LEU A 1 356 ? 2.751 23.152 1.409 1.00 58.06 356 LEU A CA 1
ATOM 2776 C C . LEU A 1 356 ? 3.267 23.789 2.705 1.00 58.06 356 LEU A C 1
ATOM 2778 O O . LEU A 1 356 ? 2.467 24.287 3.501 1.00 58.06 356 LEU A O 1
ATOM 2782 N N . ALA A 1 357 ? 4.586 23.822 2.908 1.00 59.53 357 ALA A N 1
ATOM 2783 C CA . ALA A 1 357 ? 5.196 24.468 4.068 1.00 59.53 357 ALA A CA 1
ATOM 2784 C C . ALA A 1 357 ? 4.916 25.983 4.089 1.00 59.53 357 ALA A C 1
ATOM 2786 O O . ALA A 1 357 ? 4.594 26.548 5.139 1.00 59.53 357 ALA A O 1
ATOM 2787 N N . ALA A 1 358 ? 4.965 26.642 2.928 1.00 68.31 358 ALA A N 1
ATOM 2788 C CA . ALA A 1 358 ? 4.638 28.059 2.793 1.00 68.31 358 ALA A CA 1
ATOM 2789 C C . ALA A 1 358 ? 3.157 28.345 3.104 1.00 68.31 358 ALA A C 1
ATOM 2791 O O . ALA A 1 358 ? 2.857 29.255 3.882 1.00 68.31 358 ALA A O 1
ATOM 2792 N N . ALA A 1 359 ? 2.233 27.540 2.569 1.00 67.56 359 ALA A N 1
ATOM 2793 C CA . ALA A 1 359 ? 0.799 27.662 2.838 1.00 67.56 359 ALA A CA 1
ATOM 2794 C C . ALA A 1 359 ? 0.472 27.490 4.333 1.00 67.56 359 ALA A C 1
ATOM 2796 O O . ALA A 1 359 ? -0.373 28.199 4.883 1.00 67.56 359 ALA A O 1
ATOM 2797 N N . GLN A 1 360 ? 1.171 26.582 5.018 1.00 62.06 360 GLN A N 1
ATOM 2798 C CA . GLN A 1 360 ? 1.021 26.374 6.461 1.00 62.06 360 GLN A CA 1
ATOM 2799 C C . GLN A 1 360 ? 1.528 27.557 7.274 1.00 62.06 360 GLN A C 1
ATOM 2801 O O . GLN A 1 360 ? 0.833 28.017 8.182 1.00 62.06 360 GLN A O 1
ATOM 2806 N N . ALA A 1 361 ? 2.721 28.058 6.948 1.00 69.25 361 ALA A N 1
ATOM 2807 C CA . ALA A 1 361 ? 3.291 29.219 7.616 1.00 69.25 361 ALA A CA 1
ATOM 2808 C C . ALA A 1 361 ? 2.371 30.442 7.483 1.00 69.25 361 ALA A C 1
ATOM 2810 O O . ALA A 1 361 ? 2.178 31.181 8.449 1.00 69.25 361 ALA A O 1
ATOM 2811 N N . GLU A 1 362 ? 1.757 30.632 6.314 1.00 75.19 362 GLU A N 1
ATOM 2812 C CA . GLU A 1 362 ? 0.810 31.721 6.080 1.00 75.19 362 GLU A CA 1
ATOM 2813 C C . GLU A 1 362 ? -0.491 31.546 6.876 1.00 75.19 362 GLU A C 1
ATOM 2815 O O . GLU A 1 362 ? -0.958 32.486 7.522 1.00 75.19 362 GLU A O 1
ATOM 2820 N N . ARG A 1 363 ? -1.041 30.329 6.936 1.00 69.56 363 ARG A N 1
ATOM 2821 C CA . ARG A 1 363 ? -2.243 30.044 7.735 1.00 69.56 363 ARG A CA 1
ATOM 2822 C C . ARG A 1 363 ? -2.013 30.245 9.233 1.00 69.56 363 ARG A C 1
ATOM 2824 O O . ARG A 1 363 ? -2.865 30.813 9.912 1.00 69.56 363 ARG A O 1
ATOM 2831 N N . LEU A 1 364 ? -0.850 29.843 9.753 1.00 67.50 364 LEU A N 1
ATOM 2832 C CA . LEU A 1 364 ? -0.475 30.083 11.153 1.00 67.50 364 LEU A CA 1
ATOM 2833 C C . LEU A 1 364 ? -0.400 31.582 11.476 1.00 67.50 364 LEU A C 1
ATOM 2835 O O . LEU A 1 364 ? -0.855 32.004 12.542 1.00 67.50 364 LEU A O 1
ATOM 2839 N N . LYS A 1 365 ? 0.116 32.402 10.550 1.00 75.75 365 LYS A N 1
ATOM 2840 C CA . LYS A 1 365 ? 0.100 33.865 10.699 1.00 75.75 365 LYS A CA 1
ATOM 2841 C C . LYS A 1 365 ? -1.327 34.412 10.741 1.00 75.75 365 LYS A C 1
ATOM 2843 O O . LYS A 1 365 ? -1.627 35.233 11.605 1.00 75.75 365 LYS A O 1
ATOM 2848 N N . GLN A 1 366 ? -2.210 33.947 9.856 1.00 75.62 366 GLN A N 1
ATOM 2849 C CA . GLN A 1 366 ? -3.614 34.378 9.823 1.00 75.62 366 GLN A CA 1
ATOM 2850 C C . GLN A 1 366 ? -4.356 34.023 11.119 1.00 75.62 366 GLN A C 1
ATOM 2852 O O . GLN A 1 366 ? -4.962 34.901 11.731 1.00 75.62 366 GLN A O 1
ATOM 2857 N N . LEU A 1 367 ? -4.215 32.788 11.609 1.00 68.38 367 LEU A N 1
ATOM 2858 C CA . LEU A 1 367 ? -4.814 32.344 12.875 1.00 68.38 367 LEU A CA 1
ATOM 2859 C C . LEU A 1 367 ? -4.299 33.143 14.083 1.00 68.38 367 LEU A C 1
ATOM 2861 O O . LEU A 1 367 ? -5.064 33.486 14.990 1.00 68.38 367 LEU A O 1
ATOM 2865 N N . SER A 1 368 ? -3.005 33.481 14.096 1.00 68.50 368 SER A N 1
ATOM 2866 C CA . SER A 1 368 ? -2.426 34.339 15.133 1.00 68.50 368 SER A CA 1
ATOM 2867 C C . SER A 1 368 ? -3.048 35.740 15.117 1.00 68.50 368 SER A C 1
ATOM 2869 O O . SER A 1 368 ? -3.409 36.254 16.177 1.00 68.50 368 SER A O 1
ATOM 2871 N N . LEU A 1 369 ? -3.239 36.331 13.932 1.00 76.44 369 LEU A N 1
ATOM 2872 C CA . LEU A 1 369 ? -3.871 37.644 13.762 1.00 76.44 369 LEU A CA 1
ATOM 2873 C C . LEU A 1 369 ? -5.351 37.642 14.179 1.00 76.44 369 LEU A C 1
ATOM 2875 O O . LEU A 1 369 ? -5.811 38.591 14.818 1.00 76.44 369 LEU A O 1
ATOM 2879 N N . GLU A 1 370 ? -6.095 36.586 13.851 1.00 72.62 370 GLU A N 1
ATOM 2880 C CA . GLU A 1 370 ? -7.494 36.407 14.262 1.00 72.62 370 GLU A CA 1
ATOM 2881 C C . GLU A 1 370 ? -7.633 36.268 15.781 1.00 72.62 370 GLU A C 1
ATOM 2883 O O . GLU A 1 370 ? -8.482 36.919 16.393 1.00 72.62 370 GLU A O 1
ATOM 2888 N N . THR A 1 371 ? -6.743 35.500 16.413 1.00 68.94 371 THR A N 1
ATOM 2889 C CA . THR A 1 371 ? -6.716 35.331 17.874 1.00 68.94 371 THR A CA 1
ATOM 2890 C C . THR A 1 371 ? -6.419 36.657 18.583 1.00 68.94 371 THR A C 1
ATOM 2892 O O . THR A 1 371 ? -7.085 37.005 19.560 1.00 68.94 371 THR A O 1
ATOM 2895 N N . SER A 1 372 ? -5.474 37.453 18.069 1.00 69.69 372 SER A N 1
ATOM 2896 C CA . SER A 1 372 ? -5.184 38.792 18.601 1.00 69.69 372 SER A CA 1
ATOM 2897 C C . SER A 1 372 ? -6.354 39.768 18.431 1.00 69.69 372 SER A C 1
ATOM 2899 O O . SER A 1 372 ? -6.613 40.571 19.327 1.00 69.69 372 SER A O 1
ATOM 2901 N N . ARG A 1 373 ? -7.098 39.697 17.317 1.00 70.44 373 ARG A N 1
ATOM 2902 C CA . ARG A 1 373 ? -8.310 40.510 17.102 1.00 70.44 373 ARG A CA 1
ATOM 2903 C C . ARG A 1 373 ? -9.454 40.121 18.039 1.00 70.44 373 ARG A C 1
ATOM 2905 O O . ARG A 1 373 ? -10.094 41.015 18.590 1.00 70.44 373 ARG A O 1
ATOM 2912 N N . ASN A 1 374 ? -9.679 38.827 18.262 1.00 66.56 374 ASN A N 1
ATOM 2913 C CA . ASN A 1 374 ? -10.724 38.343 19.170 1.00 66.56 374 ASN A CA 1
ATOM 2914 C C . ASN A 1 374 ? -10.419 38.674 20.641 1.00 66.56 374 ASN A C 1
ATOM 2916 O O . ASN A 1 374 ? -11.321 39.062 21.378 1.00 66.56 374 ASN A O 1
ATOM 2920 N N . ASN A 1 375 ? -9.151 38.625 21.064 1.00 63.62 375 ASN A N 1
ATOM 2921 C CA . ASN A 1 375 ? -8.770 39.029 22.423 1.00 63.62 375 ASN A CA 1
ATOM 2922 C C . ASN A 1 375 ? -8.906 40.543 22.662 1.00 63.62 375 ASN A C 1
ATOM 2924 O O . ASN A 1 375 ? -9.245 40.954 23.767 1.00 63.62 375 ASN A O 1
ATOM 2928 N N . ASN A 1 376 ? -8.699 41.373 21.634 1.00 62.16 376 ASN A N 1
ATOM 2929 C CA . ASN A 1 376 ? -8.876 42.829 21.726 1.00 62.16 376 ASN A CA 1
ATOM 2930 C C . ASN A 1 376 ? -10.342 43.291 21.606 1.00 62.16 376 ASN A C 1
ATOM 2932 O O . ASN A 1 376 ? -10.614 44.479 21.755 1.00 62.16 376 ASN A O 1
ATOM 2936 N N . SER A 1 377 ? -11.274 42.382 21.309 1.00 54.31 377 SER A N 1
ATOM 2937 C CA . SER A 1 377 ? -12.713 42.666 21.192 1.00 54.31 377 SER A CA 1
ATOM 2938 C C . SER A 1 377 ? -13.553 42.052 22.319 1.00 54.31 377 SER A C 1
ATOM 2940 O O . SER A 1 377 ? -14.767 42.256 22.352 1.00 54.31 377 SER A O 1
ATOM 2942 N N . ALA A 1 378 ? -12.925 41.363 23.280 1.00 46.25 378 ALA A N 1
ATOM 2943 C CA . ALA A 1 378 ? -13.579 40.966 24.521 1.00 46.25 378 ALA A CA 1
ATOM 2944 C C . ALA A 1 378 ? -13.918 42.225 25.353 1.00 46.25 378 ALA A C 1
ATOM 2946 O O . ALA A 1 378 ? -13.031 43.059 25.565 1.00 46.25 378 ALA A O 1
ATOM 2947 N N . PRO A 1 379 ? -15.171 42.405 25.819 1.00 50.34 379 PRO A N 1
ATOM 2948 C CA . PRO A 1 379 ? -15.515 43.541 26.662 1.00 50.34 379 PRO A CA 1
ATOM 2949 C C . PRO A 1 379 ? -14.685 43.481 27.945 1.00 50.34 379 PRO A C 1
ATOM 2951 O O . PRO A 1 379 ? -14.656 42.450 28.615 1.00 50.34 379 PRO A O 1
ATOM 2954 N N . GLN A 1 380 ? -14.010 44.580 28.289 1.00 50.25 380 GLN A N 1
ATOM 2955 C CA . GLN A 1 380 ? -13.432 44.736 29.621 1.00 50.25 380 GLN A CA 1
ATOM 2956 C C . GLN A 1 380 ? -14.591 44.761 30.624 1.00 50.25 380 GLN A C 1
ATOM 2958 O O . GLN A 1 380 ? -15.291 45.767 30.728 1.00 50.25 380 GLN A O 1
ATOM 2963 N N . GLU A 1 381 ? -14.834 43.641 31.309 1.00 46.91 381 GLU A N 1
ATOM 2964 C CA . GLU A 1 381 ? -15.682 43.634 32.499 1.00 46.91 381 GLU A CA 1
ATOM 2965 C C . GLU A 1 381 ? -15.011 44.524 33.552 1.00 46.91 381 GLU A C 1
ATOM 2967 O O . GLU A 1 381 ? -13.874 44.286 33.964 1.00 46.91 381 GLU A O 1
ATOM 2972 N N . SER A 1 382 ? -15.709 45.614 33.869 1.00 41.88 382 SER A N 1
ATOM 2973 C CA . SER A 1 382 ? -15.341 46.678 34.805 1.00 41.88 382 SER A CA 1
ATOM 2974 C C . SER A 1 382 ? -15.424 46.248 36.259 1.00 41.88 382 SER A C 1
ATOM 2976 O O . SER A 1 382 ? -16.457 45.619 36.593 1.00 41.88 382 SER A O 1
#

Foldseek 3Di:
DDDPDDFLDDDDPVVLVVLLVVLLVLLVVVCVVVVPDDPFPPQSPDSLNLVLLCQQVSSPSVLSNQLAVLQVVLCCVQCHPLSDDDALLLLLVLQLQQQKAWAQDAFPQRATEIEHEPVRHDPVVDDLSSNLVSVVVLLVLVSVDPQCSHNRHHYEYEYECQPPDLCNCPDPSNLSVQSCQARHRSGDYAAYEYELDDPVVVVSCVVCVVSHDPVVNVRYHYAYNLLHPVVVTGALCSDDVSSVGDHDRLAAHVSVVSSVVSLVLQWDKDKFKDFAAFDWLAFDWTAGRQWIFRCDGHPRHVCVVSPRDHSWGWQDKPNHGDRGSVRSTDHRPDGMIITITIDGDPVSVVVVSVVSVVVSVVVVVVVVVVVVVVVVPPDPPD

Mean predicted aligned error: 9.92 Å

Sequence (382 aa):
MAAPQAQSPTMAPSDITGTLAAFRRNIDNDARRRQAPTRLPIRYDDDDYLLRFLRVAKYDLTKASERLFNLEAWEDEHLGSDHHPMTAVRFLDVLGSGMLTPLPAPGPLGHTVLFSDYSKFNFNAFRKEHIVQALYYLFEQLLQRRGAQLAGTGVAVIADATNFGWSDLTSEVQHDVIRFLQDRLPVRVGTIALCHHSAVMSMVWGIVRPFVNAKLRERVQLVGSKGDGLETFFGPTQIPASLGGTLDPKGVSEDFNLLREFVDEETEEIELSGAVGPGDFGVEGMTVGPFTFARDVISNTPAHQIGIQQFDIILTVNGKPVTSAGNLVVTPDVTHLSCRVKRTVQDVWNRKLTDLAAAQAERLKQLSLETSRNNNSAPQES

InterPro domains:
  IPR001251 CRAL-TRIO lipid binding domain [PF00650] (103-245)
  IPR001251 CRAL-TRIO lipid binding domain [PS50191] (88-251)
  IPR001251 CRAL-TRIO lipid binding domain [SM00516] (91-248)
  IPR001251 CRAL-TRIO lipid binding domain [cd00170] (110-246)
  IPR036034 PDZ superfamily [G3DSA:2.30.42.10] (284-368)
  IPR036034 PDZ superfamily [SSF50156] (257-326)
  IPR036273 CRAL/TRIO, N-terminal domain superfamily [SSF46938] (41-75)
  IPR036865 CRAL-TRIO lipid binding domain superfamily [G3DSA:3.40.525.10] (85-271)
  IPR036865 CRAL-TRIO lipid binding d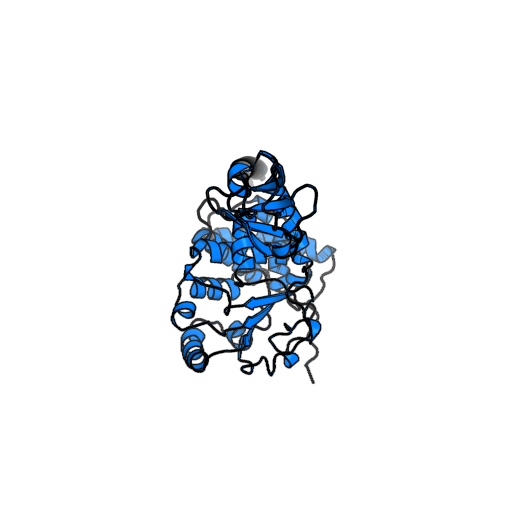omain superfamily [SSF52087] (92-249)

Radius of gyration: 23.93 Å; Cα contacts (8 Å, |Δi|>4): 621; chains: 1; bounding box: 53×72×70 Å

pLDDT: mean 79.76, std 13.45, range [27.3, 97.12]

Nearest PDB structures (foldseek):
  3hx3-assembly1_A  TM=8.376E-01  e=1.054E-14  Homo sapiens
  3hy5-assembly1_A  TM=8.238E-01  e=6.039E-14  Homo sapiens
  1r5l-assembly1_A  TM=7.936E-01  e=1.851E-14  Homo sapiens
  1oiz-assembly2_B  TM=7.818E-01  e=1.654E-14  Homo sapiens
  3w67-assembly1_B  TM=7.751E-01  e=2.205E-13  Mus musculus